Protein AF-A0A212KPJ5-F1 (afdb_monomer_lite)

Radius of gyration: 48.72 Å; chains: 1; bounding box: 136×56×129 Å

Foldseek 3Di:
DPPVLPDQLQVVLVCVVVVVDDPVRQLVVCLVDLDLDRPPSDLVSSVVSDDCPCLVVLLVVLVVLLCCLQPPQLVVLVCCLPVPQVVVCVDPPNVSNVVSVSSNVLSNLLSQLSVVSNVPVSSSSNSNSSSVVSCVSPVLPCPPPPPWPWDDDQNFIATPQQVPAFQLNLVVDDPVVNVVSCSVGVVVDLWADPDPPDIDGSVNLSVVADSVLRRLAGNVLRTHRVLAHLSVLRPDDPVRQQQDKPVNDPDDLSNLLSSLVVLVPPDPDDQDPDPDAQQQIGGSNRLSNDALVNCQVCVVNHDLQSLLNDDLRRQQPPFLLSHALSNNCSVCRNDDLVRVLVSCVPRYDLVSVLNNQLVVSCVPPLCCSVLVVRPLQVQQPRLLLSGALVVVCSVQPDPAGDPVLLVSLCSYDLVSVLNNQLSVSQAALRSLVSQDLVSLLVHQLLSHDLRRVCSNQVDPAGDPVLLVSLCSYDLVSVQVCQLVVVPQALRSLVSQDLVSLQVHQLLSHALSSLCSNQVDPAHDPVLLVSLCSYDLVSVQNNQLSVRQDALRSLVSQDLVSQLVHQLLRGALRSVCRNQVDPAGDPVLLVSNCSYQLVSVQNNLLNCRQVDLRSLVSDDLVSLQPDDCVSHDLVSVCSNQPDLDLVVVVVVVCVVVVAWDDDPNDIDGPDPDDDDDQDPVNSVVVSVVSVVVNVVSLVSHDPVVNVSVVVSPPPPPPPDD

Secondary structure (DSSP, 8-state):
--GGGTT-HHHHHHHHH-TT--HHHHHHHHHH---SS-TT--HHHHHHH---TTHHHHHHHHHHHHHIIIIIIHHHHHHHIIIIIHHHHTSS-THHHHHHHHHHHHHHHHHHHHHHHHH-HHHHHHHHHHHHHHHHHHTTSGGG-TTS-EEEETTEEEEHHHHH-BHHHHHTS-HHHHHHHHHHTT---SEEEEETTEEEEHHHHHHHS-HHHHHT-BGGGGTS-GGGSTHHHHSS-HHHHHH-BGGG----HHHHHHHHHHHHTS--------SS--SSS-BHHHHHH--HHHHHHHTTTS-HHHHTT--GGG-TT--GGGS-HHHHHHHHTT--HHHHHHHHHHH--HHHHHHHHHTTTTTTS-THHHHTTS-HHHHTT--GGGS-HHHHHHHT-SSS--HHHHHHHTTS-HHHHHHHHHTTSS-HHHHHHH--HHHHHH--GGGS-HHHHHHHS--SS--HHHHHHHTTS-HHHHHHHHHTTSS-SHHHHHH--HHHHHHS-GGG--HHHHHHHS--SS--HHHHHHHTTS-HHHHHHHHHTT-S-HHHHHHHS-HHHHHH--GGGS-HHHHHHHS--SS--HHHHHHHTTS-HHHHHHHHHTTTT-SHHHHTTS-HHHHHT--GGGS-HHHHHHHS----HHHHHHHHHS-GGGEEEETTEEEE-STT------HHHHHHHHHHHHHHHHHHHHHS-HHHHHHHHHHHS-------

Structure (mmCIF, N/CA/C/O backbone):
data_AF-A0A212KPJ5-F1
#
_entry.id   AF-A0A212KPJ5-F1
#
loop_
_atom_site.group_PDB
_atom_site.id
_atom_site.type_symbol
_atom_site.label_atom_id
_atom_site.label_alt_id
_atom_site.label_comp_id
_atom_site.label_asym_id
_atom_site.label_entity_id
_atom_site.label_seq_id
_atom_site.pdbx_PDB_ins_code
_atom_site.Cartn_x
_atom_site.Cartn_y
_atom_site.Cartn_z
_atom_site.occupancy
_atom_site.B_iso_or_equiv
_atom_site.auth_seq_id
_atom_site.auth_comp_id
_atom_site.auth_asym_id
_atom_site.auth_atom_id
_atom_site.pdbx_PDB_model_num
ATOM 1 N N . MET A 1 1 ? 50.328 -11.357 -23.606 1.00 51.16 1 MET A N 1
ATOM 2 C CA . MET A 1 1 ? 51.001 -11.991 -22.449 1.00 51.16 1 MET A CA 1
ATOM 3 C C . MET A 1 1 ? 51.723 -10.887 -21.710 1.00 51.16 1 MET A C 1
ATOM 5 O O . MET A 1 1 ? 52.423 -10.130 -22.369 1.00 51.16 1 MET A O 1
ATOM 9 N N . THR A 1 2 ? 51.536 -10.756 -20.398 1.00 44.66 2 THR A N 1
ATOM 10 C CA . THR A 1 2 ? 52.324 -9.807 -19.598 1.00 44.66 2 THR A CA 1
ATOM 11 C C . THR A 1 2 ? 53.816 -10.143 -19.720 1.00 44.66 2 THR A C 1
ATOM 13 O O . THR A 1 2 ? 54.171 -11.308 -19.919 1.00 44.66 2 THR A O 1
ATOM 16 N N . GLY A 1 3 ? 54.697 -9.143 -19.612 1.00 48.28 3 GLY A N 1
ATOM 17 C CA . GLY A 1 3 ? 56.151 -9.320 -19.771 1.00 48.28 3 GLY A CA 1
ATOM 18 C C . GLY A 1 3 ? 56.775 -10.383 -18.850 1.00 48.28 3 GLY A C 1
ATOM 19 O O . GLY A 1 3 ? 57.838 -10.902 -19.154 1.00 48.28 3 GLY A O 1
ATOM 20 N N . TYR A 1 4 ? 56.079 -10.784 -17.780 1.00 47.50 4 TYR A N 1
ATOM 21 C CA . TYR A 1 4 ? 56.542 -11.750 -16.778 1.00 47.50 4 TYR A CA 1
ATOM 22 C C . TYR A 1 4 ? 56.561 -13.228 -17.208 1.00 47.50 4 TYR A C 1
ATOM 24 O O . TYR A 1 4 ? 57.215 -14.020 -16.536 1.00 47.50 4 TYR A O 1
ATOM 32 N N . PHE A 1 5 ? 55.848 -13.631 -18.269 1.00 63.00 5 PHE A N 1
ATOM 33 C CA . PHE A 1 5 ? 55.872 -15.029 -18.754 1.00 63.00 5 PHE A CA 1
ATOM 34 C C . PHE A 1 5 ? 56.715 -15.217 -20.026 1.00 63.00 5 PHE A C 1
ATOM 36 O O . PHE A 1 5 ? 56.811 -16.320 -20.566 1.00 63.00 5 PHE A O 1
ATOM 43 N N . GLN A 1 6 ? 57.335 -14.144 -20.517 1.00 59.00 6 GLN A N 1
ATOM 44 C CA . GLN A 1 6 ? 58.352 -14.247 -21.556 1.00 59.00 6 GLN A CA 1
ATOM 45 C C . GLN A 1 6 ? 59.584 -14.920 -20.910 1.00 59.00 6 GLN A C 1
ATOM 47 O O . GLN A 1 6 ? 59.949 -14.565 -19.797 1.00 59.00 6 GLN A O 1
ATOM 52 N N . ASP A 1 7 ? 60.154 -15.946 -21.549 1.00 69.44 7 ASP A N 1
ATOM 53 C CA . ASP A 1 7 ? 61.339 -16.721 -21.104 1.00 69.44 7 ASP A CA 1
ATOM 54 C C . ASP A 1 7 ? 61.219 -17.863 -20.071 1.00 69.44 7 ASP A C 1
ATOM 56 O O . ASP A 1 7 ? 62.234 -18.414 -19.623 1.00 69.44 7 ASP A O 1
ATOM 60 N N . THR A 1 8 ? 60.023 -18.374 -19.774 1.00 84.81 8 THR A N 1
ATOM 61 C CA . THR A 1 8 ? 59.923 -19.599 -18.952 1.00 84.81 8 THR A CA 1
ATOM 62 C C . THR A 1 8 ? 60.390 -20.857 -19.703 1.00 84.81 8 THR A C 1
ATOM 64 O O . THR A 1 8 ? 60.229 -20.981 -20.921 1.00 84.81 8 THR A O 1
ATOM 67 N N . ALA A 1 9 ? 60.960 -21.828 -18.976 1.00 85.56 9 ALA A N 1
ATOM 68 C CA . ALA A 1 9 ? 61.380 -23.113 -19.548 1.00 85.56 9 ALA A CA 1
ATOM 69 C C . ALA A 1 9 ? 60.181 -23.885 -20.126 1.00 85.56 9 ALA A C 1
ATOM 71 O O . ALA A 1 9 ? 60.298 -24.531 -21.166 1.00 85.56 9 ALA A O 1
ATOM 72 N N . TYR A 1 10 ? 59.009 -23.744 -19.500 1.00 86.56 10 TYR A N 1
ATOM 73 C CA . TYR A 1 10 ? 57.758 -24.319 -19.989 1.00 86.56 10 TYR A CA 1
ATOM 74 C C . TYR A 1 10 ? 57.304 -23.705 -21.323 1.00 86.56 10 TYR A C 1
ATOM 76 O O . TYR A 1 10 ? 56.982 -24.439 -22.255 1.00 86.56 10 TYR A O 1
ATOM 84 N N . LEU A 1 11 ? 57.353 -22.373 -21.478 1.00 84.12 11 LEU A N 1
ATOM 85 C CA . LEU A 1 11 ? 57.016 -21.728 -22.754 1.00 84.12 11 LEU A CA 1
ATOM 86 C C . LEU A 1 11 ? 58.018 -22.080 -23.861 1.00 84.12 11 LEU A C 1
ATOM 88 O O . LEU A 1 11 ? 57.619 -22.281 -25.008 1.00 84.12 11 LEU A O 1
ATOM 92 N N . ARG A 1 12 ? 59.312 -22.181 -23.527 1.00 86.25 12 ARG A N 1
ATOM 93 C CA . ARG A 1 12 ? 60.349 -22.637 -24.466 1.00 86.25 12 ARG A CA 1
ATOM 94 C C . ARG A 1 12 ? 60.094 -24.071 -24.934 1.00 86.25 12 ARG A C 1
ATOM 96 O O . ARG A 1 12 ? 60.196 -24.333 -26.129 1.00 86.25 12 ARG A O 1
ATOM 103 N N . ALA A 1 13 ? 59.680 -24.962 -24.032 1.00 85.94 13 ALA A N 1
ATOM 104 C CA . ALA A 1 13 ? 59.299 -26.329 -24.382 1.00 85.94 13 ALA A CA 1
ATOM 105 C C . ALA A 1 13 ? 58.061 -26.377 -25.300 1.00 85.94 13 ALA A C 1
ATOM 107 O O . ALA A 1 13 ? 58.069 -27.117 -26.280 1.00 85.94 13 ALA A O 1
ATOM 108 N N . ILE A 1 14 ? 57.038 -25.544 -25.060 1.00 84.06 14 ILE A N 1
ATOM 109 C CA . ILE A 1 14 ? 55.880 -25.417 -25.969 1.00 84.06 14 ILE A CA 1
ATOM 110 C C . ILE A 1 14 ? 56.339 -24.989 -27.368 1.00 84.06 14 ILE A C 1
ATOM 112 O O . ILE A 1 14 ? 55.977 -25.619 -28.357 1.00 84.06 14 ILE A O 1
ATOM 116 N N . LYS A 1 15 ? 57.175 -23.949 -27.461 1.00 83.38 15 LYS A N 1
ATOM 117 C CA . LYS A 1 15 ? 57.662 -23.423 -28.746 1.00 83.38 15 LYS A CA 1
ATOM 118 C C . LYS A 1 15 ? 58.496 -24.422 -29.542 1.00 83.38 15 LYS A C 1
ATOM 120 O O . LYS A 1 15 ? 58.474 -24.369 -30.763 1.00 83.38 15 LYS A O 1
ATOM 125 N N . GLN A 1 16 ? 59.212 -25.329 -28.883 1.00 83.50 16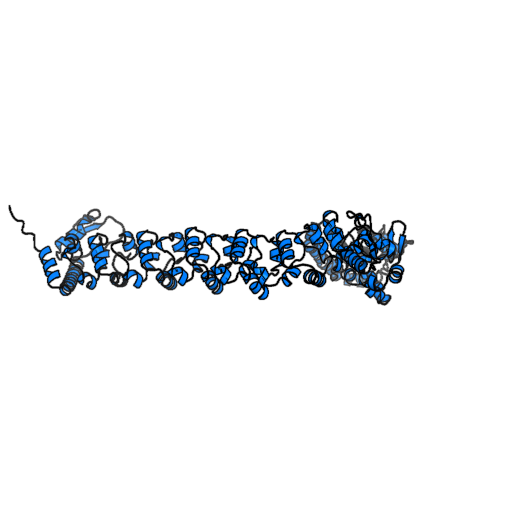 GLN A N 1
ATOM 126 C CA . GLN A 1 16 ? 59.932 -26.401 -29.577 1.00 83.50 16 GLN A CA 1
ATOM 127 C C . GLN A 1 16 ? 58.995 -27.443 -30.190 1.00 83.50 16 GLN A C 1
ATOM 129 O O . GLN A 1 16 ? 59.311 -28.001 -31.235 1.00 83.50 16 GLN A O 1
ATOM 134 N N . ILE A 1 17 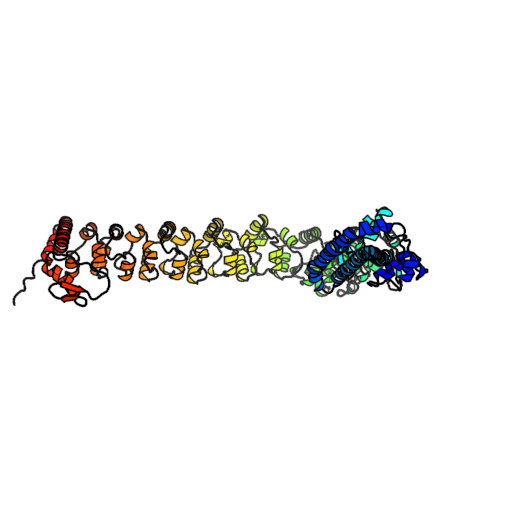? 57.847 -27.696 -29.558 1.00 80.19 17 ILE A N 1
ATOM 135 C CA . ILE A 1 17 ? 56.848 -28.661 -30.036 1.00 80.19 17 ILE A CA 1
ATOM 136 C C . ILE A 1 17 ? 55.938 -28.028 -31.102 1.00 80.19 17 ILE A C 1
ATOM 138 O O . ILE A 1 17 ? 55.487 -28.719 -32.013 1.00 80.19 17 ILE A O 1
ATOM 142 N N . THR A 1 18 ? 55.689 -26.718 -31.018 1.00 78.56 18 THR A N 1
ATOM 143 C CA . THR A 1 18 ? 54.861 -25.959 -31.972 1.00 78.56 18 THR A CA 1
ATOM 144 C C . THR A 1 18 ? 55.601 -24.725 -32.514 1.00 78.56 18 THR A C 1
ATOM 146 O O . THR A 1 18 ? 55.178 -23.595 -32.242 1.00 78.56 18 THR A O 1
ATOM 149 N N . PRO A 1 19 ? 56.710 -24.895 -33.258 1.00 75.62 19 PRO A N 1
ATOM 150 C CA . PRO A 1 19 ? 57.548 -23.783 -33.724 1.00 75.62 19 PRO A CA 1
ATOM 151 C C . PRO A 1 19 ? 56.827 -22.824 -34.680 1.00 75.62 19 PRO A C 1
ATOM 153 O O . PRO A 1 19 ? 57.196 -21.657 -34.777 1.00 75.62 19 PRO A O 1
ATOM 156 N N . GLN A 1 20 ? 55.781 -23.300 -35.353 1.00 74.88 20 GLN A N 1
ATOM 157 C CA . GLN A 1 20 ? 54.956 -22.534 -36.282 1.00 74.88 20 GLN A CA 1
ATOM 158 C C . GLN A 1 20 ? 53.950 -21.594 -35.602 1.00 74.88 20 GLN A C 1
ATOM 160 O O . GLN A 1 20 ? 53.369 -20.757 -36.283 1.00 74.88 20 GLN A O 1
ATOM 165 N N . PHE A 1 21 ? 53.710 -21.723 -34.291 1.00 74.69 21 PHE A N 1
ATOM 166 C CA . PHE A 1 21 ? 52.740 -20.880 -33.592 1.00 74.69 21 PHE A CA 1
ATOM 167 C C . PHE A 1 21 ? 53.408 -19.675 -32.931 1.00 74.69 21 PHE A C 1
ATOM 169 O O . PHE A 1 21 ? 54.304 -19.797 -32.092 1.00 74.69 21 PHE A O 1
ATOM 176 N N . SER A 1 22 ? 52.897 -18.488 -33.244 1.00 75.94 22 SER A N 1
ATOM 177 C CA . SER A 1 22 ? 53.189 -17.265 -32.505 1.00 75.94 22 SER A CA 1
ATOM 178 C C . SER A 1 22 ? 52.683 -17.355 -31.057 1.00 75.94 22 SER A C 1
ATOM 180 O O . SER A 1 22 ? 51.761 -18.107 -30.729 1.00 75.94 22 SER A O 1
ATOM 182 N N . ASN A 1 23 ? 53.216 -16.510 -30.163 1.00 68.81 23 ASN A N 1
ATOM 183 C CA . ASN A 1 23 ? 52.714 -16.403 -28.782 1.00 68.81 23 ASN A CA 1
ATOM 184 C C . ASN A 1 23 ? 51.194 -16.132 -28.733 1.00 68.81 23 ASN A C 1
ATOM 186 O O . ASN A 1 23 ? 50.516 -16.559 -27.798 1.00 68.81 23 ASN A O 1
ATOM 190 N N . ARG A 1 24 ? 50.661 -15.402 -29.725 1.00 66.69 24 ARG A N 1
ATOM 191 C CA . ARG A 1 24 ? 49.233 -15.072 -29.827 1.00 66.69 24 ARG A CA 1
ATOM 192 C C . ARG A 1 24 ? 48.406 -16.307 -30.183 1.00 66.69 24 ARG A C 1
ATOM 194 O O . ARG A 1 24 ? 47.364 -16.519 -29.568 1.00 66.69 24 ARG A O 1
ATOM 201 N N . GLU A 1 25 ? 48.881 -17.131 -31.110 1.00 71.38 25 GLU A N 1
ATOM 202 C CA . GLU A 1 25 ? 48.219 -18.379 -31.511 1.00 71.38 25 GLU A CA 1
ATOM 203 C C . GLU A 1 25 ? 48.253 -19.428 -30.399 1.00 71.38 25 GLU A C 1
ATOM 205 O O . GLU A 1 25 ? 47.232 -20.057 -30.137 1.00 71.38 25 GLU A O 1
ATOM 210 N N . ILE A 1 26 ? 49.366 -19.527 -29.662 1.00 72.12 26 ILE A N 1
ATOM 211 C CA . ILE A 1 26 ? 49.477 -20.382 -28.470 1.00 72.12 26 ILE A CA 1
ATOM 212 C C . ILE A 1 26 ? 48.431 -19.977 -27.414 1.00 72.12 26 ILE A C 1
ATOM 214 O O . ILE A 1 26 ? 47.682 -20.808 -26.903 1.00 72.12 26 ILE A O 1
ATOM 218 N N . CYS A 1 27 ? 48.306 -18.679 -27.122 1.00 67.94 27 CYS A N 1
ATOM 219 C CA . CYS A 1 27 ? 47.268 -18.183 -26.214 1.00 67.94 27 CYS A CA 1
ATOM 220 C C . CYS A 1 27 ? 45.849 -18.470 -26.723 1.00 67.94 27 CYS A C 1
ATOM 222 O O . CYS A 1 27 ? 44.978 -18.830 -25.932 1.00 67.94 27 CYS A O 1
ATOM 224 N N . LYS A 1 28 ? 45.591 -18.274 -28.023 1.00 65.12 28 LYS A N 1
ATOM 225 C CA . LYS A 1 28 ? 44.267 -18.483 -28.627 1.00 65.12 28 LYS A CA 1
ATOM 226 C C . LYS A 1 28 ? 43.858 -19.953 -28.549 1.00 65.12 28 LYS A C 1
ATOM 228 O O . LYS A 1 28 ? 42.747 -20.246 -28.114 1.00 65.12 28 LYS A O 1
ATOM 233 N N . PHE A 1 29 ? 44.773 -20.859 -28.886 1.00 68.00 29 PHE A N 1
ATOM 234 C CA . PHE A 1 29 ? 44.548 -22.296 -28.792 1.00 68.00 29 PHE A CA 1
ATOM 235 C C . PHE A 1 29 ? 44.302 -22.736 -27.342 1.00 68.00 29 PHE A C 1
ATOM 237 O O . PHE A 1 29 ? 43.387 -23.520 -27.104 1.00 68.00 29 PHE A O 1
ATOM 244 N N . ALA A 1 30 ? 45.032 -22.172 -26.366 1.00 67.25 30 ALA A N 1
ATOM 245 C CA . ALA A 1 30 ? 44.798 -22.427 -24.938 1.00 67.25 30 ALA A CA 1
ATOM 246 C C . ALA A 1 30 ? 43.398 -21.969 -24.515 1.00 67.25 30 ALA A C 1
ATOM 248 O O . ALA A 1 30 ? 42.626 -22.741 -23.963 1.00 67.25 30 ALA A O 1
ATOM 249 N N . LYS A 1 31 ? 43.020 -20.731 -24.854 1.00 65.12 31 LYS A N 1
ATOM 250 C CA . LYS A 1 31 ? 41.706 -20.158 -24.516 1.00 65.12 31 LYS A CA 1
ATOM 251 C C . LYS A 1 31 ? 40.527 -20.985 -25.035 1.00 65.12 31 LYS A C 1
ATOM 253 O O . LYS A 1 31 ? 39.500 -21.053 -24.367 1.00 65.12 31 LYS A O 1
ATOM 258 N N . GLN A 1 32 ? 40.666 -21.600 -26.208 1.00 60.06 32 GLN A N 1
ATOM 259 C CA . GLN A 1 32 ? 39.620 -22.419 -26.828 1.00 60.06 32 GLN A CA 1
ATOM 260 C C . GLN A 1 32 ? 39.509 -23.829 -26.222 1.00 60.06 32 GLN A C 1
ATOM 262 O O . GLN A 1 32 ? 38.512 -24.509 -26.444 1.00 60.06 32 GLN A O 1
ATOM 267 N N . ASN A 1 33 ? 40.498 -24.254 -25.433 1.00 60.44 33 ASN A N 1
ATOM 268 C CA . ASN A 1 33 ? 40.660 -25.622 -24.959 1.00 60.44 33 ASN A CA 1
ATOM 269 C C . ASN A 1 33 ? 41.047 -25.618 -23.470 1.00 60.44 33 ASN A C 1
ATOM 271 O O . ASN A 1 33 ? 42.226 -25.732 -23.137 1.00 60.44 33 ASN A O 1
ATOM 275 N N . LEU A 1 34 ? 40.058 -25.476 -22.572 1.00 57.66 34 LEU A N 1
ATOM 276 C CA . LEU A 1 34 ? 40.241 -25.509 -21.109 1.00 57.66 34 LEU A CA 1
ATOM 277 C C . LEU A 1 34 ? 40.736 -26.890 -20.638 1.00 57.66 34 LEU A C 1
ATOM 279 O O . LEU A 1 34 ? 39.977 -27.701 -20.109 1.00 57.66 34 LEU A O 1
ATOM 283 N N . PHE A 1 35 ? 42.025 -27.156 -20.818 1.00 63.16 35 PHE A N 1
ATOM 284 C CA . PHE A 1 35 ? 42.689 -28.378 -20.388 1.00 63.16 35 PHE A CA 1
ATOM 285 C C . PHE A 1 35 ? 43.818 -28.056 -19.411 1.00 63.16 35 PHE A C 1
ATOM 287 O O . PHE A 1 35 ? 44.508 -27.047 -19.541 1.00 63.16 35 PHE A O 1
ATOM 294 N N . PHE A 1 36 ? 44.035 -28.950 -18.443 1.00 54.62 36 PHE A N 1
ATOM 295 C CA . PHE A 1 36 ? 45.173 -28.891 -17.515 1.00 54.62 36 PHE A CA 1
ATOM 296 C C . PHE A 1 36 ? 46.502 -29.315 -18.154 1.00 54.62 36 PHE A C 1
ATOM 298 O O . PHE A 1 36 ? 47.521 -29.297 -17.476 1.00 54.62 36 PHE A O 1
ATOM 305 N N . LYS A 1 37 ? 46.489 -29.723 -19.428 1.00 59.97 37 LYS A N 1
ATOM 306 C CA . LYS A 1 37 ? 47.672 -30.095 -20.203 1.00 59.97 37 LYS A CA 1
ATOM 307 C C . LYS A 1 37 ? 47.631 -29.366 -21.532 1.00 59.97 37 LYS A C 1
ATOM 309 O O . LYS A 1 37 ? 46.704 -29.559 -22.318 1.00 59.97 37 LYS A O 1
ATOM 314 N N . TYR A 1 38 ? 48.636 -28.538 -21.776 1.00 55.94 38 TYR A N 1
ATOM 315 C CA . TYR A 1 38 ? 48.777 -27.828 -23.036 1.00 55.94 38 TYR A CA 1
ATOM 316 C C . TYR A 1 38 ? 49.745 -28.588 -23.942 1.00 55.94 38 TYR A C 1
ATOM 318 O O . TYR A 1 38 ? 50.945 -28.609 -23.674 1.00 55.94 38 TYR A O 1
ATOM 326 N N . THR A 1 39 ? 49.236 -29.199 -25.020 1.00 58.88 39 THR A N 1
ATOM 327 C CA . THR A 1 39 ? 50.001 -30.092 -25.923 1.00 58.88 39 THR A CA 1
ATOM 328 C C . THR A 1 39 ? 50.676 -31.269 -25.181 1.00 58.88 39 THR A C 1
ATOM 330 O O . THR A 1 39 ? 50.414 -31.507 -24.004 1.00 58.88 39 THR A O 1
ATOM 333 N N . ASN A 1 40 ? 51.541 -32.040 -25.850 1.00 64.69 40 ASN A N 1
ATOM 334 C CA . ASN A 1 40 ? 52.293 -33.152 -25.247 1.00 64.69 40 ASN A CA 1
ATOM 335 C C . ASN A 1 40 ? 53.579 -32.684 -24.526 1.00 64.69 40 ASN A C 1
ATOM 337 O O . ASN A 1 40 ? 54.591 -33.386 -24.570 1.00 64.69 40 ASN A O 1
ATOM 341 N N . VAL A 1 41 ? 53.581 -31.508 -23.879 1.00 76.19 41 VAL A N 1
ATOM 342 C CA . VAL A 1 41 ? 54.738 -31.062 -23.077 1.00 76.19 41 VAL A CA 1
ATOM 343 C C . VAL A 1 41 ? 54.844 -31.965 -21.853 1.00 76.19 41 VAL A C 1
ATOM 345 O O . VAL A 1 41 ? 54.165 -31.784 -20.845 1.00 76.19 41 VAL A O 1
ATOM 348 N N . ASN A 1 42 ? 55.693 -32.981 -21.952 1.00 82.31 42 ASN A N 1
ATOM 349 C CA . ASN A 1 42 ? 56.001 -33.861 -20.840 1.00 82.31 42 ASN A CA 1
ATOM 350 C C . ASN A 1 42 ? 57.173 -33.297 -20.014 1.00 82.31 42 ASN A C 1
ATOM 352 O O . ASN A 1 42 ? 57.894 -32.380 -20.419 1.00 82.31 42 ASN A O 1
ATOM 356 N N . HIS A 1 43 ? 57.397 -33.887 -18.841 1.00 82.75 43 HIS A N 1
ATOM 357 C CA . HIS A 1 43 ? 58.486 -33.498 -17.945 1.00 82.75 43 HIS A CA 1
ATOM 358 C C . HIS A 1 43 ? 59.878 -33.596 -18.607 1.00 82.75 43 HIS A C 1
ATOM 360 O O . HIS A 1 43 ? 60.785 -32.853 -18.239 1.00 82.75 43 HIS A O 1
ATOM 366 N N . GLN A 1 44 ? 60.067 -34.473 -19.603 1.00 85.81 44 GLN A N 1
ATOM 367 C CA . GLN A 1 44 ? 61.340 -34.604 -20.323 1.00 85.81 44 GLN A CA 1
ATOM 368 C C . GLN A 1 44 ? 61.620 -33.380 -21.206 1.00 85.81 44 GLN A C 1
ATOM 370 O O . GLN A 1 44 ? 62.709 -32.813 -21.119 1.00 85.81 44 GLN A O 1
ATOM 375 N N . ALA A 1 45 ? 60.630 -32.928 -21.982 1.00 85.81 45 ALA A N 1
ATOM 376 C CA . ALA A 1 45 ? 60.737 -31.735 -22.823 1.00 85.81 45 ALA A CA 1
ATOM 377 C C . ALA A 1 45 ? 60.990 -30.467 -21.988 1.00 85.81 45 ALA A C 1
ATOM 379 O O . ALA A 1 45 ? 61.834 -29.645 -22.338 1.00 85.81 45 ALA A O 1
ATOM 380 N N . PHE A 1 46 ? 60.323 -30.343 -20.836 1.00 89.62 46 PHE A N 1
ATOM 381 C CA . PHE A 1 46 ? 60.583 -29.260 -19.885 1.00 89.62 46 PHE A CA 1
ATOM 382 C C . PHE A 1 46 ? 62.010 -29.299 -19.323 1.00 89.62 46 PHE A C 1
ATOM 384 O O . PHE A 1 46 ? 62.700 -28.280 -19.309 1.00 89.62 46 PHE A O 1
ATOM 391 N N . ASN A 1 47 ? 62.476 -30.474 -18.885 1.00 88.38 47 ASN A N 1
ATOM 392 C CA . ASN A 1 47 ? 63.801 -30.625 -18.283 1.00 88.38 47 ASN A CA 1
ATOM 393 C C . ASN A 1 47 ? 64.940 -30.274 -19.238 1.00 88.38 47 ASN A C 1
ATOM 395 O O . ASN A 1 47 ? 65.963 -29.774 -18.777 1.00 88.38 47 ASN A O 1
ATOM 399 N N . ALA A 1 48 ? 64.762 -30.495 -20.543 1.00 88.31 48 ALA A N 1
ATOM 400 C CA . ALA A 1 48 ? 65.735 -30.092 -21.556 1.00 88.31 48 ALA A CA 1
ATOM 401 C C . ALA A 1 48 ? 65.931 -28.563 -21.621 1.00 88.31 48 ALA A C 1
ATOM 403 O O . ALA A 1 48 ? 66.984 -28.100 -22.045 1.00 88.31 48 ALA A O 1
ATOM 404 N N . GLN A 1 49 ? 64.936 -27.781 -21.185 1.00 89.00 49 GLN A N 1
ATOM 405 C CA . GLN A 1 49 ? 64.951 -26.313 -21.204 1.00 89.00 49 GLN A CA 1
ATOM 406 C C . GLN A 1 49 ? 65.229 -25.675 -19.834 1.00 89.00 49 GLN A C 1
ATOM 408 O O . GLN A 1 49 ? 65.364 -24.450 -19.729 1.00 89.00 49 GLN A O 1
ATOM 413 N N . TYR A 1 50 ? 65.296 -26.486 -18.778 1.00 90.12 50 TYR A N 1
ATOM 414 C CA . TYR A 1 50 ? 65.326 -26.035 -17.393 1.00 90.12 50 TYR A CA 1
ATOM 415 C C . TYR A 1 50 ? 66.754 -25.842 -16.851 1.00 90.12 50 TYR A C 1
ATOM 417 O O . TYR A 1 50 ? 67.576 -26.753 -16.936 1.00 90.12 50 TYR A O 1
ATOM 425 N N . SER A 1 51 ? 67.024 -24.696 -16.208 1.00 87.62 51 SER A N 1
ATOM 426 C CA . SER A 1 51 ? 68.276 -24.460 -15.465 1.00 87.62 51 SER A CA 1
ATOM 427 C C . SER A 1 51 ? 68.100 -24.736 -13.960 1.00 87.62 51 SER A C 1
ATOM 429 O O . SER A 1 51 ? 67.138 -24.242 -13.364 1.00 87.62 51 SER A O 1
ATOM 431 N N . PRO A 1 52 ? 69.025 -25.480 -13.314 1.00 84.44 52 PRO A N 1
ATOM 432 C CA . PRO A 1 52 ? 69.006 -25.714 -11.870 1.00 84.44 52 PRO A CA 1
ATOM 433 C C . PRO A 1 52 ? 69.430 -24.493 -11.038 1.00 84.44 52 PRO A C 1
ATOM 435 O O . PRO A 1 52 ? 69.278 -24.516 -9.815 1.00 84.44 52 PRO A O 1
ATOM 438 N N . ASP A 1 53 ? 69.936 -23.425 -11.652 1.00 89.88 53 ASP A N 1
ATOM 439 C CA . ASP A 1 53 ? 70.450 -22.262 -10.925 1.00 89.88 53 ASP A CA 1
ATOM 440 C C . ASP A 1 53 ? 69.376 -21.637 -10.030 1.00 89.88 53 ASP A C 1
ATOM 442 O O . ASP A 1 53 ? 68.215 -21.507 -10.422 1.00 89.88 53 ASP A O 1
ATOM 446 N N . GLY A 1 54 ? 69.738 -21.276 -8.796 1.00 84.31 54 GLY A N 1
ATOM 447 C CA . GLY A 1 54 ? 68.815 -20.667 -7.829 1.00 84.31 54 GLY A CA 1
ATOM 448 C C . GLY A 1 54 ? 67.833 -21.630 -7.142 1.00 84.31 54 GLY A C 1
ATOM 449 O O . GLY A 1 54 ? 66.892 -21.167 -6.492 1.00 84.31 54 GLY A O 1
ATOM 450 N N . TRP A 1 55 ? 68.030 -22.952 -7.239 1.00 86.94 55 TRP A N 1
ATOM 451 C CA . TRP A 1 55 ? 67.127 -23.951 -6.639 1.00 86.94 55 TRP A CA 1
ATOM 452 C C . TRP A 1 55 ? 66.950 -23.795 -5.124 1.00 86.94 55 TRP A C 1
ATOM 454 O O . TRP A 1 55 ? 65.837 -23.927 -4.617 1.00 86.94 55 TRP A O 1
ATOM 464 N N . MET A 1 56 ? 68.014 -23.440 -4.393 1.00 82.19 56 MET A N 1
ATOM 465 C CA . MET A 1 56 ? 67.934 -23.202 -2.946 1.00 82.19 56 MET A CA 1
ATOM 466 C C . MET A 1 56 ? 66.986 -22.047 -2.609 1.00 82.19 56 MET A C 1
ATOM 468 O O . MET A 1 56 ? 66.122 -22.195 -1.748 1.00 82.19 56 MET A O 1
ATOM 472 N N . GLY A 1 57 ? 67.067 -20.929 -3.340 1.00 83.81 57 GLY A N 1
ATOM 473 C CA . GLY A 1 57 ? 66.151 -19.797 -3.160 1.00 83.81 57 GLY A CA 1
ATOM 474 C C . GLY A 1 57 ? 64.692 -20.184 -3.420 1.00 83.81 57 GLY A C 1
ATOM 475 O O . GLY A 1 57 ? 63.795 -19.802 -2.668 1.00 83.81 57 GLY A O 1
ATOM 476 N N . ARG A 1 58 ? 64.447 -21.029 -4.430 1.00 87.19 58 ARG A N 1
ATOM 477 C CA . ARG A 1 58 ? 63.106 -21.557 -4.718 1.00 87.19 58 ARG A CA 1
ATOM 478 C C . ARG A 1 58 ? 62.568 -22.448 -3.600 1.00 87.19 58 ARG A C 1
ATOM 480 O O . ARG A 1 58 ? 61.380 -22.353 -3.301 1.00 87.19 58 ARG A O 1
ATOM 487 N N . LYS A 1 59 ? 63.414 -23.253 -2.945 1.00 85.38 59 LYS A N 1
ATOM 488 C CA . LYS A 1 59 ? 63.011 -24.071 -1.788 1.00 85.38 59 LYS A CA 1
ATOM 489 C C . LYS A 1 59 ? 62.622 -23.230 -0.573 1.00 85.38 59 LYS A C 1
ATOM 491 O O . LYS A 1 59 ? 61.628 -23.544 0.073 1.00 85.38 59 LYS A O 1
ATOM 496 N N . PHE A 1 60 ? 63.335 -22.137 -0.297 1.00 82.50 60 PHE A N 1
ATOM 497 C CA . PHE A 1 60 ? 62.962 -21.226 0.793 1.00 82.50 60 PHE A CA 1
ATOM 498 C C . PHE A 1 60 ? 61.601 -20.554 0.554 1.00 82.50 60 PHE A C 1
ATOM 500 O O . PHE A 1 60 ? 60.802 -20.418 1.478 1.00 82.50 60 PHE A O 1
ATOM 507 N N . ILE A 1 61 ? 61.298 -20.191 -0.695 1.00 85.12 61 ILE A N 1
ATOM 508 C CA . ILE A 1 61 ? 60.023 -19.557 -1.072 1.00 85.12 61 ILE A CA 1
ATOM 509 C C . ILE A 1 61 ? 58.884 -20.586 -1.190 1.00 85.12 61 ILE A C 1
ATOM 511 O O . ILE A 1 61 ? 57.708 -20.239 -1.064 1.00 85.12 61 ILE A O 1
ATOM 515 N N . ALA A 1 62 ? 59.205 -21.861 -1.416 1.00 83.31 62 ALA A N 1
ATOM 516 C CA . ALA A 1 62 ? 58.226 -22.914 -1.654 1.00 83.31 62 ALA A CA 1
ATOM 517 C C . ALA A 1 62 ? 57.252 -23.113 -0.486 1.00 83.31 62 ALA A C 1
ATOM 519 O O . ALA A 1 62 ? 56.059 -23.251 -0.740 1.00 83.31 62 ALA A O 1
ATOM 520 N N . ILE A 1 63 ? 57.704 -23.075 0.771 1.00 78.88 63 ILE A N 1
ATOM 521 C CA . ILE A 1 63 ? 56.835 -23.281 1.946 1.00 78.88 63 ILE A CA 1
ATOM 522 C C . ILE A 1 63 ? 55.742 -22.198 2.047 1.00 78.88 63 ILE A C 1
ATOM 524 O O . ILE A 1 63 ? 54.559 -22.555 1.988 1.00 78.88 63 ILE A O 1
ATOM 528 N N . PRO A 1 64 ? 56.066 -20.888 2.127 1.00 84.00 64 PRO A N 1
ATOM 529 C CA . PRO A 1 64 ? 55.032 -19.854 2.188 1.00 84.00 64 PRO A CA 1
ATOM 530 C C . PRO A 1 64 ? 54.170 -19.815 0.917 1.00 84.00 64 PRO A C 1
ATOM 532 O O . PRO A 1 64 ? 52.957 -19.624 1.001 1.00 84.00 64 PRO A O 1
ATOM 535 N N . ALA A 1 65 ? 54.750 -20.069 -0.262 1.00 82.62 65 ALA A N 1
ATOM 536 C CA . ALA A 1 65 ? 54.001 -20.097 -1.519 1.00 82.62 65 ALA A CA 1
ATOM 537 C C . ALA A 1 65 ? 53.039 -21.295 -1.634 1.00 82.62 65 ALA A C 1
ATOM 539 O O . ALA A 1 65 ? 51.979 -21.161 -2.255 1.00 82.62 65 ALA A O 1
ATOM 540 N N . THR A 1 66 ? 53.384 -22.439 -1.030 1.00 87.50 66 THR A N 1
ATOM 541 C CA . THR A 1 66 ? 52.516 -23.626 -0.932 1.00 87.50 66 THR A CA 1
ATOM 542 C C . THR A 1 66 ? 51.305 -23.316 -0.066 1.00 87.50 66 THR A C 1
ATOM 544 O O . THR A 1 66 ? 50.180 -23.543 -0.500 1.00 87.50 66 THR A O 1
ATOM 547 N N . LEU A 1 67 ? 51.515 -22.738 1.124 1.00 83.25 67 LEU A N 1
ATOM 548 C CA . LEU A 1 67 ? 50.423 -22.360 2.027 1.00 83.25 67 LEU A CA 1
ATOM 549 C C . LEU A 1 67 ? 49.509 -21.311 1.384 1.00 83.25 67 LEU A C 1
ATOM 551 O O . LEU A 1 67 ? 48.289 -21.455 1.401 1.00 83.25 67 LEU A O 1
ATOM 555 N N . PHE A 1 68 ? 50.084 -20.288 0.751 1.00 85.44 68 PHE A N 1
ATOM 556 C CA . PHE A 1 68 ? 49.296 -19.251 0.093 1.00 85.44 68 PHE A CA 1
ATOM 557 C C . PHE A 1 68 ? 48.481 -19.794 -1.089 1.00 85.44 68 PHE A C 1
ATOM 559 O O . PHE A 1 68 ? 47.287 -19.525 -1.197 1.00 85.44 68 PHE A O 1
ATOM 566 N N . SER A 1 69 ? 49.092 -20.584 -1.975 1.00 81.50 69 SER A N 1
ATOM 567 C CA . SER A 1 69 ? 48.377 -21.103 -3.149 1.00 81.50 69 SER A CA 1
ATOM 568 C C . SER A 1 69 ? 47.379 -22.197 -2.768 1.00 81.50 69 SER A C 1
ATOM 570 O O . SER A 1 69 ? 46.251 -22.166 -3.241 1.00 81.50 69 SER A O 1
ATOM 572 N N . GLY A 1 70 ? 47.755 -23.106 -1.864 1.00 81.38 70 GLY A N 1
ATOM 573 C CA . GLY A 1 70 ? 46.953 -24.271 -1.493 1.00 81.38 70 GLY A CA 1
ATOM 574 C C . GLY A 1 70 ? 45.844 -23.991 -0.482 1.00 81.38 70 GLY A C 1
ATOM 575 O O . GLY A 1 70 ? 44.767 -24.562 -0.615 1.00 81.38 70 GLY A O 1
ATOM 576 N N . LEU A 1 71 ? 46.074 -23.121 0.509 1.00 79.94 71 LEU A N 1
ATOM 577 C CA . LEU A 1 71 ? 45.059 -22.783 1.514 1.00 79.94 71 LEU A CA 1
ATOM 578 C C . LEU A 1 71 ? 44.325 -21.495 1.156 1.00 79.94 71 LEU A C 1
ATOM 580 O O . LEU A 1 71 ? 43.100 -21.489 1.131 1.00 79.94 71 LEU A O 1
ATOM 584 N N . VAL A 1 72 ? 45.038 -20.406 0.859 1.00 84.38 72 VAL A N 1
ATOM 585 C CA . VAL A 1 72 ? 44.394 -19.092 0.693 1.00 84.38 72 VAL A CA 1
ATOM 586 C C . VAL A 1 72 ? 43.665 -18.994 -0.648 1.00 84.38 72 VAL A C 1
ATOM 588 O O . VAL A 1 72 ? 42.455 -18.762 -0.663 1.00 84.38 72 VAL A O 1
ATOM 591 N N . LYS A 1 73 ? 44.360 -19.201 -1.777 1.00 83.69 73 LYS A N 1
ATOM 592 C CA . LYS A 1 73 ? 43.738 -19.055 -3.107 1.00 83.69 73 LYS A CA 1
ATOM 593 C C . LYS A 1 73 ? 42.673 -20.120 -3.365 1.00 83.69 73 LYS A C 1
ATOM 595 O O . LYS A 1 73 ? 41.558 -19.776 -3.755 1.00 83.69 73 LYS A O 1
ATOM 600 N N . THR A 1 74 ? 42.974 -21.384 -3.073 1.00 86.44 74 THR A N 1
ATOM 601 C CA . THR A 1 74 ? 42.017 -22.485 -3.229 1.00 86.44 74 THR A CA 1
ATOM 602 C C . THR A 1 74 ? 40.742 -22.251 -2.425 1.00 86.44 74 THR A C 1
ATOM 604 O O . THR A 1 74 ? 39.654 -22.354 -2.983 1.00 86.44 74 THR A O 1
ATOM 607 N N . THR A 1 75 ? 40.843 -21.885 -1.138 1.00 85.12 75 THR A N 1
ATOM 608 C CA . THR A 1 75 ? 39.655 -21.631 -0.300 1.00 85.12 75 THR A CA 1
ATOM 609 C C . THR A 1 75 ? 38.863 -20.433 -0.815 1.00 85.12 75 THR A C 1
ATOM 611 O O . THR A 1 75 ? 37.636 -20.477 -0.854 1.00 85.12 75 THR A O 1
ATOM 614 N N . TYR A 1 76 ? 39.544 -19.382 -1.276 1.00 84.75 76 TYR A N 1
ATOM 615 C CA . TYR A 1 76 ? 38.899 -18.224 -1.891 1.00 84.75 76 TYR A CA 1
ATOM 616 C C . TYR A 1 76 ? 38.119 -18.589 -3.164 1.00 84.75 76 TYR A C 1
ATOM 618 O O . TYR A 1 76 ? 36.954 -18.208 -3.308 1.00 84.75 76 TYR A O 1
ATOM 626 N N . HIS A 1 77 ? 38.719 -19.354 -4.077 1.00 81.44 77 HIS A N 1
ATOM 627 C CA . HIS A 1 77 ? 38.050 -19.784 -5.305 1.00 81.44 77 HIS A CA 1
ATOM 628 C C . HIS A 1 77 ? 36.953 -20.825 -5.046 1.00 81.44 77 HIS A C 1
ATOM 630 O O . HIS A 1 77 ? 35.905 -20.770 -5.690 1.00 81.44 77 HIS A O 1
ATOM 636 N N . LEU A 1 78 ? 37.121 -21.697 -4.047 1.00 84.38 78 LEU A N 1
ATOM 637 C CA . LEU A 1 78 ? 36.082 -22.614 -3.571 1.00 84.38 78 LEU A CA 1
ATOM 638 C C . LEU A 1 78 ? 34.882 -21.855 -2.994 1.00 84.38 78 LEU A C 1
ATOM 640 O O . LEU A 1 78 ? 33.743 -22.128 -3.371 1.00 84.38 78 LEU A O 1
ATOM 644 N N . ALA A 1 79 ? 35.125 -20.846 -2.155 1.00 82.62 79 ALA A N 1
ATOM 645 C CA . ALA A 1 79 ? 34.074 -19.979 -1.636 1.00 82.62 79 ALA A CA 1
ATOM 646 C C . ALA A 1 79 ? 33.337 -19.256 -2.778 1.00 82.62 79 ALA A C 1
ATOM 648 O O . ALA A 1 79 ? 32.108 -19.239 -2.808 1.00 82.62 79 ALA A O 1
ATOM 649 N N . LYS A 1 80 ? 34.055 -18.731 -3.780 1.00 77.56 80 LYS A N 1
ATOM 650 C CA . LYS A 1 80 ? 33.429 -18.141 -4.976 1.00 77.56 80 LYS A CA 1
ATOM 651 C C . LYS A 1 80 ? 32.610 -19.147 -5.781 1.00 77.56 80 LYS A C 1
ATOM 653 O O . LYS A 1 80 ? 31.533 -18.792 -6.261 1.00 77.56 80 LYS A O 1
ATOM 658 N N . ALA A 1 81 ? 33.093 -20.377 -5.942 1.00 77.94 81 ALA A N 1
ATOM 659 C CA . ALA A 1 81 ? 32.363 -21.429 -6.641 1.00 77.94 81 ALA A CA 1
ATOM 660 C C . ALA A 1 81 ? 31.039 -21.748 -5.930 1.00 77.94 81 ALA A C 1
ATOM 662 O O . ALA A 1 81 ? 30.002 -21.806 -6.587 1.00 77.94 81 ALA A O 1
ATOM 663 N N . ILE A 1 82 ? 31.057 -21.871 -4.599 1.00 77.81 82 ILE A N 1
ATOM 664 C CA . ILE A 1 82 ? 29.882 -22.216 -3.790 1.00 77.81 82 ILE A CA 1
ATOM 665 C C . ILE A 1 82 ? 28.900 -21.042 -3.698 1.00 77.81 82 ILE A C 1
ATOM 667 O O . ILE A 1 82 ? 27.739 -21.180 -4.072 1.00 77.81 82 ILE A O 1
ATOM 671 N N . PHE A 1 83 ? 29.351 -19.875 -3.234 1.00 77.00 83 PHE A N 1
ATOM 672 C CA . PHE A 1 83 ? 28.454 -18.763 -2.896 1.00 77.00 83 PHE A CA 1
ATOM 673 C C . PHE A 1 83 ? 28.012 -17.929 -4.102 1.00 77.00 83 PHE A C 1
ATOM 675 O O . PHE A 1 83 ? 26.977 -17.273 -4.042 1.00 77.00 83 PHE A O 1
ATOM 682 N N . ILE A 1 84 ? 28.778 -17.935 -5.197 1.00 73.19 84 ILE A N 1
ATOM 683 C CA . ILE A 1 84 ? 28.476 -17.140 -6.400 1.00 73.19 84 ILE A CA 1
ATOM 684 C C . ILE A 1 84 ? 28.232 -18.053 -7.601 1.00 73.19 84 ILE A C 1
ATOM 686 O O . ILE A 1 84 ? 27.332 -17.797 -8.400 1.00 73.19 84 ILE A O 1
ATOM 690 N N . GLY A 1 85 ? 29.019 -19.122 -7.737 1.00 67.12 85 GLY A N 1
ATOM 691 C CA . GLY A 1 85 ? 28.931 -20.036 -8.871 1.00 67.12 85 GLY A CA 1
ATOM 692 C C . GLY A 1 85 ? 27.670 -20.889 -8.882 1.00 67.12 85 GLY A C 1
ATOM 693 O O . GLY A 1 85 ? 26.992 -20.898 -9.904 1.00 67.12 85 GLY A O 1
ATOM 694 N N . ILE A 1 86 ? 27.320 -21.545 -7.772 1.00 72.00 86 ILE A N 1
ATOM 695 C CA . ILE A 1 86 ? 26.125 -22.406 -7.690 1.00 72.00 86 ILE A CA 1
ATOM 696 C C . ILE A 1 86 ? 24.831 -21.615 -7.958 1.00 72.00 86 ILE A C 1
ATOM 698 O O . ILE A 1 86 ? 24.074 -22.033 -8.834 1.00 72.00 86 ILE A O 1
ATOM 702 N N . PRO A 1 87 ? 24.583 -20.441 -7.336 1.00 67.00 87 PRO A N 1
ATOM 703 C CA . PRO A 1 87 ? 23.384 -19.653 -7.635 1.00 67.00 87 PRO A CA 1
ATOM 704 C C . PRO A 1 87 ? 23.292 -19.211 -9.102 1.00 67.00 87 PRO A C 1
ATOM 706 O O . PRO A 1 87 ? 22.202 -19.133 -9.662 1.00 67.00 87 PRO A O 1
ATOM 709 N N . LYS A 1 88 ? 24.435 -18.943 -9.749 1.00 55.62 88 LYS A N 1
ATOM 710 C CA . LYS A 1 88 ? 24.491 -18.553 -11.167 1.00 55.62 88 LYS A CA 1
ATOM 711 C C . LYS A 1 88 ? 24.412 -19.740 -12.135 1.00 55.62 88 LYS A C 1
ATOM 713 O O . LYS A 1 88 ? 24.056 -19.534 -13.292 1.00 55.62 88 LYS A O 1
ATOM 718 N N . ALA A 1 89 ? 24.725 -20.957 -11.689 1.00 55.94 89 ALA A N 1
ATOM 719 C CA . ALA A 1 89 ? 24.709 -22.171 -12.507 1.00 55.94 89 ALA A CA 1
ATOM 720 C C . ALA A 1 89 ? 23.298 -22.743 -12.745 1.00 55.94 89 ALA A C 1
ATOM 722 O O . ALA A 1 89 ? 23.124 -23.541 -13.659 1.00 55.94 89 ALA A O 1
ATOM 723 N N . ILE A 1 90 ? 22.301 -22.319 -11.958 1.00 52.78 90 ILE A N 1
ATOM 724 C CA . ILE A 1 90 ? 20.882 -22.693 -12.122 1.00 52.78 90 ILE A CA 1
ATOM 725 C C . ILE A 1 90 ? 20.260 -22.018 -13.368 1.00 52.78 90 ILE A C 1
ATOM 727 O O . ILE A 1 90 ? 19.247 -22.472 -13.891 1.00 52.78 90 ILE A O 1
ATOM 731 N N . PHE A 1 91 ? 20.901 -20.975 -13.904 1.00 46.47 91 PHE A N 1
ATOM 732 C CA . PHE A 1 91 ? 20.568 -20.379 -15.200 1.00 46.47 91 PHE A CA 1
ATOM 733 C C . PHE A 1 91 ? 21.422 -21.010 -16.321 1.00 46.47 91 PHE A C 1
ATOM 735 O O . PHE A 1 91 ? 22.503 -21.518 -16.025 1.00 46.47 91 PHE A O 1
ATOM 742 N N . PRO A 1 92 ? 21.040 -20.926 -17.615 1.00 42.91 92 PRO A N 1
ATOM 743 C CA . PRO A 1 92 ? 21.729 -21.586 -18.747 1.00 42.91 92 PRO A CA 1
ATOM 744 C C . PRO A 1 92 ? 23.186 -21.138 -19.029 1.00 42.91 92 PRO A C 1
ATOM 746 O O . PRO A 1 92 ? 23.712 -21.353 -20.117 1.00 42.91 92 PRO A O 1
ATOM 749 N N . ARG A 1 93 ? 23.861 -20.474 -18.083 1.00 50.78 93 ARG A N 1
ATOM 750 C CA . ARG A 1 93 ? 25.173 -19.824 -18.217 1.00 50.78 93 ARG A CA 1
ATOM 751 C C . ARG A 1 93 ? 26.210 -20.415 -17.247 1.00 50.78 93 ARG A C 1
ATOM 753 O O . ARG A 1 93 ? 26.864 -19.693 -16.495 1.00 50.78 93 ARG A O 1
ATOM 760 N N . SER A 1 94 ? 26.417 -21.732 -17.304 1.00 52.69 94 SER A N 1
ATOM 761 C CA . SER A 1 94 ? 27.288 -22.528 -16.407 1.00 52.69 94 SER A CA 1
ATOM 762 C C . SER A 1 94 ? 28.813 -22.298 -16.536 1.00 52.69 94 SER A C 1
ATOM 764 O O . SER A 1 94 ? 29.615 -22.996 -15.905 1.00 52.69 94 SER A O 1
ATOM 766 N N . ARG A 1 95 ? 29.264 -21.299 -17.308 1.00 61.44 95 ARG A N 1
ATOM 767 C CA . ARG A 1 95 ? 30.700 -21.039 -17.533 1.00 61.44 95 ARG A CA 1
ATOM 768 C C . ARG A 1 95 ? 31.422 -20.488 -16.298 1.00 61.44 95 ARG A C 1
ATOM 770 O O . ARG A 1 95 ? 32.598 -20.780 -16.116 1.00 61.44 95 ARG A O 1
ATOM 777 N N . TYR A 1 96 ? 30.733 -19.750 -15.419 1.00 69.38 96 TYR A N 1
ATOM 778 C CA . TYR A 1 96 ? 31.360 -19.171 -14.220 1.00 69.38 96 TYR A CA 1
ATOM 779 C C . TYR A 1 96 ? 31.743 -20.238 -13.188 1.00 69.38 96 TYR A C 1
ATOM 781 O O . TYR A 1 96 ? 32.851 -20.207 -12.660 1.00 69.38 96 TYR A O 1
ATOM 789 N N . PHE A 1 97 ? 30.855 -21.201 -12.923 1.00 72.88 97 PHE A N 1
ATOM 790 C CA . PHE A 1 97 ? 31.158 -22.316 -12.023 1.00 72.88 97 PHE A CA 1
ATOM 791 C C . PHE A 1 97 ? 32.331 -23.141 -12.563 1.00 72.88 97 PHE A C 1
ATOM 793 O O . PHE A 1 97 ? 33.312 -23.344 -11.854 1.00 72.88 97 PHE A O 1
ATOM 800 N N . THR A 1 98 ? 32.285 -23.498 -13.849 1.00 73.44 98 THR A N 1
ATOM 801 C CA . THR A 1 98 ? 33.364 -24.224 -14.539 1.00 73.44 98 THR A CA 1
ATOM 802 C C . THR A 1 98 ? 34.706 -23.484 -14.451 1.00 73.44 98 THR A C 1
ATOM 804 O O . THR A 1 98 ? 35.727 -24.098 -14.151 1.00 73.44 98 THR A O 1
ATOM 807 N N . ALA A 1 99 ? 34.710 -22.156 -14.616 1.00 74.19 99 ALA A N 1
ATOM 808 C CA . ALA A 1 99 ? 35.909 -21.333 -14.457 1.00 74.19 99 ALA A CA 1
ATOM 809 C C . ALA A 1 99 ? 36.447 -21.332 -13.014 1.00 74.19 99 ALA A C 1
ATOM 811 O O . ALA A 1 99 ? 37.655 -21.433 -12.815 1.00 74.19 99 ALA A O 1
ATOM 812 N N . GLN A 1 100 ? 35.582 -21.267 -11.992 1.00 81.19 100 GLN A N 1
ATOM 813 C CA . GLN A 1 100 ? 36.041 -21.355 -10.599 1.00 81.19 100 GLN A CA 1
ATOM 814 C C . GLN A 1 100 ? 36.599 -22.746 -10.266 1.00 81.19 100 GLN A C 1
ATOM 816 O O . GLN A 1 100 ? 37.639 -22.825 -9.619 1.00 81.19 100 GLN A O 1
ATOM 821 N N . ILE A 1 101 ? 35.988 -23.830 -10.759 1.00 81.44 101 ILE A N 1
ATOM 822 C CA . ILE A 1 101 ? 36.535 -25.193 -10.619 1.00 81.44 101 ILE A CA 1
ATOM 823 C C . ILE A 1 101 ? 37.904 -25.314 -11.306 1.00 81.44 101 ILE A C 1
ATOM 825 O O . ILE A 1 101 ? 38.828 -25.902 -10.744 1.00 81.44 101 ILE A O 1
ATOM 829 N N . PHE A 1 102 ? 38.070 -24.699 -12.478 1.00 83.19 102 PHE A N 1
ATOM 830 C CA . PHE A 1 102 ? 39.361 -24.633 -13.159 1.00 83.19 102 PHE A CA 1
ATOM 831 C C . PHE A 1 102 ? 40.417 -23.876 -12.334 1.00 83.19 102 PHE A C 1
ATOM 833 O O . PHE A 1 102 ? 41.529 -24.375 -12.165 1.00 83.19 102 PHE A O 1
ATOM 840 N N . HIS A 1 103 ? 40.074 -22.711 -11.767 1.00 83.31 103 HIS A N 1
ATOM 841 C CA . HIS A 1 103 ? 40.982 -21.961 -10.890 1.00 83.31 103 HIS A CA 1
ATOM 842 C C . HIS A 1 103 ? 41.387 -22.769 -9.653 1.00 83.31 103 HIS A C 1
ATOM 844 O O . HIS A 1 103 ? 42.566 -22.794 -9.319 1.00 83.31 103 HIS A O 1
ATOM 850 N N . ILE A 1 104 ? 40.446 -23.490 -9.034 1.00 85.81 104 ILE A N 1
ATOM 851 C CA . ILE A 1 104 ? 40.721 -24.396 -7.908 1.00 85.81 104 ILE A CA 1
ATOM 852 C C . ILE A 1 104 ? 41.734 -25.470 -8.319 1.00 85.81 104 ILE A C 1
ATOM 854 O O . ILE A 1 104 ? 42.751 -25.638 -7.651 1.00 85.81 104 ILE A O 1
ATOM 858 N N . GLY A 1 105 ? 41.498 -26.170 -9.435 1.00 86.56 105 GLY A N 1
ATOM 859 C CA . GLY A 1 105 ? 42.414 -27.207 -9.924 1.00 86.56 105 GLY A CA 1
ATOM 860 C C . GLY A 1 105 ? 43.810 -26.664 -10.248 1.00 86.56 105 GLY A C 1
ATOM 861 O O . GLY A 1 105 ? 44.815 -27.276 -9.889 1.00 86.56 105 GLY A O 1
ATOM 862 N N . ARG A 1 106 ? 43.882 -25.475 -10.854 1.00 88.44 106 ARG A N 1
ATOM 863 C CA . ARG A 1 106 ? 45.143 -24.786 -11.158 1.00 88.44 106 ARG A CA 1
ATOM 864 C C . ARG A 1 106 ? 45.891 -24.393 -9.883 1.00 88.44 106 ARG A C 1
ATOM 866 O O . ARG A 1 106 ? 47.103 -24.571 -9.814 1.00 88.44 106 ARG A O 1
ATOM 873 N N . ASP A 1 107 ? 45.197 -23.856 -8.885 1.00 88.75 107 ASP A N 1
ATOM 874 C CA . ASP A 1 107 ? 45.818 -23.416 -7.633 1.00 88.75 107 ASP A CA 1
ATOM 875 C C . ASP A 1 107 ? 46.306 -24.615 -6.801 1.00 88.75 107 ASP A C 1
ATOM 877 O O . ASP A 1 107 ? 47.382 -24.545 -6.202 1.00 88.75 107 ASP A O 1
ATOM 881 N N . PHE A 1 108 ? 45.599 -25.752 -6.856 1.00 89.00 108 PHE A N 1
ATOM 882 C CA . PHE A 1 108 ? 46.090 -27.029 -6.330 1.00 89.00 108 PHE A CA 1
ATOM 883 C C . PHE A 1 108 ? 47.340 -27.524 -7.063 1.00 89.00 108 PHE A C 1
ATOM 885 O O . PHE A 1 108 ? 48.280 -27.970 -6.410 1.00 89.00 108 PHE A O 1
ATOM 892 N N . GLN A 1 109 ? 47.385 -27.425 -8.394 1.00 90.00 109 GLN A N 1
ATOM 893 C CA . GLN A 1 109 ? 48.565 -27.777 -9.191 1.00 90.00 109 GLN A CA 1
ATOM 894 C C . GLN A 1 109 ? 49.764 -26.873 -8.862 1.00 90.00 109 GLN A C 1
ATOM 896 O O . GLN A 1 109 ? 50.880 -27.371 -8.714 1.00 90.00 109 GLN A O 1
ATOM 901 N N . GLU A 1 110 ? 49.544 -25.565 -8.674 1.00 89.81 110 GLU A N 1
ATOM 902 C CA . GLU A 1 110 ? 50.585 -24.634 -8.221 1.00 89.81 110 GLU A CA 1
ATOM 903 C C . GLU A 1 110 ? 51.071 -25.011 -6.814 1.00 89.81 110 GLU A C 1
ATOM 905 O O . GLU A 1 110 ? 52.276 -25.111 -6.587 1.00 89.81 110 GLU A O 1
ATOM 910 N N . ALA A 1 111 ? 50.156 -25.266 -5.874 1.00 91.19 111 ALA A N 1
ATOM 911 C CA . ALA A 1 111 ? 50.494 -25.663 -4.508 1.00 91.19 111 ALA A CA 1
ATOM 912 C C . ALA A 1 111 ? 51.263 -26.991 -4.464 1.00 91.19 111 ALA A C 1
ATOM 914 O O . ALA A 1 111 ? 52.280 -27.085 -3.777 1.00 91.19 111 ALA A O 1
ATOM 915 N N . PHE A 1 112 ? 50.827 -27.985 -5.241 1.00 91.94 112 PHE A N 1
ATOM 916 C CA . PHE A 1 112 ? 51.523 -29.256 -5.404 1.00 91.94 112 PHE A CA 1
ATOM 917 C C . PHE A 1 112 ? 52.926 -29.043 -5.966 1.00 91.94 112 PHE A C 1
ATOM 919 O O . PHE A 1 112 ? 53.889 -29.516 -5.376 1.00 91.94 112 PHE A O 1
ATOM 926 N N . GLY A 1 113 ? 53.069 -28.262 -7.040 1.00 90.62 113 GLY A N 1
ATOM 927 C CA . GLY A 1 113 ? 54.375 -27.950 -7.613 1.00 90.62 113 GLY A CA 1
ATOM 928 C C . GLY A 1 113 ? 55.307 -27.256 -6.614 1.00 90.62 113 GLY A C 1
ATOM 929 O O . GLY A 1 113 ? 56.468 -27.640 -6.481 1.00 90.62 113 GLY A O 1
ATOM 930 N N . ARG A 1 114 ? 54.796 -26.288 -5.838 1.00 90.69 114 ARG A N 1
ATOM 931 C CA . ARG A 1 114 ? 55.556 -25.619 -4.764 1.00 90.69 114 ARG A CA 1
ATOM 932 C C . ARG A 1 114 ? 55.991 -26.607 -3.685 1.00 90.69 114 ARG A C 1
ATOM 934 O O . ARG A 1 114 ? 57.164 -26.604 -3.325 1.00 90.69 114 ARG A O 1
ATOM 941 N N . PHE A 1 115 ? 55.106 -27.490 -3.232 1.00 91.19 115 PHE A N 1
ATOM 942 C CA . PHE A 1 115 ? 55.443 -28.519 -2.252 1.00 91.19 115 PHE A CA 1
ATOM 943 C C . PHE A 1 115 ? 56.479 -29.510 -2.797 1.00 91.19 115 PHE A C 1
ATOM 945 O O . PHE A 1 115 ? 57.504 -29.764 -2.166 1.00 91.19 115 PHE A O 1
ATOM 952 N N . SER A 1 116 ? 56.261 -30.023 -4.008 1.00 89.62 116 SER A N 1
ATOM 953 C CA . SER A 1 116 ? 57.174 -30.944 -4.678 1.00 89.62 116 SER A CA 1
ATOM 954 C C . SER A 1 116 ? 58.552 -30.334 -4.909 1.00 89.62 116 SER A C 1
ATOM 956 O O . SER A 1 116 ? 59.531 -31.067 -4.798 1.00 89.62 116 SER A O 1
ATOM 958 N N . SER A 1 117 ? 58.673 -29.017 -5.133 1.00 90.38 117 SER A N 1
ATOM 959 C CA . SER A 1 117 ? 59.974 -28.343 -5.260 1.00 90.38 117 SER A CA 1
ATOM 960 C C . SER A 1 117 ? 60.867 -28.493 -4.019 1.00 90.38 117 SER A C 1
ATOM 962 O O . SER A 1 117 ? 62.089 -28.406 -4.145 1.00 90.38 117 SER A O 1
ATOM 964 N N . LEU A 1 118 ? 60.307 -28.774 -2.833 1.00 87.81 118 LEU A N 1
ATOM 965 C CA . LEU A 1 118 ? 61.096 -29.056 -1.625 1.00 87.81 118 LEU A CA 1
ATOM 966 C C . LEU A 1 118 ? 61.902 -30.355 -1.753 1.00 87.81 118 LEU A C 1
ATOM 968 O O . LEU A 1 118 ? 63.044 -30.422 -1.290 1.00 87.81 118 LEU A O 1
ATOM 972 N N . PHE A 1 119 ? 61.342 -31.354 -2.435 1.00 90.19 119 PHE A N 1
ATOM 973 C CA . PHE A 1 119 ? 61.924 -32.689 -2.591 1.00 90.19 119 PHE A CA 1
ATOM 974 C C . PHE A 1 119 ? 62.600 -32.870 -3.955 1.00 90.19 119 PHE A C 1
ATOM 976 O O . PHE A 1 119 ? 63.691 -33.424 -4.040 1.00 90.19 119 PHE A O 1
ATOM 983 N N . ASN A 1 120 ? 61.987 -32.347 -5.016 1.00 92.12 120 ASN A N 1
ATOM 984 C CA . ASN A 1 120 ? 62.458 -32.413 -6.392 1.00 92.12 120 ASN A CA 1
ATOM 985 C C . ASN A 1 120 ? 62.152 -31.086 -7.107 1.00 92.12 120 ASN A C 1
ATOM 987 O O . ASN A 1 120 ? 61.038 -30.857 -7.581 1.00 92.12 120 ASN A O 1
ATOM 991 N N . ASP A 1 121 ? 63.156 -30.205 -7.178 1.00 89.06 121 ASP A N 1
ATOM 992 C CA . ASP A 1 121 ? 63.002 -28.843 -7.708 1.00 89.06 121 ASP A CA 1
ATOM 993 C C . ASP A 1 121 ? 62.501 -28.840 -9.158 1.00 89.06 121 ASP A C 1
ATOM 995 O O . ASP A 1 121 ? 61.539 -28.140 -9.460 1.00 89.06 121 ASP A O 1
ATOM 999 N N . ARG A 1 122 ? 63.068 -29.689 -10.026 1.00 91.81 122 ARG A N 1
ATOM 1000 C CA . ARG A 1 122 ? 62.683 -29.794 -11.446 1.00 91.81 122 ARG A CA 1
ATOM 1001 C C . ARG A 1 122 ? 61.220 -30.189 -11.618 1.00 91.81 122 ARG A C 1
ATOM 1003 O O . ARG A 1 122 ? 60.476 -29.522 -12.334 1.00 91.81 122 ARG A O 1
ATOM 1010 N N . PHE A 1 123 ? 60.806 -31.233 -10.907 1.00 89.81 123 PHE A N 1
ATOM 1011 C CA . PHE A 1 123 ? 59.437 -31.734 -10.962 1.00 89.81 123 PHE A CA 1
ATOM 1012 C C . PHE A 1 123 ? 58.433 -30.727 -10.391 1.00 89.81 123 PHE A C 1
ATOM 1014 O O . PHE A 1 123 ? 57.373 -30.499 -10.970 1.00 89.81 123 PHE A O 1
ATOM 1021 N N . GLY A 1 124 ? 58.787 -30.052 -9.296 1.00 89.69 124 GLY A N 1
ATOM 1022 C CA . GLY A 1 124 ? 57.954 -28.987 -8.747 1.00 89.69 124 GLY A CA 1
ATOM 1023 C C . GLY A 1 124 ? 57.836 -27.774 -9.676 1.00 89.69 124 GLY A C 1
ATOM 1024 O O . GLY A 1 124 ? 56.737 -27.263 -9.897 1.00 89.69 124 GLY A O 1
ATOM 1025 N N . GLN A 1 125 ? 58.944 -27.344 -10.290 1.00 91.69 125 GLN A N 1
ATOM 1026 C CA . GLN A 1 125 ? 58.962 -26.207 -11.216 1.00 91.69 125 GLN A CA 1
ATOM 1027 C C . GLN A 1 125 ? 58.199 -26.467 -12.512 1.00 91.69 125 GLN A C 1
ATOM 1029 O O . GLN A 1 125 ? 57.624 -25.523 -13.052 1.00 91.69 125 GLN A O 1
ATOM 1034 N N . PHE A 1 126 ? 58.135 -27.717 -12.972 1.00 91.19 126 PHE A N 1
ATOM 1035 C CA . PHE A 1 126 ? 57.277 -28.107 -14.088 1.00 91.19 126 PHE A CA 1
ATOM 1036 C C . PHE A 1 126 ? 55.814 -27.728 -13.815 1.00 91.19 126 PHE A C 1
ATOM 1038 O O . PHE A 1 126 ? 55.234 -26.934 -14.553 1.00 91.19 126 PHE A O 1
ATOM 1045 N N . HIS A 1 127 ? 55.250 -28.190 -12.695 1.00 89.88 127 HIS A N 1
ATOM 1046 C CA . HIS A 1 127 ? 53.859 -27.902 -12.333 1.00 89.88 127 HIS A CA 1
ATOM 1047 C C . HIS A 1 127 ? 53.610 -26.427 -11.996 1.00 89.88 127 HIS A C 1
ATOM 1049 O O . HIS A 1 127 ? 52.553 -25.886 -12.323 1.00 89.88 127 HIS A O 1
ATOM 1055 N N . ILE A 1 128 ? 54.588 -25.743 -11.390 1.00 90.25 128 ILE A N 1
ATOM 1056 C CA . ILE A 1 128 ? 54.490 -24.300 -11.132 1.00 90.25 128 ILE A CA 1
ATOM 1057 C C . ILE A 1 128 ? 54.401 -23.531 -12.451 1.00 90.25 128 ILE A C 1
ATOM 1059 O O . ILE A 1 128 ? 53.482 -22.731 -12.616 1.00 90.25 128 ILE A O 1
ATOM 1063 N N . GLN A 1 129 ? 55.311 -23.764 -13.398 1.00 90.56 129 GLN A N 1
ATOM 1064 C CA . GLN A 1 129 ? 55.331 -23.015 -14.658 1.00 90.56 129 GLN A CA 1
ATOM 1065 C C . GLN A 1 129 ? 54.153 -23.376 -15.570 1.00 90.56 129 GLN A C 1
ATOM 1067 O O . GLN A 1 129 ? 53.623 -22.493 -16.240 1.00 90.56 129 GLN A O 1
ATOM 1072 N N . GLU A 1 130 ? 53.683 -24.624 -15.540 1.00 87.31 130 GLU A N 1
ATOM 1073 C CA . GLU A 1 130 ? 52.449 -25.055 -16.205 1.00 87.31 130 GLU A CA 1
ATOM 1074 C C . GLU A 1 130 ? 51.218 -24.323 -15.638 1.00 87.31 130 GLU A C 1
ATOM 1076 O O . GLU A 1 130 ? 50.431 -23.736 -16.382 1.00 87.31 130 GLU A O 1
ATOM 1081 N N . SER A 1 131 ? 51.088 -24.249 -14.308 1.00 87.31 131 SER A N 1
ATOM 1082 C CA . SER A 1 131 ? 49.998 -23.500 -13.665 1.00 87.31 131 SER A CA 1
ATOM 1083 C C . SER A 1 131 ? 50.055 -21.997 -13.977 1.00 87.31 131 SER A C 1
ATOM 1085 O O . SER A 1 131 ? 49.021 -21.364 -14.202 1.00 87.31 131 SER A O 1
ATOM 1087 N N . GLN A 1 132 ? 51.260 -21.419 -14.049 1.00 85.31 132 GLN A N 1
ATOM 1088 C CA . GLN A 1 132 ? 51.478 -20.014 -14.395 1.00 85.31 132 GLN A CA 1
ATOM 1089 C C . GLN A 1 132 ? 51.179 -19.736 -15.867 1.00 85.31 132 GLN A C 1
ATOM 1091 O O . GLN A 1 132 ? 50.602 -18.696 -16.172 1.00 85.31 132 GLN A O 1
ATOM 1096 N N . PHE A 1 133 ? 51.490 -20.671 -16.764 1.00 83.94 133 PHE A N 1
ATOM 1097 C CA . PHE A 1 133 ? 51.097 -20.587 -18.166 1.00 83.94 133 PHE A CA 1
ATOM 1098 C C . PHE A 1 133 ? 49.573 -20.527 -18.302 1.00 83.94 133 PHE A C 1
ATOM 1100 O O . PHE A 1 133 ? 49.045 -19.625 -18.956 1.00 83.94 133 PHE A O 1
ATOM 1107 N N . HIS A 1 134 ? 48.855 -21.421 -17.612 1.00 79.94 134 HIS A N 1
ATOM 1108 C CA . HIS A 1 134 ? 47.395 -21.374 -17.544 1.00 79.94 134 HIS A CA 1
ATOM 1109 C C . HIS A 1 134 ? 46.917 -20.041 -16.967 1.00 79.94 134 HIS A C 1
ATOM 1111 O O . HIS A 1 134 ? 46.050 -19.389 -17.541 1.00 79.94 134 HIS A O 1
ATOM 1117 N N . LYS A 1 135 ? 47.522 -19.572 -15.874 1.00 79.50 135 LYS A N 1
ATOM 1118 C CA . LYS A 1 135 ? 47.206 -18.268 -15.289 1.00 79.50 135 LYS A CA 1
ATOM 1119 C C . LYS A 1 135 ? 47.348 -17.134 -16.310 1.00 79.50 135 LYS A C 1
ATOM 1121 O O . LYS A 1 135 ? 46.427 -16.348 -16.469 1.00 79.50 135 LYS A O 1
ATOM 1126 N N . SER A 1 136 ? 48.443 -17.077 -17.059 1.00 74.88 136 SER A N 1
ATOM 1127 C CA . SER A 1 136 ? 48.666 -16.046 -18.077 1.00 74.88 136 SER A CA 1
ATOM 1128 C C . SER A 1 136 ? 47.719 -16.147 -19.277 1.00 74.88 136 SER A C 1
ATOM 1130 O O . SER A 1 136 ? 47.402 -15.121 -19.877 1.00 74.88 136 SER A O 1
ATOM 1132 N N . CYS A 1 137 ? 47.258 -17.349 -19.628 1.00 69.50 137 CYS A N 1
ATOM 1133 C CA . CYS A 1 137 ? 46.314 -17.550 -20.728 1.00 69.50 137 CYS A CA 1
ATOM 1134 C C . CYS A 1 137 ? 44.859 -17.254 -20.322 1.00 69.50 137 CYS A C 1
ATOM 1136 O O . CYS A 1 137 ? 44.116 -16.676 -21.118 1.00 69.50 137 CYS A O 1
ATOM 1138 N N . TYR A 1 138 ? 44.472 -17.610 -19.090 1.00 66.25 138 TYR A N 1
ATOM 1139 C CA . TYR A 1 138 ? 43.082 -17.612 -18.614 1.00 66.25 138 TYR A CA 1
ATOM 1140 C C . TYR A 1 138 ? 42.747 -16.517 -17.578 1.00 66.25 138 TYR A C 1
ATOM 1142 O O . TYR A 1 138 ? 41.574 -16.217 -17.380 1.00 66.25 138 TYR A O 1
ATOM 1150 N N . ASP A 1 139 ? 43.710 -15.841 -16.944 1.00 58.66 139 ASP A N 1
ATOM 1151 C CA . ASP A 1 139 ? 43.405 -14.632 -16.147 1.00 58.66 139 ASP A CA 1
ATOM 1152 C C . ASP A 1 139 ? 43.184 -13.397 -17.051 1.00 58.66 139 ASP A C 1
ATOM 1154 O O . ASP A 1 139 ? 42.696 -12.374 -16.585 1.00 58.66 139 ASP A O 1
ATOM 1158 N N . LEU A 1 140 ? 43.471 -13.513 -18.359 1.00 51.22 140 LEU A N 1
ATOM 1159 C CA . LEU A 1 140 ? 43.038 -12.578 -19.411 1.00 51.22 140 LEU A CA 1
ATOM 1160 C C . LEU A 1 140 ? 41.610 -12.866 -19.920 1.00 51.22 140 LEU A C 1
ATOM 1162 O O . LEU A 1 140 ? 41.160 -12.228 -20.870 1.00 51.22 140 LEU A O 1
ATOM 1166 N N . THR A 1 141 ? 40.911 -13.852 -19.351 1.00 48.12 141 THR A N 1
ATOM 1167 C CA . THR A 1 141 ? 39.463 -14.023 -19.549 1.00 48.12 141 THR A CA 1
ATOM 1168 C C . THR A 1 141 ? 38.720 -13.165 -18.510 1.00 48.12 141 THR A C 1
ATOM 1170 O O . THR A 1 141 ? 39.220 -12.972 -17.400 1.00 48.12 141 THR A O 1
ATOM 1173 N N . PRO A 1 142 ? 37.528 -12.630 -18.829 1.00 44.00 142 PRO A N 1
ATOM 1174 C CA . PRO A 1 142 ? 36.933 -11.446 -18.194 1.00 44.00 142 PRO A CA 1
ATOM 1175 C C . PRO A 1 142 ? 36.381 -11.668 -16.771 1.00 44.00 142 PRO A C 1
ATOM 1177 O O . PRO A 1 142 ? 35.568 -10.891 -16.284 1.00 44.00 142 PRO A O 1
ATOM 1180 N N . THR A 1 143 ? 36.836 -12.690 -16.042 1.00 42.78 143 THR A N 1
ATOM 1181 C CA . THR A 1 143 ? 36.556 -12.857 -14.605 1.00 42.78 143 THR A CA 1
ATOM 1182 C C . THR A 1 143 ? 37.280 -11.831 -13.720 1.00 42.78 143 THR A C 1
ATOM 1184 O O . THR A 1 143 ? 36.996 -11.756 -12.522 1.00 42.78 143 THR A O 1
ATOM 1187 N N . GLN A 1 144 ? 38.197 -11.031 -14.282 1.00 40.56 144 GLN A N 1
ATOM 1188 C CA . GLN A 1 144 ? 38.865 -9.919 -13.590 1.00 40.56 144 GLN A CA 1
ATOM 1189 C C . GLN A 1 144 ? 38.287 -8.524 -13.878 1.00 40.56 144 GLN A C 1
ATOM 1191 O O . GLN A 1 144 ? 38.725 -7.570 -13.240 1.00 40.56 144 GLN A O 1
ATOM 1196 N N . HIS A 1 145 ? 37.243 -8.373 -14.699 1.00 46.34 145 HIS A N 1
ATOM 1197 C CA . HIS A 1 145 ? 36.505 -7.104 -14.778 1.00 46.34 145 HIS A CA 1
ATOM 1198 C C . HIS A 1 145 ? 35.519 -6.950 -13.602 1.00 46.34 145 HIS A C 1
ATOM 1200 O O . HIS A 1 145 ? 34.341 -6.667 -13.790 1.00 46.34 145 HIS A O 1
ATOM 1206 N N . ASN A 1 146 ? 35.998 -7.108 -12.360 1.00 41.94 146 ASN A N 1
ATOM 1207 C CA . ASN A 1 146 ? 35.230 -6.906 -11.116 1.00 41.94 146 ASN A CA 1
ATOM 1208 C C . ASN A 1 146 ? 34.907 -5.420 -10.827 1.00 41.94 146 ASN A C 1
ATOM 1210 O O . ASN A 1 146 ? 34.789 -5.022 -9.673 1.00 41.94 146 ASN A O 1
ATOM 1214 N N . GLY A 1 147 ? 34.770 -4.599 -11.864 1.00 46.44 147 GLY A N 1
ATOM 1215 C CA . GLY A 1 147 ? 34.405 -3.186 -11.758 1.00 46.44 147 GLY A CA 1
ATOM 1216 C C . GLY A 1 147 ? 33.769 -2.608 -13.021 1.00 46.44 147 GLY A C 1
ATOM 1217 O O . GLY A 1 147 ? 33.471 -1.419 -13.049 1.00 46.44 147 GLY A O 1
ATOM 1218 N N . LEU A 1 148 ? 33.556 -3.420 -14.062 1.00 50.22 148 LEU A N 1
ATOM 1219 C CA . LEU A 1 148 ? 32.818 -2.997 -15.246 1.00 50.22 148 LEU A CA 1
ATOM 1220 C C . LEU A 1 148 ? 31.486 -3.717 -15.231 1.00 50.22 148 LEU A C 1
ATOM 1222 O O . LEU A 1 148 ? 31.437 -4.927 -15.444 1.00 50.22 148 LEU A O 1
ATOM 1226 N N . ASP A 1 149 ? 30.425 -2.965 -14.951 1.00 58.06 149 ASP A N 1
ATOM 1227 C CA . ASP A 1 149 ? 29.044 -3.401 -15.127 1.00 58.06 149 ASP A CA 1
ATOM 1228 C C . ASP A 1 149 ? 28.842 -3.790 -16.599 1.00 58.06 149 ASP A C 1
ATOM 1230 O O . ASP A 1 149 ? 28.506 -2.967 -17.447 1.00 58.06 149 ASP A O 1
ATOM 1234 N N . ALA A 1 150 ? 29.146 -5.037 -16.934 1.00 63.12 150 ALA A N 1
ATOM 1235 C CA . ALA A 1 150 ? 28.934 -5.601 -18.251 1.00 63.12 150 ALA A CA 1
ATOM 1236 C C . ALA A 1 150 ? 27.729 -6.536 -18.190 1.00 63.12 150 ALA A C 1
ATOM 1238 O O . ALA A 1 150 ? 27.558 -7.305 -17.239 1.00 63.12 150 ALA A O 1
ATOM 1239 N N . HIS A 1 151 ? 26.896 -6.482 -19.218 1.00 72.75 151 HIS A N 1
ATOM 1240 C CA . HIS A 1 151 ? 25.757 -7.371 -19.374 1.00 72.75 151 HIS A CA 1
ATOM 1241 C C . HIS A 1 151 ? 25.799 -8.000 -20.765 1.00 72.75 151 HIS A C 1
ATOM 1243 O O . HIS A 1 151 ? 26.604 -7.633 -21.614 1.00 72.75 151 HIS A O 1
ATOM 1249 N N . THR A 1 152 ? 24.971 -9.011 -20.988 1.00 71.19 152 THR A N 1
ATOM 1250 C CA . THR A 1 152 ? 24.882 -9.675 -22.292 1.00 71.19 152 THR A CA 1
ATOM 1251 C C . THR A 1 152 ? 23.625 -9.216 -23.022 1.00 71.19 152 THR A C 1
ATOM 1253 O O . THR A 1 152 ? 22.539 -9.377 -22.459 1.00 71.19 152 THR A O 1
ATOM 1256 N N . GLU A 1 153 ? 23.749 -8.770 -24.266 1.00 72.25 153 GLU A N 1
ATOM 1257 C CA . GLU A 1 153 ? 22.632 -8.477 -25.177 1.00 72.25 153 GLU A CA 1
ATOM 1258 C C . GLU A 1 153 ? 22.839 -9.316 -26.449 1.00 72.25 153 GLU A C 1
ATOM 1260 O O . GLU A 1 153 ? 23.961 -9.424 -26.938 1.00 72.25 153 GLU A O 1
ATOM 1265 N N . TYR A 1 154 ? 21.792 -9.987 -26.942 1.00 77.38 154 TYR A N 1
ATOM 1266 C CA . TYR A 1 154 ? 21.839 -10.823 -28.161 1.00 77.38 154 TYR A CA 1
ATOM 1267 C C . TYR A 1 154 ? 22.990 -11.851 -28.220 1.00 77.38 154 TYR A C 1
ATOM 1269 O O . TYR A 1 154 ? 23.511 -12.168 -29.282 1.00 77.38 154 TYR A O 1
ATOM 1277 N N . GLY A 1 155 ? 23.410 -12.380 -27.066 1.00 66.25 155 GLY A N 1
ATOM 1278 C CA . GLY A 1 155 ? 24.500 -13.362 -26.982 1.00 66.25 155 GLY A CA 1
ATOM 1279 C C . GLY A 1 155 ? 25.913 -12.768 -26.970 1.00 66.25 155 GLY A C 1
ATOM 1280 O O . GLY A 1 155 ? 26.865 -13.523 -26.775 1.00 66.25 155 GLY A O 1
ATOM 1281 N N . VAL A 1 156 ? 26.053 -11.443 -27.078 1.00 70.12 156 VAL A N 1
ATOM 1282 C CA . VAL A 1 156 ? 27.335 -10.729 -27.019 1.00 70.12 156 VAL A CA 1
ATOM 1283 C C . VAL A 1 156 ? 27.479 -9.994 -25.685 1.00 70.12 156 VAL A C 1
ATOM 1285 O O . VAL A 1 156 ? 26.492 -9.601 -25.062 1.00 70.12 156 VAL A O 1
ATOM 1288 N N . TRP A 1 157 ? 28.712 -9.856 -25.200 1.00 70.00 157 TRP A N 1
ATOM 1289 C CA . TRP A 1 157 ? 29.021 -9.100 -23.986 1.00 70.00 157 TRP A CA 1
ATOM 1290 C C . TRP A 1 157 ? 29.159 -7.612 -24.302 1.00 70.00 157 TRP A C 1
ATOM 1292 O O . TRP A 1 157 ? 29.979 -7.232 -25.127 1.00 70.00 157 TRP A O 1
ATOM 1302 N N . ILE A 1 158 ? 28.389 -6.780 -23.603 1.00 75.75 158 ILE A N 1
ATOM 1303 C CA . ILE A 1 158 ? 28.418 -5.324 -23.724 1.00 75.75 158 ILE A CA 1
ATOM 1304 C C . ILE A 1 158 ? 28.886 -4.727 -22.403 1.00 75.75 158 ILE A C 1
ATOM 1306 O O . ILE A 1 158 ? 28.303 -4.977 -21.344 1.00 75.75 158 ILE A O 1
ATOM 1310 N N . THR A 1 159 ? 29.941 -3.922 -22.463 1.00 80.56 159 THR A N 1
ATOM 1311 C CA . THR A 1 159 ? 30.457 -3.193 -21.302 1.00 80.56 159 THR A CA 1
ATOM 1312 C C . THR A 1 159 ? 29.714 -1.870 -21.106 1.00 80.56 159 THR A C 1
ATOM 1314 O O . THR A 1 159 ? 29.225 -1.271 -22.062 1.00 80.56 159 THR A O 1
ATOM 1317 N N . ASN A 1 160 ? 29.660 -1.366 -19.867 1.00 81.69 160 ASN A N 1
ATOM 1318 C CA . ASN A 1 160 ? 29.075 -0.050 -19.559 1.00 81.69 160 ASN A CA 1
ATOM 1319 C C . ASN A 1 160 ? 29.689 1.084 -20.405 1.00 81.69 160 ASN A C 1
ATOM 1321 O O . ASN A 1 160 ? 29.005 2.038 -20.765 1.00 81.69 160 ASN A O 1
ATOM 1325 N N . PHE A 1 161 ? 30.983 0.975 -20.734 1.00 81.19 161 PHE A N 1
ATOM 1326 C CA . PHE A 1 161 ? 31.657 1.912 -21.634 1.00 81.19 161 PHE A CA 1
ATOM 1327 C C . PHE A 1 161 ? 31.100 1.824 -23.053 1.00 81.19 161 PHE A C 1
ATOM 1329 O O . PHE A 1 161 ? 30.688 2.845 -23.597 1.00 81.19 161 PHE A O 1
ATOM 1336 N N . ALA A 1 162 ? 30.983 0.614 -23.610 1.00 84.00 162 ALA A N 1
ATOM 1337 C CA . ALA A 1 162 ? 30.418 0.424 -24.940 1.00 84.00 162 ALA A CA 1
ATOM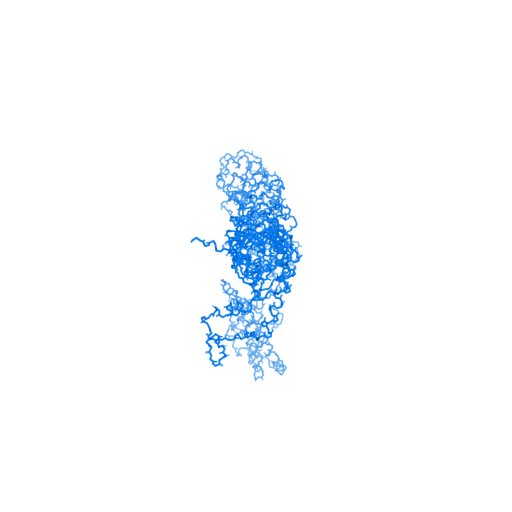 1338 C C . ALA A 1 162 ? 28.981 0.972 -25.052 1.00 84.00 162 ALA A C 1
ATOM 1340 O O . ALA A 1 162 ? 28.574 1.466 -26.101 1.00 84.00 162 ALA A O 1
ATOM 1341 N N . GLU A 1 163 ? 28.206 0.932 -23.964 1.00 85.00 163 GLU A N 1
ATOM 1342 C CA . GLU A 1 163 ? 26.850 1.483 -23.942 1.00 85.00 163 GLU A CA 1
ATOM 1343 C C . GLU A 1 163 ? 26.765 3.007 -23.925 1.00 85.00 163 GLU A C 1
ATOM 1345 O O . GLU A 1 163 ? 25.750 3.537 -24.385 1.00 85.00 163 GLU A O 1
ATOM 1350 N N . LYS A 1 164 ? 27.767 3.678 -23.348 1.00 87.62 164 LYS A N 1
ATOM 1351 C CA . LYS A 1 164 ? 27.740 5.111 -23.018 1.00 87.62 164 LYS A CA 1
ATOM 1352 C C . LYS A 1 164 ? 28.614 5.967 -23.923 1.00 87.62 164 LYS A C 1
ATOM 1354 O O . LYS A 1 164 ? 28.373 7.166 -24.009 1.00 87.62 164 LYS A O 1
ATOM 1359 N N . THR A 1 165 ? 29.611 5.379 -24.571 1.00 89.50 165 THR A N 1
ATOM 1360 C CA . THR A 1 165 ? 30.507 6.091 -25.481 1.00 89.50 165 THR A CA 1
ATOM 1361 C C . THR A 1 165 ? 29.891 6.141 -26.873 1.00 89.50 165 THR A C 1
ATOM 1363 O O . THR A 1 165 ? 29.721 5.096 -27.508 1.00 89.50 165 THR A O 1
ATOM 1366 N N . SER A 1 166 ? 29.542 7.346 -27.334 1.00 92.19 166 SER A N 1
ATOM 1367 C CA . SER A 1 166 ? 29.063 7.547 -28.703 1.00 92.19 166 SER A CA 1
ATOM 1368 C C . SER A 1 166 ? 30.197 7.349 -29.717 1.00 92.19 166 SER A C 1
ATOM 1370 O O . SER A 1 166 ? 31.376 7.505 -29.382 1.00 92.19 166 SER A O 1
ATOM 1372 N N . LEU A 1 167 ? 29.867 7.026 -30.969 1.00 91.31 167 LEU A N 1
ATOM 1373 C CA . LEU A 1 167 ? 30.863 6.936 -32.041 1.00 91.31 167 LEU A CA 1
ATOM 1374 C C . LEU A 1 167 ? 31.454 8.307 -32.382 1.00 91.31 167 LEU A C 1
ATOM 1376 O O . LEU A 1 167 ? 32.604 8.392 -32.806 1.00 91.31 167 LEU A O 1
ATOM 1380 N N . PHE A 1 168 ? 30.702 9.382 -32.140 1.00 92.62 168 PHE A N 1
ATOM 1381 C CA . PHE A 1 168 ? 31.207 10.748 -32.242 1.00 92.62 168 PHE A CA 1
ATOM 1382 C C . PHE A 1 168 ? 32.298 11.021 -31.198 1.00 92.62 168 PHE A C 1
ATOM 1384 O O . PHE A 1 168 ? 33.392 11.463 -31.549 1.00 92.62 168 PHE A O 1
ATOM 1391 N N . ASP A 1 169 ? 32.041 10.686 -29.928 1.00 91.44 169 ASP A N 1
ATOM 1392 C CA . ASP A 1 169 ? 33.037 10.838 -28.862 1.00 91.44 169 ASP A CA 1
ATOM 1393 C C . ASP A 1 169 ? 34.263 9.977 -29.144 1.00 91.44 169 ASP A C 1
ATOM 1395 O O . ASP A 1 169 ? 35.386 10.438 -28.971 1.00 91.44 169 ASP A O 1
ATOM 1399 N N . TYR A 1 170 ? 34.052 8.748 -29.623 1.00 89.69 170 TYR A N 1
ATOM 1400 C CA . TYR A 1 170 ? 35.118 7.842 -30.038 1.00 89.69 170 TYR A CA 1
ATOM 1401 C C . TYR A 1 170 ? 35.986 8.439 -31.159 1.00 89.69 170 TYR A C 1
ATOM 1403 O O . TYR A 1 170 ? 37.212 8.458 -31.049 1.00 89.69 170 TYR A O 1
ATOM 1411 N N . LYS A 1 171 ? 35.368 9.012 -32.200 1.00 90.81 171 LYS A N 1
ATOM 1412 C CA . LYS A 1 171 ? 36.063 9.713 -33.293 1.00 90.81 171 LYS A CA 1
ATOM 1413 C C . LYS A 1 171 ? 36.859 10.924 -32.793 1.00 90.81 171 LYS A C 1
ATOM 1415 O O . LYS A 1 171 ? 37.903 11.240 -33.350 1.00 90.81 171 LYS A O 1
ATOM 1420 N N . ALA A 1 172 ? 36.439 11.581 -31.718 1.00 89.19 172 ALA A N 1
ATOM 1421 C CA . ALA A 1 172 ? 37.193 12.692 -31.137 1.00 89.19 172 ALA A CA 1
ATOM 1422 C C . ALA A 1 172 ? 38.415 12.255 -30.295 1.00 89.19 172 ALA A C 1
ATOM 1424 O O . ALA A 1 172 ? 39.233 13.101 -29.930 1.00 89.19 172 ALA A O 1
ATOM 1425 N N . LYS A 1 173 ? 38.558 10.961 -29.972 1.00 89.12 173 LYS A N 1
ATOM 1426 C CA . LYS A 1 173 ? 39.667 10.431 -29.159 1.00 89.12 173 LYS A CA 1
ATOM 1427 C C . LYS A 1 173 ? 40.969 10.271 -29.934 1.00 89.12 173 LYS A C 1
ATOM 1429 O O . LYS A 1 173 ? 40.962 10.040 -31.145 1.00 89.12 173 LYS A O 1
ATOM 1434 N N . THR A 1 174 ? 42.082 10.343 -29.204 1.00 87.12 174 THR A N 1
ATOM 1435 C CA . THR A 1 174 ? 43.416 10.002 -29.718 1.00 87.12 174 THR A CA 1
ATOM 1436 C C . THR A 1 174 ? 43.513 8.512 -30.054 1.00 87.12 174 THR A C 1
ATOM 1438 O O . THR A 1 174 ? 42.741 7.701 -29.545 1.00 87.12 174 THR A O 1
ATOM 1441 N N . LEU A 1 175 ? 44.480 8.128 -30.893 1.00 76.50 175 LEU A N 1
ATOM 1442 C CA . LEU A 1 175 ? 44.678 6.727 -31.288 1.00 76.50 175 LEU A CA 1
ATOM 1443 C C . LEU A 1 175 ? 44.919 5.800 -30.082 1.00 76.50 175 LEU A C 1
ATOM 1445 O O . LEU A 1 175 ? 44.414 4.684 -30.056 1.00 76.50 175 LEU A O 1
ATOM 1449 N N . GLU A 1 176 ? 45.659 6.268 -29.075 1.00 72.75 176 GLU A N 1
ATOM 1450 C CA . GLU A 1 176 ? 45.935 5.511 -27.848 1.00 72.75 176 GLU A CA 1
ATOM 1451 C C . GLU A 1 176 ? 44.656 5.285 -27.027 1.00 72.75 176 GLU A C 1
ATOM 1453 O O . GLU A 1 176 ? 44.323 4.147 -26.700 1.00 72.75 176 GLU A O 1
ATOM 1458 N N . GLU A 1 177 ? 43.866 6.339 -26.801 1.00 78.75 177 GLU A N 1
ATOM 1459 C CA . GLU A 1 177 ? 42.572 6.233 -26.115 1.00 78.75 177 GLU A CA 1
ATOM 1460 C C . GLU A 1 177 ? 41.577 5.338 -26.872 1.00 78.75 177 GLU A C 1
ATOM 1462 O O . GLU A 1 177 ? 40.783 4.628 -26.253 1.00 78.75 177 GLU A O 1
ATOM 1467 N N . ARG A 1 178 ? 41.601 5.361 -28.210 1.00 79.94 178 ARG A N 1
ATOM 1468 C CA . ARG A 1 178 ? 40.773 4.486 -29.050 1.00 79.94 178 ARG A CA 1
ATOM 1469 C C . ARG A 1 178 ? 41.164 3.018 -28.889 1.00 79.94 178 ARG A C 1
ATOM 1471 O O . ARG A 1 178 ? 40.289 2.205 -28.606 1.00 79.94 178 ARG A O 1
ATOM 1478 N N . CYS A 1 179 ? 42.457 2.696 -28.961 1.00 74.38 179 CYS A N 1
ATOM 1479 C CA . CYS A 1 179 ? 42.970 1.342 -28.722 1.00 74.38 179 CYS A CA 1
ATOM 1480 C C . CYS A 1 179 ? 42.574 0.806 -27.334 1.00 74.38 179 CYS A C 1
ATOM 1482 O O . CYS A 1 179 ? 42.199 -0.364 -27.189 1.00 74.38 179 CYS A O 1
ATOM 1484 N N . ASP A 1 180 ? 42.618 1.663 -26.312 1.00 73.00 180 ASP A N 1
ATOM 1485 C CA . ASP A 1 180 ? 42.179 1.314 -24.961 1.00 73.00 180 ASP A CA 1
ATOM 1486 C C . ASP A 1 180 ? 40.669 1.044 -24.906 1.00 73.00 180 ASP A C 1
ATOM 1488 O O . ASP A 1 180 ? 40.234 0.044 -24.328 1.00 73.00 180 ASP A O 1
ATOM 1492 N N . LEU A 1 181 ? 39.852 1.890 -25.543 1.00 75.50 181 LEU A N 1
ATOM 1493 C CA . LEU A 1 181 ? 38.397 1.718 -25.612 1.00 75.50 181 LEU A CA 1
ATOM 1494 C C . LEU A 1 181 ? 37.981 0.473 -26.400 1.00 75.50 181 LEU A C 1
ATOM 1496 O O . LEU A 1 181 ? 37.050 -0.219 -25.979 1.00 75.50 181 LEU A O 1
ATOM 1500 N N . GLU A 1 182 ? 38.663 0.157 -27.499 1.00 77.50 182 GLU A N 1
ATOM 1501 C CA . GLU A 1 182 ? 38.451 -1.068 -28.279 1.00 77.50 182 GLU A CA 1
ATOM 1502 C C . GLU A 1 182 ? 38.760 -2.312 -27.440 1.00 77.50 182 GLU A C 1
ATOM 1504 O O . GLU A 1 182 ? 37.945 -3.238 -27.356 1.00 77.50 182 GLU A O 1
ATOM 1509 N N . THR A 1 183 ? 39.889 -2.286 -26.725 1.00 70.00 183 THR A N 1
ATOM 1510 C CA . THR A 1 183 ? 40.303 -3.356 -25.809 1.00 70.00 183 THR A CA 1
ATOM 1511 C C . THR A 1 183 ? 39.293 -3.539 -24.672 1.00 70.00 183 THR A C 1
ATOM 1513 O O . THR A 1 183 ? 38.902 -4.665 -24.357 1.00 70.00 183 THR A O 1
ATOM 1516 N N . LEU A 1 184 ? 38.819 -2.440 -24.075 1.00 67.50 184 LEU A N 1
ATOM 1517 C CA . LEU A 1 184 ? 37.827 -2.452 -22.995 1.00 67.50 184 LEU A CA 1
ATOM 1518 C C . LEU A 1 184 ? 36.424 -2.852 -23.466 1.00 67.50 184 LEU A C 1
ATOM 1520 O O . LEU A 1 184 ? 35.641 -3.375 -22.673 1.00 67.50 184 LEU A O 1
ATOM 1524 N N . SER A 1 185 ? 36.091 -2.621 -24.735 1.00 65.19 185 SER A N 1
ATOM 1525 C CA . SER A 1 185 ? 34.782 -2.944 -25.318 1.00 65.19 185 SER A CA 1
ATOM 1526 C C . SER A 1 185 ? 34.742 -4.322 -25.976 1.00 65.19 185 SER A C 1
ATOM 1528 O O . SER A 1 185 ? 33.700 -4.709 -26.494 1.00 65.19 185 SER A O 1
ATOM 1530 N N . SER A 1 186 ? 35.843 -5.084 -25.917 1.00 65.31 186 SER A N 1
ATOM 1531 C CA . SER A 1 186 ? 35.975 -6.391 -26.580 1.00 65.31 186 SER A CA 1
ATOM 1532 C C . SER A 1 186 ? 35.700 -6.330 -28.088 1.00 65.31 186 SER A C 1
ATOM 1534 O O . SER A 1 186 ? 35.186 -7.288 -28.665 1.00 65.31 186 SER A O 1
ATOM 1536 N N . LEU A 1 187 ? 36.054 -5.213 -28.732 1.00 66.06 187 LEU A N 1
ATOM 1537 C CA . LEU A 1 187 ? 36.049 -5.082 -30.187 1.00 66.06 187 LEU A CA 1
ATOM 1538 C C . LEU A 1 187 ? 37.218 -5.919 -30.735 1.00 66.06 187 LEU A C 1
ATOM 1540 O O . LEU A 1 187 ? 38.319 -5.425 -30.941 1.00 66.06 187 LEU A O 1
ATOM 1544 N N . GLU A 1 188 ? 37.014 -7.235 -30.880 1.00 55.00 188 GLU A N 1
ATOM 1545 C CA . GLU A 1 188 ? 38.061 -8.163 -31.346 1.00 55.00 188 GLU A CA 1
ATOM 1546 C C . GLU A 1 188 ? 38.401 -7.981 -32.837 1.00 55.00 188 GLU A C 1
ATOM 1548 O O . GLU A 1 188 ? 39.445 -8.461 -33.291 1.00 55.00 188 GLU A O 1
ATOM 1553 N N . THR A 1 189 ? 37.557 -7.273 -33.593 1.00 52.44 189 THR A N 1
ATOM 1554 C CA . THR A 1 189 ? 37.742 -7.002 -35.018 1.00 52.44 189 THR A CA 1
ATOM 1555 C C . THR A 1 189 ? 37.408 -5.549 -35.340 1.00 52.44 189 THR A C 1
ATOM 1557 O O . THR A 1 189 ? 36.275 -5.112 -35.171 1.00 52.44 189 THR A O 1
ATOM 1560 N N . THR A 1 190 ? 38.367 -4.826 -35.921 1.00 56.56 190 THR A N 1
ATOM 1561 C CA . THR A 1 190 ? 38.200 -3.509 -36.572 1.00 56.56 190 THR A CA 1
ATOM 1562 C C . THR A 1 190 ? 37.284 -3.559 -37.804 1.00 56.56 190 THR A C 1
ATOM 1564 O O . THR A 1 190 ? 37.177 -2.589 -38.548 1.00 56.56 190 THR A O 1
ATOM 1567 N N . THR A 1 191 ? 36.650 -4.707 -38.041 1.00 59.50 191 THR A N 1
ATOM 1568 C CA . THR A 1 191 ? 35.919 -5.080 -39.242 1.00 59.50 191 THR A CA 1
ATOM 1569 C C . THR A 1 191 ? 34.549 -5.609 -38.827 1.00 59.50 191 THR A C 1
ATOM 1571 O O . THR A 1 191 ? 34.461 -6.581 -38.074 1.00 59.50 191 THR A O 1
ATOM 1574 N N . ILE A 1 192 ? 33.490 -4.965 -39.311 1.00 66.56 192 ILE A N 1
ATOM 1575 C CA . ILE A 1 192 ? 32.094 -5.306 -39.030 1.00 66.56 192 ILE A CA 1
ATOM 1576 C C . ILE A 1 192 ? 31.543 -6.049 -40.237 1.00 66.56 192 ILE A C 1
ATOM 1578 O O . ILE A 1 192 ? 31.546 -5.514 -41.346 1.00 66.56 192 ILE A O 1
ATOM 1582 N N . GLN A 1 193 ? 31.084 -7.283 -40.032 1.00 66.19 193 GLN A N 1
ATOM 1583 C CA . GLN A 1 193 ? 30.399 -8.042 -41.076 1.00 66.19 193 GLN A CA 1
ATOM 1584 C C . GLN A 1 193 ? 28.963 -7.536 -41.228 1.00 66.19 193 GLN A C 1
ATOM 1586 O O . GLN A 1 193 ? 28.187 -7.549 -40.275 1.00 66.19 193 GLN A O 1
ATOM 1591 N N . ILE A 1 194 ? 28.633 -7.078 -42.434 1.00 63.88 194 ILE A N 1
ATOM 1592 C CA . ILE A 1 194 ? 27.313 -6.548 -42.814 1.00 63.88 194 ILE A CA 1
ATOM 1593 C C . ILE A 1 194 ? 26.491 -7.634 -43.508 1.00 63.88 194 ILE A C 1
ATOM 1595 O O . ILE A 1 194 ? 25.272 -7.689 -43.366 1.00 63.88 194 ILE A O 1
ATOM 1599 N N . SER A 1 195 ? 27.169 -8.512 -44.247 1.00 61.50 195 SER A N 1
ATOM 1600 C CA . SER A 1 195 ? 26.608 -9.677 -44.928 1.00 61.50 195 SER A CA 1
ATOM 1601 C C . SER A 1 195 ? 27.692 -10.741 -45.125 1.00 61.50 195 SER A C 1
ATOM 1603 O O . SER A 1 195 ? 28.867 -10.494 -44.841 1.00 61.50 195 SER A O 1
ATOM 1605 N N . ASP A 1 196 ? 27.320 -11.899 -45.679 1.00 55.72 196 ASP A N 1
ATOM 1606 C CA . ASP A 1 196 ? 28.257 -12.979 -46.026 1.00 55.72 196 ASP A CA 1
ATOM 1607 C C . ASP A 1 196 ? 29.370 -12.535 -47.000 1.00 55.72 196 ASP A C 1
ATOM 1609 O O . ASP A 1 196 ? 30.398 -13.201 -47.119 1.00 55.72 196 ASP A O 1
ATOM 1613 N N . THR A 1 197 ? 29.187 -11.403 -47.693 1.00 46.78 197 THR A N 1
ATOM 1614 C CA . THR A 1 197 ? 30.095 -10.900 -48.735 1.00 46.78 197 THR A CA 1
ATOM 1615 C C . THR A 1 197 ? 30.648 -9.498 -48.477 1.00 46.78 197 THR A C 1
ATOM 1617 O O . THR A 1 197 ? 31.501 -9.051 -49.240 1.00 46.78 197 THR A O 1
ATOM 1620 N N . GLN A 1 198 ? 30.182 -8.781 -47.447 1.00 67.94 198 GLN A N 1
ATOM 1621 C CA . GLN A 1 198 ? 30.567 -7.388 -47.203 1.00 67.94 198 GLN A CA 1
ATOM 1622 C C . GLN A 1 198 ? 30.997 -7.158 -45.756 1.00 67.94 198 GLN A C 1
ATOM 1624 O O . GLN A 1 198 ? 30.285 -7.487 -44.804 1.00 67.94 198 GLN A O 1
ATOM 1629 N N . SER A 1 199 ? 32.155 -6.518 -45.605 1.00 71.31 199 SER A N 1
ATOM 1630 C CA . SER A 1 199 ? 32.679 -6.082 -44.319 1.00 71.31 199 SER A CA 1
ATOM 1631 C C . SER A 1 199 ? 33.197 -4.650 -44.397 1.00 71.31 199 SER A C 1
ATOM 1633 O O . SER A 1 199 ? 33.955 -4.344 -45.316 1.00 71.31 199 SER A O 1
ATOM 1635 N N . LEU A 1 200 ? 32.822 -3.797 -43.443 1.00 75.25 200 LEU A N 1
ATOM 1636 C CA . LEU A 1 200 ? 33.334 -2.425 -43.340 1.00 75.25 200 LEU A CA 1
ATOM 1637 C C . LEU A 1 200 ? 34.362 -2.309 -42.220 1.00 75.25 200 LEU A C 1
ATOM 1639 O O . LEU A 1 200 ? 34.223 -2.956 -41.179 1.00 75.25 200 LEU A O 1
ATOM 1643 N N . ILE A 1 201 ? 35.378 -1.473 -42.431 1.00 80.75 201 ILE A N 1
ATOM 1644 C CA . ILE A 1 201 ? 36.339 -1.110 -41.390 1.00 80.75 201 ILE A CA 1
ATOM 1645 C C . ILE A 1 201 ? 35.743 0.030 -40.557 1.00 80.75 201 ILE A C 1
ATOM 1647 O O . ILE A 1 201 ? 35.001 0.866 -41.071 1.00 80.75 201 ILE A O 1
ATOM 1651 N N . LEU A 1 202 ? 36.034 0.057 -39.256 1.00 80.44 202 LEU A N 1
ATOM 1652 C CA . LEU A 1 202 ? 35.508 1.072 -38.339 1.00 80.44 202 LEU A CA 1
ATOM 1653 C C . LEU A 1 202 ? 35.798 2.505 -38.810 1.00 80.44 202 LEU A C 1
ATOM 1655 O O . LEU A 1 202 ? 34.906 3.347 -38.763 1.00 80.44 202 LEU A O 1
ATOM 1659 N N . ASP A 1 203 ? 37.005 2.774 -39.306 1.00 79.56 203 ASP A N 1
ATOM 1660 C CA . ASP A 1 203 ? 37.366 4.103 -39.808 1.00 79.56 203 ASP A CA 1
ATOM 1661 C C . ASP A 1 203 ? 36.508 4.517 -41.017 1.00 79.56 203 ASP A C 1
ATOM 1663 O O . ASP A 1 203 ? 36.009 5.641 -41.041 1.00 79.56 203 ASP A O 1
ATOM 1667 N N . ASP A 1 204 ? 36.203 3.591 -41.936 1.00 81.50 204 ASP A N 1
ATOM 1668 C CA . ASP A 1 204 ? 35.314 3.860 -43.076 1.00 81.50 204 ASP A CA 1
ATOM 1669 C C . ASP A 1 204 ? 33.911 4.274 -42.604 1.00 81.50 204 ASP A C 1
ATOM 1671 O O . ASP A 1 204 ? 33.295 5.179 -43.163 1.00 81.50 204 ASP A O 1
ATOM 1675 N N . ILE A 1 205 ? 33.404 3.649 -41.537 1.00 83.81 205 ILE A N 1
ATOM 1676 C CA . ILE A 1 205 ? 32.099 3.984 -40.944 1.00 83.81 205 ILE A CA 1
ATOM 1677 C C . ILE A 1 205 ? 32.128 5.387 -40.327 1.00 83.81 205 ILE A C 1
ATOM 1679 O O . ILE A 1 205 ? 31.175 6.154 -40.476 1.00 83.81 205 ILE A O 1
ATOM 1683 N N . LEU A 1 206 ? 33.214 5.739 -39.633 1.00 85.94 206 LEU A N 1
ATOM 1684 C CA . LEU A 1 206 ? 33.376 7.054 -39.005 1.00 85.94 206 LEU A CA 1
ATOM 1685 C C . LEU A 1 206 ? 33.540 8.186 -40.030 1.00 85.94 206 LEU A C 1
ATOM 1687 O O . LEU A 1 206 ? 33.233 9.341 -39.713 1.00 85.94 206 LEU A O 1
ATOM 1691 N N . GLU A 1 207 ? 34.040 7.874 -41.226 1.00 85.38 207 GLU A N 1
ATOM 1692 C CA . GLU A 1 207 ? 34.185 8.817 -42.337 1.00 85.38 207 GLU A CA 1
ATOM 1693 C C . GLU A 1 207 ? 32.910 8.945 -43.178 1.00 85.38 207 GLU A C 1
ATOM 1695 O O . GLU A 1 207 ? 32.562 10.054 -43.585 1.00 85.38 207 GLU A O 1
ATOM 1700 N N . GLN A 1 208 ? 32.185 7.845 -43.405 1.00 84.81 208 GLN A N 1
ATOM 1701 C CA . GLN A 1 208 ? 30.950 7.838 -44.199 1.00 84.81 208 GLN A CA 1
ATOM 1702 C C . GLN A 1 208 ? 29.761 8.476 -43.473 1.00 84.81 208 GLN A C 1
ATOM 1704 O O . GLN A 1 208 ? 28.879 9.049 -44.116 1.00 84.81 208 GLN A O 1
ATOM 1709 N N . LEU A 1 209 ? 29.707 8.379 -42.143 1.00 86.50 209 LEU A N 1
ATOM 1710 C CA . LEU A 1 209 ? 28.589 8.894 -41.356 1.00 86.50 209 LEU A CA 1
ATOM 1711 C C . LEU A 1 209 ? 28.838 10.332 -40.886 1.00 86.50 209 LEU A C 1
ATOM 1713 O O . LEU A 1 209 ? 29.879 10.658 -40.315 1.00 86.50 209 LEU A O 1
ATOM 1717 N N . GLY A 1 210 ? 27.834 11.192 -41.067 1.00 85.75 210 GLY A N 1
ATOM 1718 C CA . GLY A 1 210 ? 27.859 12.559 -40.546 1.00 85.75 210 GLY A CA 1
ATOM 1719 C C . GLY A 1 210 ? 27.840 12.608 -39.015 1.00 85.75 210 GLY A C 1
ATOM 1720 O O . GLY A 1 210 ? 27.279 11.727 -38.356 1.00 85.75 210 GLY A O 1
ATOM 1721 N N . ASP A 1 211 ? 28.398 13.678 -38.446 1.00 87.38 211 ASP A N 1
ATOM 1722 C CA . ASP A 1 211 ? 28.582 13.842 -36.997 1.00 87.38 211 ASP A CA 1
ATOM 1723 C C . ASP A 1 211 ? 27.283 13.686 -36.190 1.00 87.38 211 ASP A C 1
ATOM 1725 O O . ASP A 1 211 ? 27.293 13.101 -35.108 1.00 87.38 211 ASP A O 1
ATOM 1729 N N . ASP A 1 212 ? 26.148 14.149 -36.716 1.00 84.38 212 ASP A N 1
ATOM 1730 C CA . ASP A 1 212 ? 24.851 14.011 -36.041 1.00 84.38 212 ASP A CA 1
ATOM 1731 C C . ASP A 1 212 ? 24.361 12.558 -35.988 1.00 84.38 212 ASP A C 1
ATOM 1733 O O . ASP A 1 212 ? 23.753 12.143 -35.003 1.00 84.38 212 ASP A O 1
ATOM 1737 N N . THR A 1 213 ? 24.696 11.742 -36.991 1.00 85.81 213 THR A N 1
ATOM 1738 C CA . THR A 1 213 ? 24.419 10.298 -36.956 1.00 85.81 213 THR A CA 1
ATOM 1739 C C . THR A 1 213 ? 25.334 9.605 -35.947 1.00 85.81 213 THR A C 1
ATOM 1741 O O . THR A 1 213 ? 24.881 8.766 -35.168 1.00 85.81 213 THR A O 1
ATOM 1744 N N . LEU A 1 214 ? 26.612 9.995 -35.905 1.00 89.06 214 LEU A N 1
ATOM 1745 C CA . LEU A 1 214 ? 27.607 9.423 -34.995 1.00 89.06 214 LEU A CA 1
ATOM 1746 C C . LEU A 1 214 ? 27.317 9.706 -33.513 1.00 89.06 214 LEU A C 1
ATOM 1748 O O . LEU A 1 214 ? 27.661 8.882 -32.667 1.00 89.06 214 LEU A O 1
ATOM 1752 N N . LYS A 1 215 ? 26.670 10.831 -33.181 1.00 89.75 215 LYS A N 1
ATOM 1753 C CA . LYS A 1 215 ? 26.240 11.140 -31.800 1.00 89.75 215 LYS A CA 1
ATOM 1754 C C . LYS A 1 215 ? 25.188 10.161 -31.276 1.00 89.75 215 LYS A C 1
ATOM 1756 O O . LYS A 1 215 ? 25.105 9.947 -30.069 1.00 89.75 215 LYS A O 1
ATOM 1761 N N . ASN A 1 216 ? 24.412 9.566 -32.179 1.00 86.31 216 ASN A N 1
ATOM 1762 C CA . ASN A 1 216 ? 23.302 8.671 -31.857 1.00 86.31 216 ASN A CA 1
ATOM 1763 C C . ASN A 1 216 ? 23.652 7.183 -31.995 1.00 86.31 216 ASN A C 1
ATOM 1765 O O . ASN A 1 216 ? 22.825 6.323 -31.689 1.00 86.31 216 ASN A O 1
ATOM 1769 N N . LEU A 1 217 ? 24.878 6.877 -32.422 1.00 90.19 217 LEU A N 1
ATOM 1770 C CA . LEU A 1 217 ? 25.445 5.535 -32.425 1.00 90.19 217 LEU A CA 1
ATOM 1771 C C . LEU A 1 217 ? 26.433 5.395 -31.275 1.00 90.19 217 LEU A C 1
ATOM 1773 O O . LEU A 1 217 ? 27.161 6.332 -30.956 1.00 90.19 217 LEU A O 1
ATOM 1777 N N . TYR A 1 218 ? 26.494 4.213 -30.677 1.00 91.25 218 TYR A N 1
ATOM 1778 C CA . TYR A 1 218 ? 27.391 3.910 -29.569 1.00 91.25 218 TYR A CA 1
ATOM 1779 C C . TYR A 1 218 ? 28.343 2.777 -29.936 1.00 91.25 218 TYR A C 1
ATOM 1781 O O . TYR A 1 218 ? 28.062 1.980 -30.826 1.00 91.25 218 TYR A O 1
ATOM 1789 N N . LEU A 1 219 ? 29.452 2.646 -29.208 1.00 88.44 219 LEU A N 1
ATOM 1790 C CA . LEU A 1 219 ? 30.403 1.547 -29.422 1.00 88.44 219 LEU A CA 1
ATOM 1791 C C . LEU A 1 219 ? 29.734 0.162 -29.356 1.00 88.44 219 LEU A C 1
ATOM 1793 O O . LEU A 1 219 ? 30.120 -0.742 -30.092 1.00 88.44 219 LEU A O 1
ATOM 1797 N N . LYS A 1 220 ? 28.683 -0.010 -28.543 1.00 88.19 220 LYS A N 1
ATOM 1798 C CA . LYS A 1 220 ? 27.890 -1.250 -28.509 1.00 88.19 220 LYS A CA 1
ATOM 1799 C C . LYS A 1 220 ? 27.257 -1.611 -29.858 1.00 88.19 220 LYS A C 1
ATOM 1801 O O . LYS A 1 220 ? 27.095 -2.796 -30.126 1.00 88.19 220 LYS A O 1
ATOM 1806 N N . ASP A 1 221 ? 26.906 -0.628 -30.692 1.00 88.44 221 ASP A N 1
ATOM 1807 C CA . ASP A 1 221 ? 26.271 -0.844 -31.998 1.00 88.44 221 ASP A CA 1
ATOM 1808 C C . ASP A 1 221 ? 27.254 -1.486 -32.996 1.00 88.44 221 ASP A C 1
ATOM 1810 O O . ASP A 1 221 ? 26.829 -2.035 -34.009 1.00 88.44 221 ASP A O 1
ATOM 1814 N N . LEU A 1 222 ? 28.555 -1.479 -32.690 1.00 86.50 222 LEU A N 1
ATOM 1815 C CA . LEU A 1 222 ? 29.593 -2.178 -33.452 1.00 86.50 222 LEU A CA 1
ATOM 1816 C C . LEU A 1 222 ? 29.808 -3.628 -32.983 1.00 86.50 222 LEU A C 1
ATOM 1818 O O . LEU A 1 222 ? 30.440 -4.416 -33.680 1.00 86.50 222 LEU A O 1
ATOM 1822 N N . VAL A 1 223 ? 29.335 -3.961 -31.778 1.00 80.56 223 VAL A N 1
ATOM 1823 C CA . VAL A 1 223 ? 29.622 -5.229 -31.086 1.00 80.56 223 VAL A CA 1
ATOM 1824 C C . VAL A 1 223 ? 28.438 -6.194 -31.161 1.00 80.56 223 VAL A C 1
ATOM 1826 O O . VAL A 1 223 ? 28.628 -7.406 -31.251 1.00 80.56 223 VAL A O 1
ATOM 1829 N N . ILE A 1 224 ? 27.208 -5.680 -31.106 1.00 82.06 224 ILE A N 1
ATOM 1830 C CA . ILE A 1 224 ? 26.005 -6.511 -31.239 1.00 82.06 224 ILE A CA 1
ATOM 1831 C C . ILE A 1 224 ? 25.802 -6.980 -32.686 1.00 82.06 224 ILE A C 1
ATOM 1833 O O . ILE A 1 224 ? 26.275 -6.312 -33.607 1.00 82.06 224 ILE A O 1
ATOM 1837 N N . PRO A 1 225 ? 25.078 -8.097 -32.913 1.00 83.94 225 PRO A N 1
ATOM 1838 C CA . PRO A 1 225 ? 24.799 -8.567 -34.265 1.00 83.94 225 PRO A CA 1
ATOM 1839 C C . PRO A 1 225 ? 24.131 -7.477 -35.104 1.00 83.94 225 PRO A C 1
ATOM 1841 O O . PRO A 1 225 ? 23.264 -6.742 -34.614 1.00 83.94 225 PRO A O 1
ATOM 1844 N N . PHE A 1 226 ? 24.546 -7.376 -36.366 1.00 84.06 226 PHE A N 1
ATOM 1845 C CA . PHE A 1 226 ? 24.183 -6.272 -37.246 1.00 84.06 226 PHE A CA 1
ATOM 1846 C C . PHE A 1 226 ? 22.662 -6.117 -37.399 1.00 84.06 226 PHE A C 1
ATOM 1848 O O . PHE A 1 226 ? 22.169 -4.989 -37.379 1.00 84.06 226 PHE A O 1
ATOM 1855 N N . GLU A 1 227 ? 21.887 -7.212 -37.431 1.00 82.75 227 GLU A N 1
ATOM 1856 C CA . GLU A 1 227 ? 20.420 -7.144 -37.517 1.00 82.75 227 GLU A CA 1
ATOM 1857 C C . GLU A 1 227 ? 19.743 -6.401 -36.345 1.00 82.75 227 GLU A C 1
ATOM 1859 O O . GLU A 1 227 ? 18.653 -5.839 -36.510 1.00 82.75 227 GLU A O 1
ATOM 1864 N N . TYR A 1 228 ? 20.392 -6.359 -35.177 1.00 84.44 228 TYR A N 1
ATOM 1865 C CA . TYR A 1 228 ? 19.905 -5.705 -33.957 1.00 84.44 228 TYR A CA 1
ATOM 1866 C C . TYR A 1 228 ? 20.572 -4.351 -33.694 1.00 84.44 228 TYR A C 1
ATOM 1868 O O . TYR A 1 228 ? 20.160 -3.629 -32.778 1.00 84.44 228 TYR A O 1
ATOM 1876 N N . SER A 1 229 ? 21.579 -4.002 -34.498 1.00 87.12 229 SER A N 1
ATOM 1877 C CA . SER A 1 229 ? 22.319 -2.751 -34.406 1.00 87.12 229 SER A CA 1
ATOM 1878 C C . SER A 1 229 ? 21.567 -1.588 -35.046 1.00 87.12 229 SER A C 1
ATOM 1880 O O . SER A 1 229 ? 20.880 -1.740 -36.060 1.00 87.12 229 SER A O 1
ATOM 1882 N N . SER A 1 230 ? 21.717 -0.395 -34.468 1.00 90.25 230 SER A N 1
ATOM 1883 C CA . SER A 1 230 ? 21.258 0.848 -35.102 1.00 90.25 230 SER A CA 1
ATOM 1884 C C . SER A 1 230 ? 22.105 1.187 -36.338 1.00 90.25 230 SER A C 1
ATOM 1886 O O . SER A 1 230 ? 21.620 1.850 -37.253 1.00 90.25 230 SER A O 1
ATOM 1888 N N . LEU A 1 231 ? 23.335 0.655 -36.410 1.00 89.06 231 LEU A N 1
ATOM 1889 C CA . LEU A 1 231 ? 24.257 0.816 -37.535 1.00 89.06 231 LEU A CA 1
ATOM 1890 C C . LEU A 1 231 ? 23.654 0.323 -38.858 1.00 89.06 231 LEU A C 1
ATOM 1892 O O . LEU A 1 231 ? 23.857 0.966 -39.885 1.00 89.06 231 LEU A O 1
ATOM 1896 N N . LYS A 1 232 ? 22.845 -0.749 -38.824 1.00 89.50 232 LYS A N 1
ATOM 1897 C CA . LYS A 1 232 ? 22.102 -1.261 -39.990 1.00 89.50 232 LYS A CA 1
ATOM 1898 C C . LYS A 1 232 ? 21.349 -0.162 -40.717 1.00 89.50 232 LYS A C 1
ATOM 1900 O O . LYS A 1 232 ? 21.391 -0.077 -41.937 1.00 89.50 232 LYS A O 1
ATOM 1905 N N . TYR A 1 233 ? 20.677 0.684 -39.949 1.00 90.50 233 TYR A N 1
ATOM 1906 C CA . TYR A 1 233 ? 19.887 1.775 -40.489 1.00 90.50 233 TYR A CA 1
ATOM 1907 C C . TYR A 1 233 ? 20.695 3.048 -40.664 1.00 90.50 233 TYR A C 1
ATOM 1909 O O . TYR A 1 233 ? 20.192 3.950 -41.309 1.00 90.50 233 TYR A O 1
ATOM 1917 N N . ALA A 1 234 ? 21.895 3.167 -40.098 1.00 89.44 234 ALA A N 1
ATOM 1918 C CA . ALA A 1 234 ? 22.761 4.326 -40.293 1.00 89.44 234 ALA A CA 1
ATOM 1919 C C . ALA A 1 234 ? 23.467 4.290 -41.654 1.00 89.44 234 ALA A C 1
ATOM 1921 O O . ALA A 1 234 ? 23.600 5.327 -42.292 1.00 89.44 234 ALA A O 1
ATOM 1922 N N . LEU A 1 235 ? 23.872 3.097 -42.099 1.00 89.00 235 LEU A N 1
ATOM 1923 C CA . LEU A 1 235 ? 24.647 2.895 -43.329 1.00 89.00 235 LEU A CA 1
ATOM 1924 C C . LEU A 1 235 ? 23.824 3.001 -44.621 1.00 89.00 235 LEU A C 1
ATOM 1926 O O . LEU A 1 235 ? 24.401 3.072 -45.700 1.00 89.00 235 LEU A O 1
ATOM 1930 N N . LEU A 1 236 ? 22.494 3.016 -44.529 1.00 89.31 236 LEU A N 1
ATOM 1931 C CA . LEU A 1 236 ? 21.630 3.221 -45.692 1.00 89.31 236 LEU A CA 1
ATOM 1932 C C . LEU A 1 236 ? 21.744 4.661 -46.196 1.00 89.31 236 LEU A C 1
ATOM 1934 O O . LEU A 1 236 ? 21.734 5.594 -45.387 1.00 89.31 236 LEU A O 1
ATOM 1938 N N . SER A 1 237 ? 21.757 4.863 -47.511 1.00 87.31 237 SER A N 1
ATOM 1939 C CA . SER A 1 237 ? 21.560 6.186 -48.120 1.00 87.31 237 SER A CA 1
ATOM 1940 C C . SER A 1 237 ? 20.186 6.774 -47.754 1.00 87.31 237 SER A C 1
ATOM 1942 O O . SER A 1 237 ? 19.309 6.075 -47.242 1.00 87.31 237 SER A O 1
ATOM 1944 N N . GLU A 1 238 ? 19.966 8.078 -47.966 1.00 85.31 238 GLU A N 1
ATOM 1945 C CA . GLU A 1 238 ? 18.640 8.680 -47.728 1.00 85.31 238 GLU A CA 1
ATOM 1946 C C . GLU A 1 238 ? 17.549 8.044 -48.604 1.00 85.31 238 GLU A C 1
ATOM 1948 O O . GLU A 1 238 ? 16.428 7.837 -48.136 1.00 85.31 238 GLU A O 1
ATOM 1953 N N . GLU A 1 239 ? 17.885 7.688 -49.845 1.00 86.38 239 GLU A N 1
ATOM 1954 C CA . GLU A 1 239 ? 16.979 7.023 -50.787 1.00 86.38 239 GLU A CA 1
ATOM 1955 C C . GLU A 1 239 ? 16.611 5.619 -50.294 1.00 86.38 239 GLU A C 1
ATOM 1957 O O . GLU A 1 239 ? 15.432 5.305 -50.157 1.00 86.38 239 GLU A O 1
ATOM 1962 N N . GLU A 1 240 ? 17.599 4.806 -49.912 1.00 90.06 240 GLU A N 1
ATOM 1963 C CA . GLU A 1 240 ? 17.357 3.461 -49.373 1.00 90.06 240 GLU A CA 1
ATOM 1964 C C . GLU A 1 240 ? 16.594 3.500 -48.047 1.00 90.06 240 GLU A C 1
ATOM 1966 O O . GLU A 1 240 ? 15.670 2.717 -47.839 1.00 90.06 240 GLU A O 1
ATOM 1971 N N . PHE A 1 241 ? 16.947 4.427 -47.150 1.00 90.44 241 PHE A N 1
ATOM 1972 C CA . PHE A 1 241 ? 16.281 4.570 -45.858 1.00 90.44 241 PHE A CA 1
ATOM 1973 C C . PHE A 1 241 ? 14.820 5.001 -46.016 1.00 90.44 241 PHE A C 1
ATOM 1975 O O . PHE A 1 241 ? 13.940 4.449 -45.360 1.00 90.44 241 PHE A O 1
ATOM 1982 N N . SER A 1 242 ? 14.543 5.976 -46.883 1.00 88.00 242 SER A N 1
ATOM 1983 C CA . SER A 1 242 ? 13.180 6.465 -47.120 1.00 88.00 242 SER A CA 1
ATOM 1984 C C . SER A 1 242 ? 12.299 5.435 -47.845 1.00 88.00 242 SER A C 1
ATOM 1986 O O . SER A 1 242 ? 11.095 5.370 -47.582 1.00 88.00 242 SER A O 1
ATOM 1988 N N . ALA A 1 243 ? 12.896 4.568 -48.668 1.00 89.31 243 ALA A N 1
ATOM 1989 C CA . ALA A 1 243 ? 12.210 3.474 -49.351 1.00 89.31 243 ALA A CA 1
ATOM 1990 C C . ALA A 1 243 ? 11.867 2.269 -48.450 1.00 89.31 243 ALA A C 1
ATOM 1992 O O . ALA A 1 243 ? 11.036 1.451 -48.850 1.00 89.31 243 ALA A O 1
ATOM 1993 N N . LEU A 1 244 ? 12.455 2.154 -47.247 1.00 91.25 244 LEU A N 1
ATOM 1994 C CA . LEU A 1 244 ? 12.167 1.056 -46.312 1.00 91.25 244 LEU A CA 1
ATOM 1995 C C . LEU A 1 244 ? 10.673 0.963 -46.004 1.00 91.25 244 LEU A C 1
ATOM 1997 O O . LEU A 1 244 ? 10.063 1.954 -45.589 1.00 91.25 244 LEU A O 1
ATOM 2001 N N . LYS A 1 245 ? 10.100 -0.238 -46.134 1.00 90.88 245 LYS A N 1
ATOM 2002 C CA . LYS A 1 245 ? 8.734 -0.520 -45.690 1.00 90.88 245 LYS A CA 1
ATOM 2003 C C . LYS A 1 245 ? 8.716 -0.890 -44.215 1.00 90.88 245 LYS A C 1
ATOM 2005 O O . LYS A 1 245 ? 9.703 -1.379 -43.667 1.00 90.88 245 LYS A O 1
ATOM 2010 N N . LEU A 1 246 ? 7.574 -0.698 -43.557 1.00 88.69 246 LEU A N 1
ATOM 2011 C CA . LEU A 1 246 ? 7.426 -1.053 -42.143 1.00 88.69 246 LEU A CA 1
ATOM 2012 C C . LEU A 1 246 ? 7.740 -2.527 -41.848 1.00 88.69 246 LEU A C 1
ATOM 2014 O O . LEU A 1 246 ? 8.322 -2.816 -40.805 1.00 88.69 246 LEU A O 1
ATOM 2018 N N . ALA A 1 247 ? 7.395 -3.442 -42.755 1.00 86.81 247 ALA A N 1
ATOM 2019 C CA . ALA A 1 247 ? 7.687 -4.869 -42.623 1.00 86.81 247 ALA A CA 1
ATOM 2020 C C . ALA A 1 247 ? 9.193 -5.193 -42.639 1.00 86.81 247 ALA A C 1
ATOM 2022 O O . ALA A 1 247 ? 9.597 -6.217 -42.090 1.00 86.81 247 ALA A O 1
ATOM 2023 N N . ASP A 1 248 ? 10.026 -4.315 -43.209 1.00 85.56 248 ASP A N 1
ATOM 2024 C CA . ASP A 1 248 ? 11.483 -4.493 -43.285 1.00 85.56 248 ASP A CA 1
ATOM 2025 C C . ASP A 1 248 ? 12.188 -4.095 -41.973 1.00 85.56 248 ASP A C 1
ATOM 2027 O O . ASP A 1 248 ? 13.386 -4.346 -41.774 1.00 85.56 248 ASP A O 1
ATOM 2031 N N . LEU A 1 249 ? 11.448 -3.466 -41.053 1.00 85.38 249 LEU A N 1
ATOM 2032 C CA . LEU A 1 249 ? 11.967 -2.966 -39.790 1.00 85.38 249 LEU A CA 1
ATOM 2033 C C . LEU A 1 249 ? 11.940 -4.065 -38.719 1.00 85.38 249 LEU A C 1
ATOM 2035 O O . LEU A 1 249 ? 10.936 -4.317 -38.053 1.00 85.38 249 LEU A O 1
ATOM 2039 N N . THR A 1 250 ? 13.096 -4.679 -38.478 1.00 73.12 250 THR A N 1
ATOM 2040 C CA . THR A 1 250 ? 13.351 -5.470 -37.268 1.00 73.12 250 THR A CA 1
ATOM 2041 C C . THR A 1 250 ? 13.687 -4.518 -36.128 1.00 73.12 250 THR A C 1
ATOM 2043 O O . THR A 1 250 ? 14.701 -3.821 -36.201 1.00 73.12 250 THR A O 1
ATOM 2046 N N . LEU A 1 251 ? 12.826 -4.436 -35.107 1.00 68.88 251 LEU A N 1
ATOM 2047 C CA . LEU A 1 251 ? 12.900 -3.356 -34.121 1.00 68.88 251 LEU A CA 1
ATOM 2048 C C . LEU A 1 251 ? 12.981 -3.837 -32.680 1.00 68.88 251 LEU A C 1
ATOM 2050 O O . LEU A 1 251 ? 12.041 -4.403 -32.124 1.00 68.88 251 LEU A O 1
ATOM 2054 N N . ASN A 1 252 ? 14.083 -3.466 -32.037 1.00 77.31 252 ASN A N 1
ATOM 2055 C CA . ASN A 1 252 ? 14.125 -3.249 -30.598 1.00 77.31 252 ASN A CA 1
ATOM 2056 C C . ASN A 1 252 ? 13.887 -1.755 -30.264 1.00 77.31 252 ASN A C 1
ATOM 2058 O O . ASN A 1 252 ? 13.844 -0.880 -31.137 1.00 77.31 252 ASN A O 1
ATOM 2062 N N . ARG A 1 253 ? 13.736 -1.435 -28.970 1.00 71.88 253 ARG A N 1
ATOM 2063 C CA . ARG A 1 253 ? 13.477 -0.060 -28.498 1.00 71.88 253 ARG A CA 1
ATOM 2064 C C . ARG A 1 253 ? 14.576 0.936 -28.904 1.00 71.88 253 ARG A C 1
ATOM 2066 O O . ARG A 1 253 ? 14.259 2.092 -29.174 1.00 71.88 253 ARG A O 1
ATOM 2073 N N . LYS A 1 254 ? 15.844 0.504 -28.938 1.00 75.44 254 LYS A N 1
ATOM 2074 C CA . LYS A 1 254 ? 17.001 1.352 -29.281 1.00 75.44 254 LYS A CA 1
ATOM 2075 C C . LYS A 1 254 ? 16.985 1.696 -30.780 1.00 75.44 254 LYS A C 1
ATOM 2077 O O . LYS A 1 254 ? 16.983 2.876 -31.119 1.00 75.44 254 LYS A O 1
ATOM 2082 N N . GLN A 1 255 ? 16.815 0.696 -31.649 1.00 85.38 255 GLN A N 1
ATOM 2083 C CA . GLN A 1 255 ? 16.662 0.887 -33.099 1.00 85.38 255 GLN A CA 1
ATOM 2084 C C . GLN A 1 255 ? 15.461 1.781 -33.436 1.00 85.38 255 GLN A C 1
ATOM 2086 O O . GLN A 1 255 ? 15.570 2.669 -34.275 1.00 85.38 255 GLN A O 1
ATOM 2091 N N . THR A 1 256 ? 14.335 1.611 -32.731 1.00 84.06 256 THR A N 1
ATOM 2092 C CA . THR A 1 256 ? 13.136 2.449 -32.929 1.00 84.06 256 THR A CA 1
ATOM 2093 C C . THR A 1 256 ? 13.428 3.929 -32.662 1.00 84.06 256 THR A C 1
ATOM 2095 O O . THR A 1 256 ? 12.995 4.789 -33.426 1.00 84.06 256 THR A O 1
ATOM 2098 N N . SER A 1 257 ? 14.175 4.235 -31.594 1.00 83.25 257 SER A N 1
ATOM 2099 C CA . SER A 1 257 ? 14.568 5.611 -31.265 1.00 83.25 257 SER A CA 1
ATOM 2100 C C . SER A 1 257 ? 15.456 6.215 -32.353 1.00 83.25 257 SER A C 1
ATOM 2102 O O . SER A 1 257 ? 15.186 7.327 -32.798 1.00 83.25 257 SER A O 1
ATOM 2104 N N . PHE A 1 258 ? 16.471 5.471 -32.805 1.00 87.94 258 PHE A N 1
ATOM 2105 C CA . PHE A 1 258 ? 17.399 5.917 -33.846 1.00 87.94 258 PHE A CA 1
ATOM 2106 C C . PHE A 1 258 ? 16.688 6.164 -35.185 1.00 87.94 258 PHE A C 1
ATOM 2108 O O . PHE A 1 258 ? 16.813 7.237 -35.772 1.00 87.94 258 PHE A O 1
ATOM 2115 N N . ILE A 1 259 ? 15.875 5.204 -35.643 1.00 88.81 259 ILE A N 1
ATOM 2116 C CA . ILE A 1 259 ? 15.107 5.336 -36.890 1.00 88.81 259 ILE A CA 1
ATOM 2117 C C . ILE A 1 259 ? 14.160 6.526 -36.807 1.00 88.81 259 ILE A C 1
ATOM 2119 O O . ILE A 1 259 ? 14.064 7.276 -37.771 1.00 88.81 259 ILE A O 1
ATOM 2123 N N . ARG A 1 260 ? 13.481 6.743 -35.672 1.00 85.88 260 ARG A N 1
ATOM 2124 C CA . ARG A 1 260 ? 12.594 7.902 -35.503 1.00 85.88 260 ARG A CA 1
ATOM 2125 C C . ARG A 1 260 ? 13.352 9.221 -35.629 1.00 85.88 260 ARG A C 1
ATOM 2127 O O . ARG A 1 260 ? 12.845 10.151 -36.251 1.00 85.88 260 ARG A O 1
ATOM 2134 N N . GLU A 1 261 ? 14.524 9.326 -35.017 1.00 84.81 261 GLU A N 1
ATOM 2135 C CA . GLU A 1 261 ? 15.330 10.541 -35.105 1.00 84.81 261 GLU A CA 1
ATOM 2136 C C . GLU A 1 261 ? 15.752 10.810 -36.550 1.00 84.81 261 GLU A C 1
ATOM 2138 O O . GLU A 1 261 ? 15.491 11.896 -37.069 1.00 84.81 261 GLU A O 1
ATOM 2143 N N . ARG A 1 262 ? 16.262 9.790 -37.249 1.00 86.38 262 ARG A N 1
ATOM 2144 C CA . ARG A 1 262 ? 16.597 9.894 -38.674 1.00 86.38 262 ARG A CA 1
ATOM 2145 C C . ARG A 1 262 ? 15.372 10.224 -39.536 1.00 86.38 262 ARG A C 1
ATOM 2147 O O . ARG A 1 262 ? 15.443 11.082 -40.408 1.00 86.38 262 ARG A O 1
ATOM 2154 N N . PHE A 1 263 ? 14.229 9.604 -39.255 1.00 87.38 263 PHE A N 1
ATOM 2155 C CA . PHE A 1 263 ? 12.952 9.878 -39.915 1.00 87.38 263 PHE A CA 1
ATOM 2156 C C . PHE A 1 263 ? 12.512 11.336 -39.743 1.00 87.38 263 PHE A C 1
ATOM 2158 O O . PHE A 1 263 ? 12.010 11.943 -40.683 1.00 87.38 263 PHE A O 1
ATOM 2165 N N . SER A 1 264 ? 12.737 11.932 -38.568 1.00 82.25 264 SER A N 1
ATOM 2166 C CA . SER A 1 264 ? 12.387 13.335 -38.310 1.00 82.25 264 SER A CA 1
ATOM 2167 C C . SER A 1 264 ? 13.185 14.338 -39.153 1.00 82.25 264 SER A C 1
ATOM 2169 O O . SER A 1 264 ? 12.726 15.465 -39.338 1.00 82.25 264 SER A O 1
ATOM 2171 N N . LEU A 1 265 ? 14.337 13.918 -39.689 1.00 80.94 265 LEU A N 1
ATOM 2172 C CA . LEU A 1 265 ? 15.196 14.711 -40.572 1.00 80.94 265 LEU A CA 1
ATOM 2173 C C . LEU A 1 265 ? 14.833 14.571 -42.056 1.00 80.94 265 LEU A C 1
ATOM 2175 O O . LEU A 1 265 ? 15.313 15.367 -42.866 1.00 80.94 265 LEU A O 1
ATOM 2179 N N . LEU A 1 266 ? 13.987 13.601 -42.430 1.00 78.50 266 LEU A N 1
ATOM 2180 C CA . LEU A 1 266 ? 13.527 13.466 -43.810 1.00 78.50 266 LEU A CA 1
ATOM 2181 C C . LEU A 1 266 ? 12.778 14.740 -44.210 1.00 78.50 266 LEU A C 1
ATOM 2183 O O . LEU A 1 266 ? 11.726 15.077 -43.657 1.00 78.50 266 LEU A O 1
ATOM 2187 N N . LYS A 1 267 ? 13.340 15.468 -45.181 1.00 65.62 267 LYS A N 1
ATOM 2188 C CA . LYS A 1 267 ? 12.709 16.664 -45.737 1.00 65.62 267 LYS A CA 1
ATOM 2189 C C . LYS A 1 267 ? 11.385 16.254 -46.365 1.00 65.62 267 LYS A C 1
ATOM 2191 O O . LYS A 1 267 ? 11.365 15.500 -47.334 1.00 65.62 267 LYS A O 1
ATOM 2196 N N . THR A 1 268 ? 10.286 16.800 -45.858 1.00 60.91 268 THR A N 1
ATOM 2197 C CA . THR A 1 268 ? 8.992 16.731 -46.536 1.00 60.91 268 THR A CA 1
ATOM 2198 C C . THR A 1 268 ? 9.122 17.432 -47.885 1.00 60.91 268 THR A C 1
ATOM 2200 O O . THR A 1 268 ? 9.094 18.660 -47.961 1.00 60.91 268 THR A O 1
ATOM 2203 N N . LYS A 1 269 ? 9.308 16.658 -48.959 1.00 57.44 269 LYS A N 1
ATOM 2204 C CA . LYS A 1 269 ? 9.010 17.130 -50.315 1.00 57.44 269 LYS A CA 1
ATOM 2205 C C . LYS A 1 269 ? 7.508 17.437 -50.365 1.00 57.44 269 LYS A C 1
ATOM 2207 O O . LYS A 1 269 ? 6.743 16.797 -49.643 1.00 57.44 269 LYS A O 1
ATOM 2212 N N . ASN A 1 270 ? 7.120 18.459 -51.134 1.00 53.81 270 ASN A N 1
ATOM 2213 C CA . ASN A 1 270 ? 5.745 18.971 -51.176 1.00 53.81 270 ASN A CA 1
ATOM 2214 C C . ASN A 1 270 ? 4.715 17.826 -51.214 1.00 53.81 270 ASN A C 1
ATOM 2216 O O . ASN A 1 270 ? 4.930 16.864 -51.955 1.00 53.81 270 ASN A O 1
ATOM 2220 N N . PRO A 1 271 ? 3.616 17.923 -50.443 1.00 54.66 271 PRO A N 1
ATOM 2221 C CA . PRO A 1 271 ? 2.562 16.920 -50.429 1.00 54.66 271 PRO A CA 1
ATOM 2222 C C . PRO A 1 271 ? 1.788 16.986 -51.750 1.00 54.66 271 PRO A C 1
ATOM 2224 O O . PRO A 1 271 ? 0.725 17.594 -51.846 1.00 54.66 271 PRO A O 1
ATOM 2227 N N . GLU A 1 272 ? 2.337 16.398 -52.806 1.00 55.97 272 GLU A N 1
ATOM 2228 C CA . GLU A 1 272 ? 1.509 15.948 -53.917 1.00 55.97 272 GLU A CA 1
ATOM 2229 C C . GLU A 1 272 ? 0.643 14.798 -53.399 1.00 55.97 272 GLU A C 1
ATOM 2231 O O . GLU A 1 272 ? 1.120 13.952 -52.637 1.00 55.97 272 GLU A O 1
ATOM 2236 N N . LYS A 1 273 ? -0.648 14.807 -53.758 1.00 56.91 273 LYS A N 1
ATOM 2237 C CA . LYS A 1 273 ? -1.584 13.730 -53.417 1.00 56.91 273 LYS A CA 1
ATOM 2238 C C . LYS A 1 273 ? -0.953 12.398 -53.805 1.00 56.91 273 LYS A C 1
ATOM 2240 O O . LYS A 1 273 ? -0.724 12.151 -54.986 1.00 56.91 273 LYS A O 1
ATOM 2245 N N . VAL A 1 274 ? -0.689 11.554 -52.817 1.00 57.81 274 VAL A N 1
ATOM 2246 C CA . VAL A 1 274 ? -0.256 10.185 -53.072 1.00 57.81 274 VAL A CA 1
ATOM 2247 C C . VAL A 1 274 ? -1.528 9.374 -53.305 1.00 57.81 274 VAL A C 1
ATOM 2249 O O . VAL A 1 274 ? -2.199 8.970 -52.357 1.00 57.81 274 VAL A O 1
ATOM 2252 N N . GLU A 1 275 ? -1.928 9.240 -54.567 1.00 57.19 275 GLU A N 1
ATOM 2253 C CA . GLU A 1 275 ? -2.948 8.265 -54.965 1.00 57.19 275 GLU A CA 1
ATOM 2254 C C . GLU A 1 275 ? -2.339 6.852 -54.816 1.00 57.19 275 GLU A C 1
ATOM 2256 O O . GLU A 1 275 ? -1.170 6.652 -55.141 1.00 57.19 275 GLU A O 1
ATOM 2261 N N . ASP A 1 276 ? -3.104 5.907 -54.254 1.00 64.25 276 ASP A N 1
ATOM 2262 C CA . ASP A 1 276 ? -2.725 4.504 -53.976 1.00 64.25 276 ASP A CA 1
ATOM 2263 C C . ASP A 1 276 ? -1.628 4.259 -52.909 1.00 64.25 276 ASP A C 1
ATOM 2265 O O . ASP A 1 276 ? -0.598 3.631 -53.154 1.00 64.25 276 ASP A O 1
ATOM 2269 N N . LEU A 1 277 ? -1.875 4.701 -51.668 1.00 75.50 277 LEU A N 1
ATOM 2270 C CA . LEU A 1 277 ? -1.055 4.346 -50.498 1.00 75.50 277 LEU A CA 1
ATOM 2271 C C . LEU A 1 277 ? -1.387 2.946 -49.950 1.00 75.50 277 LEU A C 1
ATOM 2273 O O . LEU A 1 277 ? -2.518 2.677 -49.551 1.00 75.50 277 LEU A O 1
ATOM 2277 N N . ASP A 1 278 ? -0.370 2.091 -49.836 1.00 84.31 278 ASP A N 1
ATOM 2278 C CA . ASP A 1 278 ? -0.418 0.856 -49.042 1.00 84.31 278 ASP A CA 1
ATOM 2279 C C . ASP A 1 278 ? -0.342 1.213 -47.546 1.00 84.31 278 ASP A C 1
ATOM 2281 O O . ASP A 1 278 ? 0.740 1.447 -47.004 1.00 84.31 278 ASP A O 1
ATOM 2285 N N . TYR A 1 279 ? -1.498 1.317 -46.882 1.00 85.31 279 TYR A N 1
ATOM 2286 C CA . TYR A 1 279 ? -1.575 1.647 -45.453 1.00 85.31 279 TYR A CA 1
ATOM 2287 C C . TYR A 1 279 ? -1.188 0.481 -44.535 1.00 85.31 279 TYR A C 1
ATOM 2289 O O . TYR A 1 279 ? -0.819 0.731 -43.385 1.00 85.31 279 TYR A O 1
ATOM 2297 N N . GLU A 1 280 ? -1.216 -0.762 -45.023 1.00 87.44 280 GLU A N 1
ATOM 2298 C CA . GLU A 1 280 ? -0.827 -1.940 -44.241 1.00 87.44 280 GLU A CA 1
ATOM 2299 C C . GLU A 1 280 ? 0.697 -2.047 -44.122 1.00 87.44 280 GLU A C 1
ATOM 2301 O O . GLU A 1 280 ? 1.216 -2.458 -43.080 1.00 87.44 280 GLU A O 1
ATOM 2306 N N . ASN A 1 281 ? 1.426 -1.632 -45.162 1.00 88.69 281 ASN A N 1
ATOM 2307 C CA . ASN A 1 281 ? 2.884 -1.666 -45.185 1.00 88.69 281 ASN A CA 1
ATOM 2308 C C . ASN A 1 281 ? 3.528 -0.448 -45.889 1.00 88.69 281 ASN A C 1
ATOM 2310 O O . ASN A 1 281 ? 4.281 -0.609 -46.859 1.00 88.69 281 ASN A O 1
ATOM 2314 N N . PRO A 1 282 ? 3.284 0.782 -45.396 1.00 88.94 282 PRO A N 1
ATOM 2315 C CA . PRO A 1 282 ? 3.791 1.992 -46.028 1.00 88.94 282 PRO A CA 1
ATOM 2316 C C . PRO A 1 282 ? 5.316 2.089 -45.922 1.00 88.94 282 PRO A C 1
ATOM 2318 O O . PRO A 1 282 ? 5.924 1.622 -44.952 1.00 88.94 282 PRO A O 1
ATOM 2321 N N . SER A 1 283 ? 5.939 2.754 -46.899 1.00 90.00 283 SER A N 1
ATOM 2322 C CA . SER A 1 283 ? 7.338 3.167 -46.769 1.00 90.00 283 SER A CA 1
ATOM 2323 C C . SER A 1 283 ? 7.493 4.312 -45.764 1.00 90.00 283 SER A C 1
ATOM 2325 O O . SER A 1 283 ? 6.539 5.047 -45.481 1.00 90.00 283 SER A O 1
ATOM 2327 N N . LEU A 1 284 ? 8.705 4.507 -45.238 1.00 88.75 284 LEU A N 1
ATOM 2328 C CA . LEU A 1 284 ? 9.012 5.664 -44.394 1.00 88.75 284 LEU A CA 1
ATOM 2329 C C . LEU A 1 284 ? 8.766 6.985 -45.143 1.00 88.75 284 LEU A C 1
ATOM 2331 O O . LEU A 1 284 ? 8.203 7.925 -44.583 1.00 88.75 284 LEU A O 1
ATOM 2335 N N . GLU A 1 285 ? 9.092 7.055 -46.432 1.00 88.00 285 GLU A N 1
ATOM 2336 C CA . GLU A 1 285 ? 8.768 8.225 -47.246 1.00 88.00 285 GLU A CA 1
ATOM 2337 C C . GLU A 1 285 ? 7.259 8.498 -47.271 1.00 88.00 285 GLU A C 1
ATOM 2339 O O . GLU A 1 285 ? 6.834 9.625 -47.007 1.00 88.00 285 GLU A O 1
ATOM 2344 N N . CYS A 1 286 ? 6.446 7.467 -47.517 1.00 86.56 286 CYS A N 1
ATOM 2345 C CA . CYS A 1 286 ? 4.989 7.577 -47.531 1.00 86.56 286 CYS A CA 1
ATOM 2346 C C . CYS A 1 286 ? 4.452 8.072 -46.183 1.00 86.56 286 CYS A C 1
ATOM 2348 O O . CYS A 1 286 ? 3.695 9.041 -46.138 1.00 86.56 286 CYS A O 1
ATOM 2350 N N . LEU A 1 287 ? 4.907 7.476 -45.075 1.00 88.69 287 LEU A N 1
ATOM 2351 C CA . LEU A 1 287 ? 4.519 7.887 -43.722 1.00 88.69 287 LEU A CA 1
ATOM 2352 C C . LEU A 1 287 ? 4.865 9.348 -43.427 1.00 88.69 287 LEU A C 1
ATOM 2354 O O . LEU A 1 287 ? 4.098 10.028 -42.749 1.00 88.69 287 LEU A O 1
ATOM 2358 N N . SER A 1 288 ? 5.998 9.845 -43.930 1.00 87.25 288 SER A N 1
ATOM 2359 C CA . SER A 1 288 ? 6.448 11.225 -43.697 1.00 87.25 288 SER A CA 1
ATOM 2360 C C . SER A 1 288 ? 5.563 12.279 -44.374 1.00 87.25 288 SER A C 1
ATOM 2362 O O . SER A 1 288 ? 5.554 13.439 -43.955 1.00 87.25 288 SER A O 1
ATOM 2364 N N . ARG A 1 289 ? 4.812 11.871 -45.407 1.00 86.44 289 ARG A N 1
ATOM 2365 C CA . ARG A 1 289 ? 3.926 12.735 -46.199 1.00 86.44 289 ARG A CA 1
ATOM 2366 C C . ARG A 1 289 ? 2.484 12.749 -45.696 1.00 86.44 289 ARG A C 1
ATOM 2368 O O . ARG A 1 289 ? 1.750 13.663 -46.059 1.00 86.44 289 ARG A O 1
ATOM 2375 N N . LEU A 1 290 ? 2.084 11.776 -44.873 1.00 87.06 290 LEU A N 1
ATOM 2376 C CA . LEU A 1 290 ? 0.709 11.685 -44.383 1.00 87.06 290 LEU A CA 1
ATOM 2377 C C . LEU A 1 290 ? 0.332 12.905 -43.537 1.00 87.06 290 LEU A C 1
ATOM 2379 O O . LEU A 1 290 ? 1.059 13.317 -42.632 1.00 87.06 290 LEU A O 1
ATOM 2383 N N . THR A 1 291 ? -0.848 13.449 -43.789 1.00 87.19 291 THR A N 1
ATOM 2384 C CA . THR A 1 291 ? -1.458 14.485 -42.954 1.00 87.19 291 THR A CA 1
ATOM 2385 C C . THR A 1 291 ? -2.190 13.869 -41.758 1.00 87.19 291 THR A C 1
ATOM 2387 O O . THR A 1 291 ? -2.587 12.702 -41.783 1.00 87.19 291 THR A O 1
ATOM 2390 N N . GLY A 1 292 ? -2.433 14.664 -40.707 1.00 86.38 292 GLY A N 1
ATOM 2391 C CA . GLY A 1 292 ? -3.218 14.212 -39.549 1.00 86.38 292 GLY A CA 1
ATOM 2392 C C . GLY A 1 292 ? -4.620 13.714 -39.926 1.00 86.38 292 GLY A C 1
ATOM 2393 O O . GLY A 1 292 ? -5.084 12.712 -39.384 1.00 86.38 292 GLY A O 1
ATOM 2394 N N . SER A 1 293 ? -5.254 14.339 -40.924 1.00 87.12 293 SER A N 1
ATOM 2395 C CA . SER A 1 293 ? -6.560 13.925 -41.455 1.00 87.12 293 SER A CA 1
ATOM 2396 C C . SER A 1 293 ? -6.512 12.551 -42.137 1.00 87.12 293 SER A C 1
ATOM 2398 O O . SER A 1 293 ? -7.370 11.704 -41.884 1.00 87.12 293 SER A O 1
ATOM 2400 N N . GLU A 1 294 ? -5.484 12.281 -42.948 1.00 89.06 294 GLU A N 1
ATOM 2401 C CA . GLU A 1 294 ? -5.305 10.980 -43.611 1.00 89.06 294 GLU A CA 1
ATOM 2402 C C . GLU A 1 294 ? -4.990 9.869 -42.614 1.00 89.06 294 GLU A C 1
ATOM 2404 O O . GLU A 1 294 ? -5.550 8.777 -42.719 1.00 89.06 294 GLU A O 1
ATOM 2409 N N . ILE A 1 295 ? -4.146 10.153 -41.618 1.00 90.88 295 ILE A N 1
ATOM 2410 C CA . ILE A 1 295 ? -3.877 9.204 -40.534 1.00 90.88 295 ILE A CA 1
ATOM 2411 C C . ILE A 1 295 ? -5.171 8.918 -39.788 1.00 90.88 295 ILE A C 1
ATOM 2413 O O . ILE A 1 295 ? -5.507 7.759 -39.578 1.00 90.88 295 ILE A O 1
ATOM 2417 N N . ASN A 1 296 ? -5.939 9.947 -39.427 1.00 89.25 296 ASN A N 1
ATOM 2418 C CA . ASN A 1 296 ? -7.185 9.750 -38.702 1.00 89.25 296 ASN A CA 1
ATOM 2419 C C . ASN A 1 296 ? -8.200 8.930 -39.517 1.00 89.25 296 ASN A C 1
ATOM 2421 O O . ASN A 1 296 ? -8.845 8.042 -38.961 1.00 89.25 296 ASN A O 1
ATOM 2425 N N . LYS A 1 297 ? -8.312 9.172 -40.830 1.00 90.19 297 LYS A N 1
ATOM 2426 C CA . LYS A 1 297 ? -9.205 8.427 -41.730 1.00 90.19 297 LYS A CA 1
ATOM 2427 C C . LYS A 1 297 ? -8.816 6.949 -41.852 1.00 90.19 297 LYS A C 1
ATOM 2429 O O . LYS A 1 297 ? -9.697 6.098 -41.789 1.00 90.19 297 LYS A O 1
ATOM 2434 N N . ASN A 1 298 ? -7.521 6.650 -41.978 1.00 91.06 298 ASN A N 1
ATOM 2435 C CA . ASN A 1 298 ? -7.022 5.302 -42.287 1.00 91.06 298 ASN A CA 1
ATOM 2436 C C . ASN A 1 298 ? -6.374 4.589 -41.081 1.00 91.06 298 ASN A C 1
ATOM 2438 O O . ASN A 1 298 ? -5.786 3.519 -41.219 1.00 91.06 298 ASN A O 1
ATOM 2442 N N . ARG A 1 299 ? -6.498 5.140 -39.864 1.00 91.19 299 ARG A N 1
ATOM 2443 C CA . ARG A 1 299 ? -5.851 4.626 -38.639 1.00 91.19 299 ARG A CA 1
ATOM 2444 C C . ARG A 1 299 ? -6.121 3.156 -38.339 1.00 91.19 299 ARG A C 1
ATOM 2446 O O . ARG A 1 299 ? -5.334 2.538 -37.628 1.00 91.19 299 ARG A O 1
ATOM 2453 N N . ASN A 1 300 ? -7.242 2.609 -38.809 1.00 90.56 300 ASN A N 1
ATOM 2454 C CA . ASN A 1 300 ? -7.613 1.212 -38.584 1.00 90.56 300 ASN A CA 1
ATOM 2455 C C . ASN A 1 300 ? -6.781 0.251 -39.440 1.00 90.56 300 ASN A C 1
ATOM 2457 O O . ASN A 1 300 ? -6.416 -0.807 -38.937 1.00 90.56 300 ASN A O 1
ATOM 2461 N N . GLU A 1 301 ? -6.438 0.659 -40.662 1.00 91.00 301 GLU A N 1
ATOM 2462 C CA . GLU A 1 301 ? -5.643 -0.106 -41.633 1.00 91.00 301 GLU A CA 1
ATOM 2463 C C . GLU A 1 301 ? -4.140 -0.008 -41.335 1.00 91.00 301 GLU A C 1
ATOM 2465 O O . GLU A 1 301 ? -3.383 -0.935 -41.602 1.00 91.00 301 GLU A O 1
ATOM 2470 N N . MET A 1 302 ? -3.707 1.086 -40.698 1.00 92.69 302 MET A N 1
ATOM 2471 C CA . MET A 1 302 ? -2.305 1.280 -40.332 1.00 92.69 302 MET A CA 1
ATOM 2472 C C . MET A 1 302 ? -1.857 0.323 -39.214 1.00 92.69 302 MET A C 1
ATOM 2474 O O . MET A 1 302 ? -2.506 0.258 -38.158 1.00 92.69 302 MET A O 1
ATOM 2478 N N . PRO A 1 303 ? -0.706 -0.363 -39.359 1.00 92.44 303 PRO A N 1
ATOM 2479 C CA . PRO A 1 303 ? -0.176 -1.218 -38.307 1.00 92.44 303 PRO A CA 1
ATOM 2480 C C . PRO A 1 303 ? 0.288 -0.376 -37.106 1.00 92.44 303 PRO A C 1
ATOM 2482 O O . PRO A 1 303 ? 0.741 0.760 -37.285 1.00 92.44 303 PRO A O 1
ATOM 2485 N N . PRO A 1 304 ? 0.275 -0.922 -35.873 1.00 92.00 304 PRO A N 1
ATOM 2486 C CA . PRO A 1 304 ? 0.746 -0.210 -34.684 1.00 92.00 304 PRO A CA 1
ATOM 2487 C C . PRO A 1 304 ? 2.132 0.400 -34.860 1.00 92.00 304 PRO A C 1
ATOM 2489 O O . PRO A 1 304 ? 2.374 1.525 -34.439 1.00 92.00 304 PRO A O 1
ATOM 2492 N N . LEU A 1 305 ? 3.032 -0.301 -35.552 1.00 90.25 305 LEU A N 1
ATOM 2493 C CA . LEU A 1 305 ? 4.389 0.173 -35.759 1.00 90.25 305 LEU A CA 1
ATOM 2494 C C . LEU A 1 305 ? 4.459 1.530 -36.485 1.00 90.25 305 LEU A C 1
ATOM 2496 O O . LEU A 1 305 ? 5.308 2.348 -36.133 1.00 90.25 305 LEU A O 1
ATOM 2500 N N . ALA A 1 306 ? 3.534 1.819 -37.405 1.00 91.81 306 ALA A N 1
ATOM 2501 C CA . ALA A 1 306 ? 3.467 3.101 -38.110 1.00 91.81 306 ALA A CA 1
ATOM 2502 C C . ALA A 1 306 ? 3.382 4.290 -37.137 1.00 91.81 306 ALA A C 1
ATOM 2504 O O . ALA A 1 306 ? 4.050 5.310 -37.313 1.00 91.81 306 ALA A O 1
ATOM 2505 N N . PHE A 1 307 ? 2.631 4.122 -36.044 1.00 92.88 307 PHE A N 1
ATOM 2506 C CA . PHE A 1 307 ? 2.442 5.138 -35.009 1.00 92.88 307 PHE A CA 1
ATOM 2507 C C . PHE A 1 307 ? 3.727 5.445 -34.232 1.00 92.88 307 PHE A C 1
ATOM 2509 O O . PHE A 1 307 ? 3.857 6.523 -33.651 1.00 92.88 307 PHE A O 1
ATOM 2516 N N . SER A 1 308 ? 4.722 4.552 -34.273 1.00 90.12 308 SER A N 1
ATOM 2517 C CA . SER A 1 308 ? 6.045 4.844 -33.720 1.00 90.12 308 SER A CA 1
ATOM 2518 C C . SER A 1 308 ? 6.773 5.919 -34.521 1.00 90.12 308 SER A C 1
ATOM 2520 O O . SER A 1 308 ? 7.606 6.611 -33.952 1.00 90.12 308 SER A O 1
ATOM 2522 N N . PHE A 1 309 ? 6.466 6.135 -35.795 1.00 89.94 309 PHE A N 1
ATOM 2523 C CA . PHE A 1 309 ? 7.221 7.082 -36.621 1.00 89.94 309 PHE A CA 1
ATOM 2524 C C . PHE A 1 309 ? 6.499 8.407 -36.855 1.00 89.94 309 PHE A C 1
ATOM 2526 O O . PHE A 1 309 ? 7.129 9.358 -37.300 1.00 89.94 309 PHE A O 1
ATOM 2533 N N . LEU A 1 310 ? 5.228 8.522 -36.460 1.00 90.00 310 LEU A N 1
ATOM 2534 C CA . LEU A 1 310 ? 4.469 9.761 -36.618 1.00 90.00 310 LEU A CA 1
ATOM 2535 C C . LEU A 1 310 ? 5.152 10.946 -35.925 1.00 90.00 310 LEU A C 1
ATOM 2537 O O . LEU A 1 310 ? 5.495 10.911 -34.729 1.00 90.00 310 LEU A O 1
ATOM 2541 N N . ARG A 1 311 ? 5.330 12.017 -36.698 1.00 87.75 311 ARG A N 1
ATOM 2542 C CA . ARG A 1 311 ? 5.817 13.302 -36.211 1.00 87.75 311 ARG A CA 1
ATOM 2543 C C . ARG A 1 311 ? 4.715 14.025 -35.456 1.00 87.75 311 ARG A C 1
ATOM 2545 O O . ARG A 1 311 ? 3.532 13.755 -35.606 1.00 87.75 311 ARG A O 1
ATOM 2552 N N . ASN A 1 312 ? 5.126 14.974 -34.632 1.00 87.31 312 ASN A N 1
ATOM 2553 C CA . ASN A 1 312 ? 4.221 15.724 -33.775 1.00 87.31 312 ASN A CA 1
ATOM 2554 C C . ASN A 1 312 ? 3.170 16.536 -34.564 1.00 87.31 312 ASN A C 1
ATOM 2556 O O . ASN A 1 312 ? 2.011 16.555 -34.175 1.00 87.31 312 ASN A O 1
ATOM 2560 N N . ASP A 1 313 ? 3.546 17.139 -35.693 1.00 85.38 313 ASP A N 1
ATOM 2561 C CA . ASP A 1 313 ? 2.650 17.864 -36.612 1.00 85.38 313 ASP A CA 1
ATOM 2562 C C . ASP A 1 313 ? 1.591 16.971 -37.283 1.00 85.38 313 ASP A C 1
ATOM 2564 O O . ASP A 1 313 ? 0.566 17.464 -37.747 1.00 85.38 313 ASP A O 1
ATOM 2568 N N . GLN A 1 314 ? 1.808 15.656 -37.303 1.00 89.31 314 GLN A N 1
ATOM 2569 C CA . GLN A 1 314 ? 0.876 14.679 -37.864 1.00 89.31 314 GLN A CA 1
ATOM 2570 C C . GLN A 1 314 ? -0.166 14.193 -36.838 1.00 89.31 314 GLN A C 1
ATOM 2572 O O . GLN A 1 314 ? -1.058 13.425 -37.189 1.00 89.31 314 GLN A O 1
ATOM 2577 N N . LEU A 1 315 ? -0.073 14.621 -35.571 1.00 90.44 315 LEU A N 1
ATOM 2578 C CA . LEU A 1 315 ? -0.944 14.155 -34.481 1.00 90.44 315 LEU A CA 1
ATOM 2579 C C . LEU A 1 315 ? -2.138 15.078 -34.196 1.00 90.44 315 LEU A C 1
ATOM 2581 O O . LEU A 1 315 ? -2.965 14.734 -33.359 1.00 90.44 315 LEU A O 1
ATOM 2585 N N . THR A 1 316 ? -2.242 16.228 -34.866 1.00 82.81 316 THR A N 1
ATOM 2586 C CA . THR A 1 316 ? -3.122 17.356 -34.490 1.00 82.81 316 THR A CA 1
ATOM 2587 C C . THR A 1 316 ? -4.627 17.038 -34.453 1.00 82.81 316 THR A C 1
ATOM 2589 O O . THR A 1 316 ? -5.370 17.771 -33.811 1.00 82.81 316 THR A O 1
ATOM 2592 N N . ASP A 1 317 ? -5.062 15.926 -35.057 1.00 83.69 317 ASP A N 1
ATOM 2593 C CA . ASP A 1 317 ? -6.463 15.467 -35.093 1.00 83.69 317 ASP A CA 1
ATOM 2594 C C . ASP A 1 317 ? -6.659 14.042 -34.540 1.00 83.69 317 ASP A C 1
ATOM 2596 O O . ASP A 1 317 ? -7.738 13.454 -34.663 1.00 83.69 317 ASP A O 1
ATOM 2600 N N . ILE A 1 318 ? -5.614 13.453 -33.951 1.00 89.56 318 ILE A N 1
ATOM 2601 C CA . ILE A 1 318 ? -5.647 12.079 -33.449 1.00 89.56 318 ILE A CA 1
ATOM 2602 C C . ILE A 1 318 ? -6.075 12.081 -31.985 1.00 89.56 318 ILE A C 1
ATOM 2604 O O . ILE A 1 318 ? -5.438 12.696 -31.134 1.00 89.56 318 ILE A O 1
ATOM 2608 N N . LYS A 1 319 ? -7.119 11.311 -31.680 1.00 91.00 319 LYS A N 1
ATOM 2609 C CA . LYS A 1 319 ? -7.541 11.022 -30.309 1.00 91.00 319 LYS A CA 1
ATOM 2610 C C . LYS A 1 319 ? -6.984 9.682 -29.861 1.00 91.00 319 LYS A C 1
ATOM 2612 O O . LYS A 1 319 ? -7.155 8.675 -30.540 1.00 91.00 319 LYS A O 1
ATOM 2617 N N . LEU A 1 320 ? -6.361 9.651 -28.693 1.00 90.56 320 LEU A N 1
ATOM 2618 C CA . LEU A 1 320 ? -5.853 8.438 -28.062 1.00 90.56 320 LEU A CA 1
ATOM 2619 C C . LEU A 1 320 ? -6.979 7.452 -27.754 1.00 90.56 320 LEU A C 1
ATOM 2621 O O . LEU A 1 320 ? -6.774 6.248 -27.866 1.00 90.56 320 LEU A O 1
ATOM 2625 N N . SER A 1 321 ? -8.169 7.937 -27.385 1.00 88.06 321 SER A N 1
ATOM 2626 C CA . SER A 1 321 ? -9.317 7.056 -27.133 1.00 88.06 321 SER A CA 1
ATOM 2627 C C . SER A 1 321 ? -9.897 6.417 -28.402 1.00 88.06 321 SER A C 1
ATOM 2629 O O . SER A 1 321 ? -10.616 5.427 -28.292 1.00 88.06 321 SER A O 1
ATOM 2631 N N . ASP A 1 322 ? -9.540 6.923 -29.588 1.00 90.38 322 ASP A N 1
ATOM 2632 C CA . ASP A 1 322 ? -9.943 6.368 -30.886 1.00 90.38 322 ASP A CA 1
ATOM 2633 C C . ASP A 1 322 ? -8.942 5.328 -31.434 1.00 90.38 322 ASP A C 1
ATOM 2635 O O . ASP A 1 322 ? -9.158 4.776 -32.520 1.00 90.38 322 ASP A O 1
ATOM 2639 N N . LEU A 1 323 ? -7.839 5.085 -30.717 1.00 91.81 323 LEU A N 1
ATOM 2640 C CA . LEU A 1 323 ? -6.796 4.120 -31.064 1.00 91.81 323 LEU A CA 1
ATOM 2641 C C . LEU A 1 323 ? -6.889 2.877 -30.181 1.00 91.81 323 LEU A C 1
ATOM 2643 O O . LEU A 1 323 ? -7.262 2.959 -29.020 1.00 91.81 323 LEU A O 1
ATOM 2647 N N . ASP A 1 324 ? -6.474 1.723 -30.696 1.00 91.38 324 ASP A N 1
ATOM 2648 C CA . ASP A 1 324 ? -6.284 0.533 -29.865 1.00 91.38 324 ASP A CA 1
ATOM 2649 C C . ASP A 1 324 ? -5.021 0.630 -28.977 1.00 91.38 324 ASP A C 1
ATOM 2651 O O . ASP A 1 324 ? -4.166 1.513 -29.129 1.00 91.38 324 ASP A O 1
ATOM 2655 N N . ALA A 1 325 ? -4.896 -0.299 -28.020 1.00 89.19 325 ALA A N 1
ATOM 2656 C CA . ALA A 1 325 ? -3.776 -0.313 -27.078 1.00 89.19 325 ALA A CA 1
ATOM 2657 C C . ALA A 1 325 ? -2.395 -0.413 -27.766 1.00 89.19 325 ALA A C 1
ATOM 2659 O O . ALA A 1 325 ? -1.519 0.380 -27.414 1.00 89.19 325 ALA A O 1
ATOM 2660 N N . PRO A 1 326 ? -2.164 -1.313 -28.748 1.00 91.56 326 PRO A N 1
ATOM 2661 C CA . PRO A 1 326 ? -0.895 -1.358 -29.476 1.00 91.56 326 PRO A CA 1
ATOM 2662 C C . PRO A 1 326 ? -0.517 -0.036 -30.162 1.00 91.56 326 PRO A C 1
ATOM 2664 O O . PRO A 1 326 ? 0.643 0.374 -30.090 1.00 91.56 326 PRO A O 1
ATOM 2667 N N . LYS A 1 327 ? -1.471 0.658 -30.795 1.00 92.69 327 LYS A N 1
ATOM 2668 C CA . LYS A 1 327 ? -1.230 1.948 -31.466 1.00 92.69 327 LYS A CA 1
ATOM 2669 C C . LYS A 1 327 ? -0.906 3.054 -30.467 1.00 92.69 327 LYS A C 1
ATOM 2671 O O . LYS A 1 327 ? 0.055 3.799 -30.667 1.00 92.69 327 LYS A O 1
ATOM 2676 N N . CYS A 1 328 ? -1.629 3.104 -29.346 1.00 90.56 328 CYS A N 1
ATOM 2677 C CA . CYS A 1 328 ? -1.292 3.992 -28.233 1.00 90.56 328 CYS A CA 1
ATOM 2678 C C . CYS A 1 328 ? 0.128 3.732 -27.716 1.00 90.56 328 CYS A C 1
ATOM 2680 O O . CYS A 1 328 ? 0.891 4.670 -27.519 1.00 90.56 328 CYS A O 1
ATOM 2682 N N . GLN A 1 329 ? 0.521 2.468 -27.544 1.00 88.69 329 GLN A N 1
ATOM 2683 C CA . GLN A 1 329 ? 1.874 2.109 -27.107 1.00 88.69 329 GLN A CA 1
ATOM 2684 C C . GLN A 1 329 ? 2.951 2.540 -28.093 1.00 88.69 329 GLN A C 1
ATOM 2686 O O . GLN A 1 329 ? 3.961 3.120 -27.687 1.00 88.69 329 GLN A O 1
ATOM 2691 N N . ALA A 1 330 ? 2.723 2.318 -29.382 1.00 89.81 330 ALA A N 1
ATOM 2692 C CA . ALA A 1 330 ? 3.653 2.702 -30.428 1.00 89.81 330 ALA A CA 1
ATOM 2693 C C . ALA A 1 330 ? 3.903 4.220 -30.481 1.00 89.81 330 ALA A C 1
ATOM 2695 O O . ALA A 1 330 ? 5.058 4.632 -30.592 1.00 89.81 330 ALA A O 1
ATOM 2696 N N . LEU A 1 331 ? 2.871 5.054 -30.282 1.00 90.81 331 LEU A N 1
ATOM 2697 C CA . LEU A 1 331 ? 3.012 6.520 -30.234 1.00 90.81 331 LEU A CA 1
ATOM 2698 C C . LEU A 1 331 ? 4.058 7.007 -29.221 1.00 90.81 331 LEU A C 1
ATOM 2700 O O . LEU A 1 331 ? 4.667 8.060 -29.426 1.00 90.81 331 LEU A O 1
ATOM 2704 N N . PHE A 1 332 ? 4.272 6.264 -28.133 1.00 88.25 332 PHE A N 1
ATOM 2705 C CA . PHE A 1 332 ? 5.221 6.629 -27.077 1.00 88.25 332 PHE A CA 1
ATOM 2706 C C . PHE A 1 332 ? 6.458 5.726 -27.032 1.00 88.25 332 PHE A C 1
ATOM 2708 O O . PHE A 1 332 ? 7.435 6.053 -26.352 1.00 88.25 332 PHE A O 1
ATOM 2715 N N . ASN A 1 333 ? 6.464 4.618 -27.777 1.00 85.50 333 ASN A N 1
ATOM 2716 C CA . ASN A 1 333 ? 7.598 3.705 -27.838 1.00 85.50 333 ASN A CA 1
ATOM 2717 C C . ASN A 1 333 ? 8.847 4.445 -28.328 1.00 85.50 333 ASN A C 1
ATOM 2719 O O . ASN A 1 333 ? 8.774 5.175 -29.305 1.00 85.50 333 ASN A O 1
ATOM 2723 N N . GLY A 1 334 ? 9.987 4.295 -27.655 1.00 78.00 334 GLY A N 1
ATOM 2724 C CA . GLY A 1 334 ? 11.233 4.979 -28.026 1.00 78.00 334 GLY A CA 1
ATOM 2725 C C . GLY A 1 334 ? 11.282 6.490 -27.741 1.00 78.00 334 GLY A C 1
ATOM 2726 O O . GLY A 1 334 ? 12.252 7.119 -28.138 1.00 78.00 334 GLY A O 1
ATOM 2727 N N . LEU A 1 335 ? 10.282 7.095 -27.080 1.00 84.06 335 LEU A N 1
ATOM 2728 C CA . LEU A 1 335 ? 10.388 8.482 -26.599 1.00 84.06 335 LEU A CA 1
ATOM 2729 C C . LEU A 1 335 ? 11.024 8.535 -25.202 1.00 84.06 335 LEU A C 1
ATOM 2731 O O . LEU A 1 335 ? 10.797 7.662 -24.357 1.00 84.06 335 LEU A O 1
ATOM 2735 N N . ASN A 1 336 ? 11.798 9.588 -24.938 1.00 83.75 336 ASN A N 1
ATOM 2736 C CA . ASN A 1 336 ? 12.269 9.917 -23.591 1.00 83.75 336 ASN A CA 1
ATOM 2737 C C . ASN A 1 336 ? 11.209 10.711 -22.790 1.00 83.75 336 ASN A C 1
ATOM 2739 O O . ASN A 1 336 ? 10.172 11.104 -23.329 1.00 83.75 336 ASN A O 1
ATOM 2743 N N . LYS A 1 337 ? 11.451 10.947 -21.489 1.00 82.81 337 LYS A N 1
ATOM 2744 C CA . LYS A 1 337 ? 10.491 11.632 -20.594 1.00 82.81 337 LYS A CA 1
ATOM 2745 C C . LYS A 1 337 ? 10.084 13.021 -21.106 1.00 82.81 337 LYS A C 1
ATOM 2747 O O . LYS A 1 337 ? 8.893 13.322 -21.130 1.00 82.81 337 LYS A O 1
ATOM 2752 N N . GLU A 1 338 ? 11.032 13.835 -21.561 1.00 85.19 338 GLU A N 1
ATOM 2753 C CA . GLU A 1 338 ? 10.752 15.194 -22.050 1.00 85.19 338 GLU A CA 1
ATOM 2754 C C . GLU A 1 338 ? 9.997 15.189 -23.385 1.00 85.19 338 GLU A C 1
ATOM 2756 O O . GLU A 1 338 ? 9.073 15.976 -23.587 1.00 85.19 338 GLU A O 1
ATOM 2761 N N . GLN A 1 339 ? 10.321 14.258 -24.284 1.00 86.12 339 GLN A N 1
ATOM 2762 C CA . GLN A 1 339 ? 9.609 14.098 -25.550 1.00 86.12 339 GLN A CA 1
ATOM 2763 C C . GLN A 1 339 ? 8.170 13.620 -25.338 1.00 86.12 339 GLN A C 1
ATOM 2765 O O . GLN A 1 339 ? 7.255 14.168 -25.952 1.00 86.12 339 GLN A O 1
ATOM 2770 N N . MET A 1 340 ? 7.954 12.639 -24.451 1.00 86.75 340 MET A N 1
ATOM 2771 C CA . MET A 1 340 ? 6.608 12.199 -24.066 1.00 86.75 340 MET A CA 1
ATOM 2772 C C . MET A 1 340 ? 5.814 13.367 -23.488 1.00 86.75 340 MET A C 1
ATOM 2774 O O . MET A 1 340 ? 4.688 13.610 -23.913 1.00 86.75 340 MET A O 1
ATOM 2778 N N . LYS A 1 341 ? 6.429 14.138 -22.584 1.00 85.38 341 LYS A N 1
ATOM 2779 C CA . LYS A 1 341 ? 5.809 15.315 -21.976 1.00 85.38 341 LYS A CA 1
ATOM 2780 C C . LYS A 1 341 ? 5.378 16.346 -23.015 1.00 85.38 341 LYS A C 1
ATOM 2782 O O . LYS A 1 341 ? 4.216 16.739 -23.020 1.00 85.38 341 LYS A O 1
ATOM 2787 N N . LYS A 1 342 ? 6.284 16.723 -23.923 1.00 86.81 342 LYS A N 1
ATOM 2788 C CA . LYS A 1 342 ? 6.001 17.661 -25.018 1.00 86.81 342 LYS A CA 1
ATOM 2789 C C . LYS A 1 342 ? 4.875 17.155 -25.923 1.00 86.81 342 LYS A C 1
ATOM 2791 O O . LYS A 1 342 ? 4.017 17.938 -26.320 1.00 86.81 342 LYS A O 1
ATOM 2796 N N . ARG A 1 343 ? 4.878 15.859 -26.252 1.00 88.19 343 ARG A N 1
ATOM 2797 C CA . ARG A 1 343 ? 3.861 15.238 -27.111 1.00 88.19 343 ARG A CA 1
ATOM 2798 C C . ARG A 1 343 ? 2.481 15.256 -26.449 1.00 88.19 343 ARG A C 1
ATOM 2800 O O . ARG A 1 343 ? 1.530 15.693 -27.085 1.00 88.19 343 ARG A O 1
ATOM 2807 N N . PHE A 1 344 ? 2.383 14.881 -25.173 1.00 85.44 344 PHE A N 1
ATOM 2808 C CA . PHE A 1 344 ? 1.129 14.979 -24.421 1.00 85.44 344 PHE A CA 1
ATOM 2809 C C . PHE A 1 344 ? 0.620 16.416 -24.323 1.00 85.44 344 PHE A C 1
ATOM 2811 O O . PHE A 1 344 ? -0.523 16.670 -24.675 1.00 85.44 344 PHE A O 1
ATOM 2818 N N . SER A 1 345 ? 1.465 17.359 -23.897 1.00 81.88 345 SER A N 1
ATOM 2819 C CA . SER A 1 345 ? 1.022 18.729 -23.613 1.00 81.88 345 SER A CA 1
ATOM 2820 C C . SER A 1 345 ? 0.551 19.509 -24.840 1.00 81.88 345 SER A C 1
ATOM 2822 O O . SER A 1 345 ? -0.204 20.461 -24.689 1.00 81.88 345 SER A O 1
ATOM 2824 N N . LEU A 1 346 ? 1.053 19.169 -26.030 1.00 83.19 346 LEU A N 1
ATOM 2825 C CA . LEU A 1 346 ? 0.791 19.936 -27.250 1.00 83.19 346 LEU A CA 1
ATOM 2826 C C . LEU A 1 346 ? -0.288 19.322 -28.144 1.00 83.19 346 LEU A C 1
ATOM 2828 O O . LEU A 1 346 ? -0.919 20.069 -28.884 1.00 83.19 346 LEU A O 1
ATOM 2832 N N . TYR A 1 347 ? -0.479 17.999 -28.108 1.00 85.94 347 TYR A N 1
ATOM 2833 C CA . TYR A 1 347 ? -1.281 17.305 -29.125 1.00 85.94 347 TYR A CA 1
ATOM 2834 C C . TYR A 1 347 ? -2.416 16.455 -28.568 1.00 85.94 347 TYR A C 1
ATOM 2836 O O . TYR A 1 347 ? -3.295 16.074 -29.332 1.00 85.94 347 TYR A O 1
ATOM 2844 N N . PHE A 1 348 ? -2.433 16.165 -27.265 1.00 86.88 348 PHE A N 1
ATOM 2845 C CA . PHE A 1 348 ? -3.474 15.329 -26.681 1.00 86.88 348 PHE A CA 1
ATOM 2846 C C . PHE A 1 348 ? -4.236 16.078 -25.599 1.00 86.88 348 PHE A C 1
ATOM 2848 O O . PHE A 1 348 ? -3.671 16.567 -24.621 1.00 86.88 348 PHE A O 1
ATOM 2855 N N . ASP A 1 349 ? -5.552 16.137 -25.774 1.00 86.19 349 ASP A N 1
ATOM 2856 C CA . ASP A 1 349 ? -6.445 16.667 -24.759 1.00 86.19 349 ASP A CA 1
ATOM 2857 C C . ASP A 1 349 ? -6.417 15.778 -23.503 1.00 86.19 349 ASP A C 1
ATOM 2859 O O . ASP A 1 349 ? -6.309 14.544 -23.560 1.00 86.19 349 ASP A O 1
ATOM 2863 N N . THR A 1 350 ? -6.508 16.406 -22.331 1.00 82.38 350 THR A N 1
ATOM 2864 C CA . THR A 1 350 ? -6.400 15.678 -21.065 1.00 82.38 350 THR A CA 1
ATOM 2865 C C . THR A 1 350 ? -7.580 14.725 -20.857 1.00 82.38 350 THR A C 1
ATOM 2867 O O . THR A 1 350 ? -7.377 13.610 -20.373 1.00 82.38 350 THR A O 1
ATOM 2870 N N . LYS A 1 351 ? -8.799 15.093 -21.283 1.00 83.75 351 LYS A N 1
ATOM 2871 C CA . LYS A 1 351 ? -9.987 14.231 -21.160 1.00 83.75 351 LYS A CA 1
ATOM 2872 C C . LYS A 1 351 ? -9.878 13.011 -22.072 1.00 83.75 351 LYS A C 1
ATOM 2874 O O . LYS A 1 351 ? -10.199 11.902 -21.644 1.00 83.75 351 LYS A O 1
ATOM 2879 N N . ASP A 1 352 ? -9.406 13.203 -23.301 1.00 86.56 352 ASP A N 1
ATOM 2880 C CA . ASP A 1 352 ? -9.121 12.107 -24.231 1.00 86.56 352 ASP A CA 1
ATOM 2881 C C . ASP A 1 352 ? -8.062 11.143 -23.668 1.00 86.56 352 ASP A C 1
ATOM 2883 O O . ASP A 1 352 ? -8.278 9.929 -23.613 1.00 86.56 352 ASP A O 1
ATOM 2887 N N . THR A 1 353 ? -6.970 11.682 -23.124 1.00 84.56 353 THR A N 1
ATOM 2888 C CA . THR A 1 353 ? -5.913 10.850 -22.538 1.00 84.56 353 THR A CA 1
ATOM 2889 C C . THR A 1 353 ? -6.402 10.066 -21.315 1.00 84.56 353 THR A C 1
ATOM 2891 O O . THR A 1 353 ? -6.116 8.875 -21.176 1.00 84.56 353 THR A O 1
ATOM 2894 N N . LEU A 1 354 ? -7.202 10.693 -20.446 1.00 81.00 354 LEU A N 1
ATOM 2895 C CA . LEU A 1 354 ? -7.844 10.018 -19.315 1.00 81.00 354 LEU A CA 1
ATOM 2896 C C . LEU A 1 354 ? -8.767 8.879 -19.773 1.00 81.00 354 LEU A C 1
ATOM 2898 O O . LEU A 1 354 ? -8.803 7.825 -19.133 1.00 81.00 354 LEU A O 1
ATOM 2902 N N . ASN A 1 355 ? -9.494 9.052 -20.879 1.00 84.31 355 ASN A N 1
ATOM 2903 C CA . ASN A 1 355 ? -10.328 7.993 -21.449 1.00 84.31 355 ASN A CA 1
ATOM 2904 C C . ASN A 1 355 ? -9.492 6.821 -21.975 1.00 84.31 355 ASN A C 1
ATOM 2906 O O . ASN A 1 355 ? -9.796 5.674 -21.649 1.00 84.31 355 ASN A O 1
ATOM 2910 N N . ALA A 1 356 ? -8.401 7.086 -22.692 1.00 85.31 356 ALA A N 1
ATOM 2911 C CA . ALA A 1 356 ? -7.491 6.040 -23.158 1.00 85.31 356 ALA A CA 1
ATOM 2912 C C . ALA A 1 356 ? -6.822 5.276 -21.992 1.00 85.31 356 ALA A C 1
ATOM 2914 O O . ALA A 1 356 ? -6.656 4.054 -22.044 1.00 85.31 356 ALA A O 1
ATOM 2915 N N . ILE A 1 357 ? -6.520 5.954 -20.879 1.00 80.94 357 ILE A N 1
ATOM 2916 C CA . ILE A 1 357 ? -6.052 5.303 -19.642 1.00 80.94 357 ILE A CA 1
ATOM 2917 C C . ILE A 1 357 ? -7.128 4.405 -19.035 1.00 80.94 357 ILE A C 1
ATOM 2919 O O . ILE A 1 357 ? -6.824 3.272 -18.660 1.00 80.94 357 ILE A O 1
ATOM 2923 N N . ARG A 1 358 ? -8.382 4.871 -18.968 1.00 77.56 358 ARG A N 1
ATOM 2924 C CA . ARG A 1 358 ? -9.520 4.063 -18.489 1.00 77.56 358 ARG A CA 1
ATOM 2925 C C . ARG A 1 358 ? -9.734 2.811 -19.340 1.00 77.56 358 ARG A C 1
ATOM 2927 O O . ARG A 1 358 ? -10.125 1.782 -18.803 1.00 77.56 358 ARG A O 1
ATOM 2934 N N . MET A 1 359 ? -9.463 2.890 -20.641 1.00 81.50 359 MET A N 1
ATOM 2935 C CA . MET A 1 359 ? -9.527 1.750 -21.560 1.00 81.50 359 MET A CA 1
ATOM 2936 C C . MET A 1 359 ? -8.315 0.805 -21.447 1.00 81.50 359 MET A C 1
ATOM 2938 O O . MET A 1 359 ? -8.293 -0.251 -22.074 1.00 81.50 359 MET A O 1
ATOM 2942 N N . GLY A 1 360 ? -7.312 1.145 -20.628 1.00 77.62 360 GLY A N 1
ATOM 2943 C CA . GLY A 1 360 ? -6.126 0.319 -20.398 1.00 77.62 360 GLY A CA 1
ATOM 2944 C C . GLY A 1 360 ? -5.088 0.384 -21.520 1.00 77.62 360 GLY A C 1
ATOM 2945 O O . GLY A 1 360 ? -4.177 -0.446 -21.555 1.00 77.62 360 GLY A O 1
ATOM 2946 N N . TYR A 1 361 ? -5.182 1.367 -22.420 1.00 86.00 361 TYR A N 1
ATOM 2947 C CA . TYR A 1 361 ? -4.334 1.454 -23.615 1.00 86.00 361 TYR A CA 1
ATOM 2948 C C . TYR A 1 361 ? -2.863 1.756 -23.308 1.00 86.00 361 TYR A C 1
ATOM 2950 O O . TYR A 1 361 ? -1.980 1.458 -24.107 1.00 86.00 361 TYR A O 1
ATOM 2958 N N . PHE A 1 362 ? -2.579 2.249 -22.103 1.00 77.75 362 PHE A N 1
ATOM 2959 C CA . PHE A 1 362 ? -1.235 2.594 -21.642 1.00 77.75 362 PHE A CA 1
ATOM 2960 C C . PHE A 1 362 ? -0.497 1.479 -20.884 1.00 77.75 362 PHE A C 1
ATOM 2962 O O . PHE A 1 362 ? 0.548 1.726 -20.281 1.00 77.75 362 PHE A O 1
ATOM 2969 N N . LYS A 1 363 ? -1.007 0.241 -20.879 1.00 74.69 363 LYS A N 1
ATOM 2970 C CA . LYS A 1 363 ? -0.339 -0.875 -20.191 1.00 74.69 363 LYS A CA 1
ATOM 2971 C C . LYS A 1 363 ? 1.105 -1.050 -20.701 1.00 74.69 363 LYS A C 1
ATOM 2973 O O . LYS A 1 363 ? 1.312 -1.264 -21.886 1.00 74.69 363 LYS A O 1
ATOM 2978 N N . GLY A 1 364 ? 2.097 -0.986 -19.807 1.00 70.25 364 GLY A N 1
ATOM 2979 C CA . GLY A 1 364 ? 3.522 -1.138 -20.153 1.00 70.25 364 GLY A CA 1
ATOM 2980 C C . GLY A 1 364 ? 4.234 0.150 -20.591 1.00 70.25 364 GLY A C 1
ATOM 2981 O O . GLY A 1 364 ? 5.441 0.125 -20.827 1.00 70.25 364 GLY A O 1
ATOM 2982 N N . ILE A 1 365 ? 3.524 1.279 -20.658 1.00 74.88 365 ILE A N 1
ATOM 2983 C CA . ILE A 1 365 ? 4.109 2.610 -20.859 1.00 74.88 365 ILE A CA 1
ATOM 2984 C C . ILE A 1 365 ? 4.343 3.227 -19.483 1.00 74.88 365 ILE A C 1
ATOM 2986 O O . ILE A 1 365 ? 3.480 3.135 -18.614 1.00 74.88 365 ILE A O 1
ATOM 2990 N N . ASN A 1 366 ? 5.485 3.889 -19.281 1.00 72.88 366 ASN A N 1
ATOM 2991 C CA . ASN A 1 366 ? 5.721 4.648 -18.055 1.00 72.88 366 ASN A CA 1
ATOM 2992 C C . ASN A 1 366 ? 4.821 5.895 -18.037 1.00 72.88 366 ASN A C 1
ATOM 2994 O O . ASN A 1 366 ? 5.199 6.973 -18.499 1.00 72.88 366 ASN A O 1
ATOM 2998 N N . VAL A 1 367 ? 3.617 5.723 -17.501 1.00 73.25 367 VAL A N 1
ATOM 2999 C CA . VAL A 1 367 ? 2.575 6.749 -17.432 1.00 73.25 367 VAL A CA 1
ATOM 3000 C C . VAL A 1 367 ? 2.823 7.795 -16.352 1.00 73.25 367 VAL A C 1
ATOM 3002 O O . VAL A 1 367 ? 2.113 8.796 -16.330 1.00 73.25 367 VAL A O 1
ATOM 3005 N N . SER A 1 368 ? 3.843 7.646 -15.497 1.00 73.56 368 SER A N 1
ATOM 3006 C CA . SER A 1 368 ? 4.157 8.654 -14.466 1.00 73.56 368 SER A CA 1
ATOM 3007 C C . SER A 1 368 ? 4.345 10.054 -15.066 1.00 73.56 368 SER A C 1
ATOM 3009 O O . SER A 1 368 ? 3.889 11.043 -14.499 1.00 73.56 368 SER A O 1
ATOM 3011 N N . VAL A 1 369 ? 4.922 10.135 -16.273 1.00 73.56 369 VAL A N 1
ATOM 3012 C CA . VAL A 1 369 ? 5.100 11.388 -17.022 1.00 73.56 369 VAL A CA 1
ATOM 3013 C C . VAL A 1 369 ? 3.766 12.030 -17.376 1.00 73.56 369 VAL A C 1
ATOM 3015 O O . VAL A 1 369 ? 3.651 13.248 -17.324 1.00 73.56 369 VAL A O 1
ATOM 3018 N N . PHE A 1 370 ? 2.765 11.223 -17.728 1.00 72.75 370 PHE A N 1
ATOM 3019 C CA . PHE A 1 370 ? 1.431 11.722 -18.027 1.00 72.75 370 PHE A CA 1
ATOM 3020 C C . PHE A 1 370 ? 0.773 12.282 -16.770 1.00 72.75 370 PHE A C 1
ATOM 3022 O O . PHE A 1 370 ? 0.218 13.376 -16.799 1.00 72.75 370 PHE A O 1
ATOM 3029 N N . PHE A 1 371 ? 0.889 11.572 -15.648 1.00 72.62 371 PHE A N 1
ATOM 3030 C CA . PHE A 1 371 ? 0.311 12.035 -14.395 1.00 72.62 371 PHE A CA 1
ATOM 3031 C C . PHE A 1 371 ? 0.914 13.355 -13.934 1.00 72.62 371 PHE A C 1
ATOM 3033 O O . PHE A 1 371 ? 0.177 14.160 -13.385 1.00 72.62 371 PHE A O 1
ATOM 3040 N N . ASP A 1 372 ? 2.186 13.648 -14.197 1.00 72.00 372 ASP A N 1
ATOM 3041 C CA . ASP A 1 372 ? 2.773 14.973 -13.927 1.00 72.00 372 ASP A CA 1
ATOM 3042 C C . ASP A 1 372 ? 2.086 16.123 -14.710 1.00 72.00 372 ASP A C 1
ATOM 3044 O O . ASP A 1 372 ? 2.268 17.287 -14.360 1.00 72.00 372 ASP A O 1
ATOM 3048 N N . LEU A 1 373 ? 1.306 15.819 -15.757 1.00 71.38 373 LEU A N 1
ATOM 3049 C CA . LEU A 1 373 ? 0.687 16.794 -16.669 1.00 71.38 373 LEU A CA 1
ATOM 3050 C C . LEU A 1 373 ? -0.823 16.940 -16.496 1.00 71.38 373 LEU A C 1
ATOM 3052 O O . LEU A 1 373 ? -1.393 17.892 -17.023 1.00 71.38 373 LEU A O 1
ATOM 3056 N N . ILE A 1 374 ? -1.475 16.025 -15.775 1.00 74.50 374 ILE A N 1
ATOM 3057 C CA . ILE A 1 374 ? -2.911 16.127 -15.504 1.00 74.50 374 ILE A CA 1
ATOM 3058 C C . ILE A 1 374 ? -3.137 17.247 -14.486 1.00 74.50 374 ILE A C 1
ATOM 3060 O O . ILE A 1 374 ? -2.609 17.145 -13.370 1.00 74.50 374 ILE A O 1
ATOM 3064 N N . PRO A 1 375 ? -3.951 18.269 -14.809 1.00 78.38 375 PRO A N 1
ATOM 3065 C CA . PRO A 1 375 ? -4.367 19.263 -13.834 1.00 78.38 375 PRO A CA 1
ATOM 3066 C C . PRO A 1 375 ? -5.089 18.597 -12.662 1.00 78.38 375 PRO A C 1
ATOM 3068 O O . PRO A 1 375 ? -5.936 17.722 -12.850 1.00 78.38 375 PRO A O 1
ATOM 3071 N N . ASP A 1 376 ? -4.790 19.048 -11.449 1.00 80.94 376 ASP A N 1
ATOM 3072 C CA . ASP A 1 376 ? -5.342 18.499 -10.205 1.00 80.94 376 ASP A CA 1
ATOM 3073 C C . ASP A 1 376 ? -6.886 18.469 -10.184 1.00 80.94 376 ASP A C 1
ATOM 3075 O O . ASP A 1 376 ? -7.496 17.570 -9.606 1.00 80.94 376 ASP A O 1
ATOM 3079 N N . GLU A 1 377 ? -7.533 19.406 -10.877 1.00 77.88 377 GLU A N 1
ATOM 3080 C CA . GLU A 1 377 ? -8.991 19.472 -11.034 1.00 77.88 377 GLU A CA 1
ATOM 3081 C C . GLU A 1 377 ? -9.574 18.237 -11.730 1.00 77.88 377 GLU A C 1
ATOM 3083 O O . GLU A 1 377 ? -10.633 17.758 -11.332 1.00 77.88 377 GLU A O 1
ATOM 3088 N N . GLN A 1 378 ? -8.864 17.676 -12.711 1.00 77.75 378 GLN A N 1
ATOM 3089 C CA . GLN A 1 378 ? -9.338 16.530 -13.491 1.00 77.75 378 GLN A CA 1
ATOM 3090 C C . GLN A 1 378 ? -9.073 15.183 -12.807 1.00 77.75 378 GLN A C 1
ATOM 3092 O O . GLN A 1 378 ? -9.678 14.173 -13.170 1.00 77.75 378 GLN A O 1
ATOM 3097 N N . LEU A 1 379 ? -8.204 15.148 -11.790 1.00 77.12 379 LEU A N 1
ATOM 3098 C CA . LEU A 1 379 ? -7.986 13.943 -10.987 1.00 77.12 379 LEU A CA 1
ATOM 3099 C C . LEU A 1 379 ? -9.222 13.569 -10.163 1.00 77.12 379 LEU A C 1
ATOM 3101 O O . LEU A 1 379 ? -9.449 12.385 -9.923 1.00 77.12 379 LEU A O 1
ATOM 3105 N N . LYS A 1 380 ? -10.038 14.552 -9.761 1.00 79.56 380 LYS A N 1
ATOM 3106 C CA . LYS A 1 380 ? -11.227 14.342 -8.916 1.00 79.56 380 LYS A CA 1
ATOM 3107 C C . LYS A 1 380 ? -12.231 13.370 -9.538 1.00 79.56 380 LYS A C 1
ATOM 3109 O O . LYS A 1 380 ? -12.822 12.561 -8.823 1.00 79.56 380 LYS A O 1
ATOM 3114 N N . ASP A 1 381 ? -12.353 13.417 -10.863 1.00 76.81 381 ASP A N 1
ATOM 3115 C CA . ASP A 1 381 ? -13.309 12.634 -11.651 1.00 76.81 381 ASP A CA 1
ATOM 3116 C C . ASP A 1 381 ? -12.697 11.356 -12.247 1.00 76.81 381 ASP A C 1
ATOM 3118 O O . ASP A 1 381 ? -13.323 10.660 -13.056 1.00 76.81 381 ASP A O 1
ATOM 3122 N N . LEU A 1 382 ? -11.453 11.024 -11.891 1.00 81.06 382 LEU A N 1
ATOM 3123 C CA . LEU A 1 382 ? -10.801 9.805 -12.348 1.00 81.06 382 LEU A CA 1
ATOM 3124 C C . LEU A 1 382 ? -11.311 8.604 -11.526 1.00 81.06 382 LEU A C 1
ATOM 3126 O O . LEU A 1 382 ? -11.060 8.548 -10.321 1.00 81.06 382 LEU A O 1
ATOM 3130 N N . PRO A 1 383 ? -11.996 7.618 -12.143 1.00 83.00 383 PRO A N 1
ATOM 3131 C CA . PRO A 1 383 ? -12.452 6.420 -11.455 1.00 83.00 383 PRO A CA 1
ATOM 3132 C C . PRO A 1 383 ? -11.263 5.502 -11.179 1.00 83.00 383 PRO A C 1
ATOM 3134 O O . PRO A 1 383 ? -10.975 4.581 -11.945 1.00 83.00 383 PRO A O 1
ATOM 3137 N N . ILE A 1 384 ? -10.546 5.766 -10.088 1.00 85.69 384 ILE A N 1
ATOM 3138 C CA . ILE A 1 384 ? -9.366 4.989 -9.690 1.00 85.69 384 ILE A CA 1
ATOM 3139 C C . ILE A 1 384 ? -9.680 3.503 -9.483 1.00 85.69 384 ILE A C 1
ATOM 3141 O O . ILE A 1 384 ? -8.798 2.666 -9.636 1.00 85.69 384 ILE A O 1
ATOM 3145 N N . SER A 1 385 ? -10.948 3.162 -9.233 1.00 84.12 385 SER A N 1
ATOM 3146 C CA . SER A 1 385 ? -11.442 1.784 -9.159 1.00 84.12 385 SER A CA 1
ATOM 3147 C C . SER A 1 385 ? -11.396 1.018 -10.488 1.00 84.12 385 SER A C 1
ATOM 3149 O O . SER A 1 385 ? -11.516 -0.204 -10.486 1.00 84.12 385 SER A O 1
ATOM 3151 N N . LYS A 1 386 ? -11.222 1.712 -11.620 1.00 80.94 386 LYS A N 1
ATOM 3152 C CA . LYS A 1 386 ? -11.103 1.126 -12.966 1.00 80.94 386 LYS A CA 1
ATOM 3153 C C . LYS A 1 386 ? -9.672 1.139 -13.501 1.00 80.94 386 LYS A C 1
ATOM 3155 O O . LYS A 1 386 ? -9.435 0.682 -14.616 1.00 80.94 386 LYS A O 1
ATOM 3160 N N . LEU A 1 387 ? -8.723 1.690 -12.746 1.00 78.25 387 LEU A N 1
ATOM 3161 C CA . LEU A 1 387 ? -7.324 1.716 -13.152 1.00 78.25 387 LEU A CA 1
ATOM 3162 C C . LEU A 1 387 ? -6.666 0.372 -12.849 1.00 78.25 387 LEU A C 1
ATOM 3164 O O . LEU A 1 387 ? -6.920 -0.250 -11.821 1.00 78.25 387 LEU A O 1
ATOM 3168 N N . SER A 1 388 ? -5.787 -0.074 -13.746 1.00 76.00 388 SER A N 1
ATOM 3169 C CA . SER A 1 388 ? -4.976 -1.261 -13.474 1.00 76.00 388 SER A CA 1
ATOM 3170 C C . SER A 1 388 ? -4.004 -1.010 -12.316 1.00 76.00 388 SER A C 1
ATOM 3172 O O . SER A 1 388 ? -3.512 0.106 -12.138 1.00 76.00 388 SER A O 1
ATOM 3174 N N . TYR A 1 389 ? -3.656 -2.070 -11.584 1.00 77.56 389 TYR A N 1
ATOM 3175 C CA . TYR A 1 389 ? -2.682 -2.009 -10.492 1.00 77.56 389 TYR A CA 1
ATOM 3176 C C . TYR A 1 389 ? -1.332 -1.406 -10.920 1.00 77.56 389 TYR A C 1
ATOM 3178 O O . TYR A 1 389 ? -0.759 -0.592 -10.202 1.00 77.56 389 TYR A O 1
ATOM 3186 N N . SER A 1 390 ? -0.846 -1.740 -12.124 1.00 76.44 390 SER A N 1
ATOM 3187 C CA . SER A 1 390 ? 0.395 -1.165 -12.662 1.00 76.44 390 SER A CA 1
ATOM 3188 C C . SER A 1 390 ? 0.294 0.346 -12.859 1.00 76.44 390 SER A C 1
ATOM 3190 O O . SER A 1 390 ? 1.228 1.058 -12.522 1.00 76.44 390 SER A O 1
ATOM 3192 N N . ILE A 1 391 ? -0.853 0.845 -13.337 1.00 77.12 391 ILE A N 1
ATOM 3193 C CA . ILE A 1 391 ? -1.068 2.287 -13.511 1.00 77.12 391 ILE A CA 1
ATOM 3194 C C . ILE A 1 391 ? -1.081 2.990 -12.150 1.00 77.12 391 ILE A C 1
ATOM 3196 O O . ILE A 1 391 ? -0.423 4.012 -12.001 1.00 77.12 391 ILE A O 1
ATOM 3200 N N . LEU A 1 392 ? -1.780 2.444 -11.149 1.00 78.00 392 LEU A N 1
ATOM 3201 C CA . LEU A 1 392 ? -1.816 3.026 -9.800 1.00 78.00 392 LEU A CA 1
ATOM 3202 C C . LEU A 1 392 ? -0.427 3.065 -9.148 1.00 78.00 392 LEU A C 1
ATOM 3204 O O . LEU A 1 392 ? -0.053 4.080 -8.559 1.00 78.00 392 LEU A O 1
ATOM 3208 N N . ASN A 1 393 ? 0.365 2.005 -9.314 1.00 78.12 393 ASN A N 1
ATOM 3209 C CA . ASN A 1 393 ? 1.745 1.981 -8.837 1.00 78.12 393 ASN A CA 1
ATOM 3210 C C . ASN A 1 393 ? 2.641 2.979 -9.579 1.00 78.12 393 ASN A C 1
ATOM 3212 O O . ASN A 1 393 ? 3.496 3.594 -8.949 1.00 78.12 393 ASN A O 1
ATOM 3216 N N . ASP A 1 394 ? 2.448 3.171 -10.885 1.00 76.25 394 ASP A N 1
ATOM 3217 C CA . ASP A 1 394 ? 3.191 4.172 -11.657 1.00 76.25 394 ASP A CA 1
ATOM 3218 C C . ASP A 1 394 ? 2.785 5.608 -11.278 1.00 76.25 394 ASP A C 1
ATOM 3220 O O . ASP A 1 394 ? 3.626 6.509 -11.288 1.00 76.25 394 ASP A O 1
ATOM 3224 N N . MET A 1 395 ? 1.515 5.832 -10.910 1.00 75.56 395 MET A N 1
ATOM 3225 C CA . MET A 1 395 ? 1.009 7.118 -10.406 1.00 75.56 395 MET A CA 1
ATOM 3226 C C . MET A 1 395 ? 1.641 7.497 -9.072 1.00 75.56 395 MET A C 1
ATOM 3228 O O . MET A 1 395 ? 2.035 8.643 -8.865 1.00 75.56 395 MET A O 1
ATOM 3232 N N . PHE A 1 396 ? 1.714 6.530 -8.162 1.00 74.88 396 PHE A N 1
ATOM 3233 C CA . PHE A 1 396 ? 2.176 6.730 -6.796 1.00 74.88 396 PHE A CA 1
ATOM 3234 C C . PHE A 1 396 ? 3.448 5.916 -6.555 1.00 74.88 396 PHE A C 1
ATOM 3236 O O . PHE A 1 396 ? 3.577 5.140 -5.611 1.00 74.88 396 PHE A O 1
ATOM 3243 N N . TYR A 1 397 ? 4.416 6.084 -7.456 1.00 60.56 397 TYR A N 1
ATOM 3244 C CA . TYR A 1 397 ? 5.645 5.307 -7.437 1.00 60.56 397 TYR A CA 1
ATOM 3245 C C . TYR A 1 397 ? 6.590 5.810 -6.346 1.00 60.56 397 TYR A C 1
ATOM 3247 O O . TYR A 1 397 ? 7.293 6.798 -6.550 1.00 60.56 397 TYR A O 1
ATOM 3255 N N . THR A 1 398 ? 6.634 5.150 -5.183 1.00 54.47 398 THR A N 1
ATOM 3256 C CA . THR A 1 398 ? 7.786 5.148 -4.254 1.00 54.47 398 THR A CA 1
ATOM 3257 C C . THR A 1 398 ? 7.567 4.198 -3.070 1.00 54.47 398 THR A C 1
ATOM 3259 O O . THR A 1 398 ? 6.455 3.955 -2.632 1.00 54.47 398 THR A O 1
ATOM 3262 N N . HIS A 1 399 ? 8.651 3.731 -2.441 1.00 56.53 399 HIS A N 1
ATOM 3263 C CA . HIS A 1 399 ? 8.581 3.012 -1.158 1.00 56.53 399 HIS A CA 1
ATOM 3264 C C . HIS A 1 399 ? 8.168 3.903 0.041 1.00 56.53 399 HIS A C 1
ATOM 3266 O O . HIS A 1 399 ? 7.999 3.393 1.150 1.00 56.53 399 HIS A O 1
ATOM 3272 N N . LYS A 1 400 ? 8.032 5.231 -0.140 1.00 60.75 400 LYS A N 1
ATOM 3273 C CA . LYS A 1 400 ? 7.631 6.197 0.901 1.00 60.75 400 LYS A CA 1
ATOM 3274 C C . LYS A 1 400 ? 6.797 7.342 0.310 1.00 60.75 400 LYS A C 1
ATOM 3276 O O . LYS A 1 400 ? 7.288 7.996 -0.603 1.00 60.75 400 LYS A O 1
ATOM 3281 N N . PRO A 1 401 ? 5.604 7.641 0.853 1.00 66.31 401 PRO A N 1
ATOM 3282 C CA . PRO A 1 401 ? 4.707 8.658 0.299 1.00 66.31 401 PRO A CA 1
ATOM 3283 C C . PRO A 1 401 ? 5.347 10.047 0.369 1.00 66.31 401 PRO A C 1
ATOM 3285 O O . PRO A 1 401 ? 5.683 10.524 1.461 1.00 66.31 401 PRO A O 1
ATOM 3288 N N . LYS A 1 402 ? 5.506 10.721 -0.775 1.00 79.81 402 LYS A N 1
ATOM 3289 C CA . LYS A 1 402 ? 5.929 12.127 -0.794 1.00 79.81 402 LYS A CA 1
ATOM 3290 C C . LYS A 1 402 ? 4.758 13.026 -0.393 1.00 79.81 402 LYS A C 1
ATOM 3292 O O . LYS A 1 402 ? 3.590 12.656 -0.507 1.00 79.81 402 LYS A O 1
ATOM 3297 N N . LYS A 1 403 ? 5.059 14.246 0.069 1.00 81.94 403 LYS A N 1
ATOM 3298 C CA . LYS A 1 403 ? 4.026 15.245 0.409 1.00 81.94 403 LYS A CA 1
ATOM 3299 C C . LYS A 1 403 ? 3.137 15.574 -0.801 1.00 81.94 403 LYS A C 1
ATOM 3301 O O . LYS A 1 403 ? 1.933 15.729 -0.633 1.00 81.94 403 LYS A O 1
ATOM 3306 N N . SER A 1 404 ? 3.730 15.628 -1.995 1.00 81.00 404 SER A N 1
ATOM 3307 C CA . SER A 1 404 ? 3.027 15.793 -3.273 1.00 81.00 404 SER A CA 1
ATOM 3308 C C . SER A 1 404 ? 2.024 14.669 -3.525 1.00 81.00 404 SER A C 1
ATOM 3310 O O . SER A 1 404 ? 0.879 14.942 -3.859 1.00 81.00 404 SER A O 1
ATOM 3312 N N . ASP A 1 405 ? 2.423 13.419 -3.295 1.00 82.75 405 ASP A N 1
ATOM 3313 C CA . ASP A 1 405 ? 1.602 12.240 -3.592 1.00 82.75 405 ASP A CA 1
ATOM 3314 C C . ASP A 1 405 ? 0.356 12.223 -2.708 1.00 82.75 405 ASP A C 1
ATOM 3316 O O . ASP A 1 405 ? -0.748 11.999 -3.192 1.00 82.75 405 ASP A O 1
ATOM 3320 N N . LYS A 1 406 ? 0.515 12.555 -1.419 1.00 86.62 406 LYS A N 1
ATOM 3321 C CA . LYS A 1 406 ? -0.611 12.696 -0.486 1.00 86.62 406 LYS A CA 1
ATOM 3322 C C . LYS A 1 406 ? -1.566 13.813 -0.893 1.00 86.62 406 LYS A C 1
ATOM 3324 O O . LYS A 1 406 ? -2.775 13.621 -0.837 1.00 86.62 406 LYS A O 1
ATOM 3329 N N . ALA A 1 407 ? -1.029 14.969 -1.286 1.00 86.06 407 ALA A N 1
ATOM 3330 C CA . ALA A 1 407 ? -1.843 16.101 -1.717 1.00 86.06 407 ALA A CA 1
ATOM 3331 C C . ALA A 1 407 ? -2.663 15.748 -2.965 1.00 86.06 407 ALA A C 1
ATOM 3333 O O . ALA A 1 407 ? -3.858 16.020 -2.997 1.00 86.06 407 ALA A O 1
ATOM 3334 N N . ARG A 1 408 ? -2.049 15.069 -3.942 1.00 85.62 408 ARG A N 1
ATOM 3335 C CA . ARG A 1 408 ? -2.735 14.640 -5.166 1.00 85.62 408 ARG A CA 1
ATOM 3336 C C . ARG A 1 408 ? -3.734 13.515 -4.916 1.00 85.62 408 ARG A C 1
ATOM 3338 O O . ARG A 1 408 ? -4.848 13.577 -5.418 1.00 85.62 408 ARG A O 1
ATOM 3345 N N . PHE A 1 409 ? -3.386 12.518 -4.101 1.00 89.00 409 PHE A N 1
ATOM 3346 C CA . PHE A 1 409 ? -4.297 11.418 -3.768 1.00 89.00 409 PHE A CA 1
ATOM 3347 C C . PHE A 1 409 ? -5.540 11.906 -3.008 1.00 89.00 409 PHE A C 1
ATOM 3349 O O . PHE A 1 409 ? -6.641 11.398 -3.223 1.00 89.00 409 PHE A O 1
ATOM 3356 N N . ALA A 1 410 ? -5.390 12.933 -2.164 1.00 90.31 410 ALA A N 1
ATOM 3357 C CA . ALA A 1 410 ? -6.500 13.553 -1.443 1.00 90.31 410 ALA A CA 1
ATOM 3358 C C . ALA A 1 410 ? -7.556 14.192 -2.365 1.00 90.31 410 ALA A C 1
ATOM 3360 O O . ALA A 1 410 ? -8.669 14.445 -1.908 1.00 90.31 410 ALA A O 1
ATOM 3361 N N . LEU A 1 411 ? -7.228 14.442 -3.640 1.00 89.38 411 LEU A N 1
ATOM 3362 C CA . LEU A 1 411 ? -8.162 14.988 -4.624 1.00 89.38 411 LEU A CA 1
ATOM 3363 C C . LEU A 1 411 ? -9.151 13.940 -5.142 1.00 89.38 411 LEU A C 1
ATOM 3365 O O . LEU A 1 411 ? -10.222 14.318 -5.607 1.00 89.38 411 LEU A O 1
ATOM 3369 N N . PHE A 1 412 ? -8.842 12.641 -5.067 1.00 89.50 412 PHE A N 1
ATOM 3370 C CA . PHE A 1 412 ? -9.769 11.623 -5.562 1.00 89.50 412 PHE A CA 1
ATOM 3371 C C . PHE A 1 412 ? -11.073 11.607 -4.778 1.00 89.50 412 PHE A C 1
ATOM 3373 O O . PHE A 1 412 ? -11.081 11.696 -3.544 1.00 89.50 412 PHE A O 1
ATOM 3380 N N . ASN A 1 413 ? -12.169 11.399 -5.511 1.00 89.19 413 ASN A N 1
ATOM 3381 C CA . ASN A 1 413 ? -13.484 11.194 -4.929 1.00 89.19 413 ASN A CA 1
ATOM 3382 C C . ASN A 1 413 ? -13.433 10.041 -3.904 1.00 89.19 413 ASN A C 1
ATOM 3384 O O . ASN A 1 413 ? -13.060 8.919 -4.265 1.00 89.19 413 ASN A O 1
ATOM 3388 N N . PRO A 1 414 ? -13.842 10.264 -2.642 1.00 90.75 414 PRO A N 1
ATOM 3389 C CA . PRO A 1 414 ? -13.788 9.221 -1.625 1.00 90.75 414 PRO A CA 1
ATOM 3390 C C . PRO A 1 414 ? -14.620 7.970 -1.954 1.00 90.75 414 PRO A C 1
ATOM 3392 O O . PRO A 1 414 ? -14.265 6.865 -1.544 1.00 90.75 414 PRO A O 1
ATOM 3395 N N . THR A 1 415 ? -15.687 8.112 -2.748 1.00 90.38 415 THR A N 1
ATOM 3396 C CA . THR A 1 415 ? -16.488 6.978 -3.241 1.00 90.38 415 THR A CA 1
ATOM 3397 C C . THR A 1 415 ? -15.660 6.071 -4.149 1.00 90.38 415 THR A C 1
ATOM 3399 O O . THR A 1 415 ? -15.714 4.849 -4.019 1.00 90.38 415 THR A O 1
ATOM 3402 N N . GLU A 1 416 ? -14.842 6.654 -5.027 1.00 90.81 416 GLU A N 1
ATOM 3403 C CA . GLU A 1 416 ? -13.935 5.901 -5.897 1.00 90.81 416 GLU A CA 1
ATOM 3404 C C . GLU A 1 416 ? -12.793 5.261 -5.101 1.00 90.81 416 GLU A C 1
ATOM 3406 O O . GLU A 1 416 ? -12.441 4.112 -5.365 1.00 90.81 416 GLU A O 1
ATOM 3411 N N . VAL A 1 417 ? -12.279 5.939 -4.066 1.00 92.19 417 VAL A N 1
ATOM 3412 C CA . VAL A 1 417 ? -11.307 5.354 -3.121 1.00 92.19 417 VAL A CA 1
ATOM 3413 C C . VAL A 1 417 ? -11.896 4.123 -2.434 1.00 92.19 417 VAL A C 1
ATOM 3415 O O . VAL A 1 417 ? -11.266 3.067 -2.426 1.00 92.19 417 VAL A O 1
ATOM 3418 N N . GLN A 1 418 ? -13.129 4.204 -1.929 1.00 91.31 418 GLN A N 1
ATOM 3419 C CA . GLN A 1 418 ? -13.819 3.063 -1.323 1.00 91.31 418 GLN A CA 1
ATOM 3420 C C . GLN A 1 418 ? -13.999 1.897 -2.309 1.00 91.31 418 GLN A C 1
ATOM 3422 O O . GLN A 1 418 ? -13.819 0.738 -1.926 1.00 91.31 418 GLN A O 1
ATOM 3427 N N . LEU A 1 419 ? -14.370 2.179 -3.562 1.00 90.56 419 LEU A N 1
ATOM 3428 C CA . LEU A 1 419 ? -14.534 1.158 -4.601 1.00 90.56 419 LEU A CA 1
ATOM 3429 C C . LEU A 1 419 ? -13.201 0.499 -4.972 1.00 90.56 419 LEU A C 1
ATOM 3431 O O . LEU A 1 419 ? -13.146 -0.724 -5.115 1.00 90.56 419 LEU A O 1
ATOM 3435 N N . ALA A 1 420 ? -12.128 1.282 -5.085 1.00 89.62 420 ALA A N 1
ATOM 3436 C CA . ALA A 1 420 ? -10.791 0.784 -5.391 1.00 89.62 420 ALA A CA 1
ATOM 3437 C C . ALA A 1 420 ? -10.218 -0.072 -4.247 1.00 89.62 420 ALA A C 1
ATOM 3439 O O . ALA A 1 420 ? -9.637 -1.124 -4.510 1.00 89.62 420 ALA A O 1
ATOM 3440 N N . LEU A 1 421 ? -10.464 0.315 -2.988 1.00 90.44 421 LEU A N 1
ATOM 3441 C CA . LEU A 1 421 ? -10.162 -0.503 -1.807 1.00 90.44 421 LEU A CA 1
ATOM 3442 C C . LEU A 1 421 ? -10.938 -1.824 -1.841 1.00 90.44 421 LEU A C 1
ATOM 3444 O O . LEU A 1 421 ? -10.349 -2.895 -1.734 1.00 90.44 421 LEU A O 1
ATOM 3448 N N . LYS A 1 422 ? -12.259 -1.775 -2.056 1.00 87.31 422 LYS A N 1
ATOM 3449 C CA . LYS A 1 422 ? -13.100 -2.984 -2.115 1.00 87.31 422 LYS A CA 1
ATOM 3450 C C . LYS A 1 422 ? -12.661 -3.950 -3.221 1.00 87.31 422 LYS A C 1
ATOM 3452 O O . LYS A 1 422 ? -12.735 -5.161 -3.040 1.00 87.31 422 LYS A O 1
ATOM 3457 N N . SER A 1 423 ? -12.218 -3.414 -4.354 1.00 83.81 423 SER A N 1
ATOM 3458 C CA . SER A 1 423 ? -11.786 -4.200 -5.516 1.00 83.81 423 SER A CA 1
ATOM 3459 C C . SER A 1 423 ? -10.347 -4.717 -5.395 1.00 83.81 423 SER A C 1
ATOM 3461 O O . SER A 1 423 ? -9.890 -5.429 -6.282 1.00 83.81 423 SER A O 1
ATOM 3463 N N . GLY A 1 424 ? -9.625 -4.367 -4.322 1.00 82.62 424 GLY A N 1
ATOM 3464 C CA . GLY A 1 424 ? -8.236 -4.778 -4.103 1.00 82.62 424 GLY A CA 1
ATOM 3465 C C . GLY A 1 424 ? -7.210 -4.046 -4.975 1.00 82.62 424 GLY A C 1
ATOM 3466 O O . GLY A 1 424 ? -6.051 -4.439 -4.997 1.00 82.62 424 GLY A O 1
ATOM 3467 N N . PHE A 1 425 ? -7.606 -2.986 -5.687 1.00 81.81 425 PHE A N 1
ATOM 3468 C CA . PHE A 1 425 ? -6.684 -2.180 -6.498 1.00 81.81 425 PHE A CA 1
ATOM 3469 C C . PHE A 1 425 ? -5.832 -1.232 -5.651 1.00 81.81 425 PHE A C 1
ATOM 3471 O O . PHE A 1 425 ? -4.742 -0.847 -6.064 1.00 81.81 425 PHE A O 1
ATOM 3478 N N . LEU A 1 426 ? -6.329 -0.864 -4.467 1.00 84.62 426 LEU A N 1
ATOM 3479 C CA . LEU A 1 426 ? -5.564 -0.167 -3.440 1.00 84.62 426 LEU A CA 1
ATOM 3480 C C . LEU A 1 426 ? -5.268 -1.137 -2.299 1.00 84.62 426 LEU A C 1
ATOM 3482 O O . LEU A 1 426 ? -6.148 -1.450 -1.498 1.00 84.62 426 LEU A O 1
ATOM 3486 N N . ASP A 1 427 ? -4.021 -1.581 -2.216 1.00 84.56 427 ASP A N 1
ATOM 3487 C CA . ASP A 1 427 ? -3.540 -2.490 -1.180 1.00 84.56 427 ASP A CA 1
ATOM 3488 C C . ASP A 1 427 ? -2.212 -2.022 -0.570 1.00 84.56 427 ASP A C 1
ATOM 3490 O O . ASP A 1 427 ? -1.567 -1.085 -1.045 1.00 84.56 427 ASP A O 1
ATOM 3494 N N . GLY A 1 428 ? -1.796 -2.657 0.521 1.00 85.19 428 GLY A N 1
ATOM 3495 C CA . GLY A 1 428 ? -0.484 -2.424 1.091 1.00 85.19 428 GLY A CA 1
ATOM 3496 C C . GLY A 1 428 ? -0.334 -1.092 1.828 1.00 85.19 428 GLY A C 1
ATOM 3497 O O . GLY A 1 428 ? -1.048 -0.099 1.656 1.00 85.19 428 GLY A O 1
ATOM 3498 N N . LYS A 1 429 ? 0.686 -1.062 2.685 1.00 84.75 429 LYS A N 1
ATOM 3499 C CA . LYS A 1 429 ? 0.944 0.042 3.622 1.00 84.75 429 LYS A CA 1
ATOM 3500 C C . LYS A 1 429 ? 1.149 1.392 2.937 1.00 84.75 429 LYS A C 1
ATOM 3502 O O . LYS A 1 429 ? 0.823 2.428 3.514 1.00 84.75 429 LYS A O 1
ATOM 3507 N N . TYR A 1 430 ? 1.713 1.392 1.729 1.00 85.69 430 TYR A N 1
ATOM 3508 C CA . TYR A 1 430 ? 1.972 2.623 0.993 1.00 85.69 430 TYR A CA 1
ATOM 35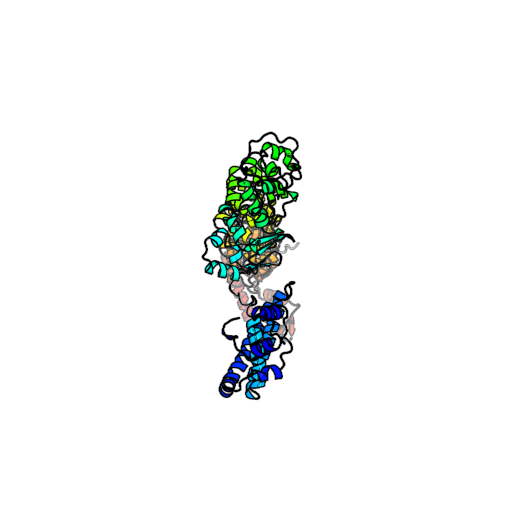09 C C . TYR A 1 430 ? 0.661 3.298 0.568 1.00 85.69 430 TYR A C 1
ATOM 3511 O O . TYR A 1 430 ? 0.430 4.437 0.974 1.00 85.69 430 TYR A O 1
ATOM 3519 N N . HIS A 1 431 ? -0.244 2.597 -0.124 1.00 86.75 431 HIS A N 1
ATOM 3520 C CA . HIS A 1 431 ? -1.530 3.174 -0.530 1.00 86.75 431 HIS A CA 1
ATOM 3521 C C . HIS A 1 431 ? -2.361 3.617 0.679 1.00 86.75 431 HIS A C 1
ATOM 3523 O O . HIS A 1 431 ? -2.897 4.724 0.691 1.00 86.75 431 HIS A O 1
ATOM 3529 N N . MET A 1 432 ? -2.374 2.832 1.763 1.00 89.44 432 MET A N 1
ATOM 3530 C CA . MET A 1 432 ? -3.094 3.204 2.990 1.00 89.44 432 MET A CA 1
ATOM 3531 C C . MET A 1 432 ? -2.558 4.480 3.661 1.00 89.44 432 MET A C 1
ATOM 3533 O O . MET A 1 432 ? -3.272 5.177 4.393 1.00 89.44 432 MET A O 1
ATOM 3537 N N . SER A 1 433 ? -1.288 4.809 3.419 1.00 87.00 433 SER A N 1
ATOM 3538 C CA . SER A 1 433 ? -0.658 6.029 3.925 1.00 87.00 433 SER A CA 1
ATOM 3539 C C . SER A 1 433 ? -0.958 7.281 3.089 1.00 87.00 433 SER A C 1
ATOM 3541 O O . SER A 1 433 ? -0.700 8.390 3.574 1.00 87.00 433 SER A O 1
ATOM 3543 N N . LEU A 1 434 ? -1.490 7.110 1.869 1.00 89.44 434 LEU A N 1
ATOM 3544 C CA . LEU A 1 434 ? -1.921 8.194 0.979 1.00 89.44 434 LEU A CA 1
ATOM 3545 C C . LEU A 1 434 ? -3.340 8.683 1.281 1.00 89.44 434 LEU A C 1
ATOM 3547 O O . LEU A 1 434 ? -3.628 9.853 1.043 1.00 89.44 434 LEU A O 1
ATOM 3551 N N . ILE A 1 435 ? -4.198 7.814 1.828 1.00 91.19 435 ILE A N 1
ATOM 3552 C CA . ILE A 1 435 ? -5.593 8.142 2.149 1.00 91.19 435 ILE A CA 1
ATOM 3553 C C . ILE A 1 435 ? -5.632 9.301 3.148 1.00 91.19 435 ILE A C 1
ATOM 3555 O O . ILE A 1 435 ? -5.079 9.206 4.254 1.00 91.19 435 ILE A O 1
ATOM 3559 N N . SER A 1 436 ? -6.291 10.385 2.744 1.00 91.62 436 SER A N 1
ATOM 3560 C CA . SER A 1 436 ? -6.415 11.601 3.542 1.00 91.62 436 SER A CA 1
ATOM 3561 C C . SER A 1 436 ? -7.400 11.431 4.698 1.00 91.62 436 SER A C 1
ATOM 3563 O O . SER A 1 436 ? -8.248 10.537 4.701 1.00 91.62 436 SER A O 1
ATOM 3565 N N . ASP A 1 437 ? -7.313 12.327 5.677 1.00 91.88 437 ASP A N 1
ATOM 3566 C CA . ASP A 1 437 ? -8.214 12.325 6.829 1.00 91.88 437 ASP A CA 1
ATOM 3567 C C . ASP A 1 437 ? -9.677 12.570 6.415 1.00 91.88 437 ASP A C 1
ATOM 3569 O O . ASP A 1 437 ? -10.582 11.937 6.954 1.00 91.88 437 ASP A O 1
ATOM 3573 N N . GLU A 1 438 ? -9.922 13.416 5.407 1.00 91.12 438 GLU A N 1
ATOM 3574 C CA . GLU A 1 438 ? -11.271 13.633 4.861 1.00 91.12 438 GLU A CA 1
ATOM 3575 C C . GLU A 1 438 ? -11.811 12.399 4.133 1.00 91.12 438 GLU A C 1
ATOM 3577 O O . GLU A 1 438 ? -12.980 12.050 4.285 1.00 91.12 438 GLU A O 1
ATOM 3582 N N . GLN A 1 439 ? -10.960 11.684 3.391 1.00 92.25 439 GLN A N 1
ATOM 3583 C CA . GLN A 1 439 ? -11.357 10.426 2.761 1.00 92.25 439 GLN A CA 1
ATOM 3584 C C . GLN A 1 439 ? -11.711 9.383 3.829 1.00 92.25 439 GLN A C 1
ATOM 3586 O O . GLN A 1 439 ? -12.779 8.777 3.737 1.00 92.25 439 GLN A O 1
ATOM 3591 N N . LEU A 1 440 ? -10.893 9.236 4.882 1.00 90.81 440 LEU A N 1
ATOM 3592 C CA . LEU A 1 440 ? -11.150 8.308 5.995 1.00 90.81 440 LEU A CA 1
ATOM 3593 C C . LEU A 1 440 ? -12.526 8.517 6.645 1.00 90.81 440 LEU A C 1
ATOM 3595 O O . LEU A 1 440 ? -13.215 7.531 6.899 1.00 90.81 440 LEU A O 1
ATOM 3599 N N . LYS A 1 441 ? -12.963 9.769 6.852 1.00 90.94 441 LYS A N 1
ATOM 3600 C CA . LYS A 1 441 ? -14.284 10.083 7.441 1.00 90.94 441 LYS A CA 1
ATOM 3601 C C . LYS A 1 441 ? -15.461 9.511 6.653 1.00 90.94 441 LYS A C 1
ATOM 3603 O O . LYS A 1 441 ? -16.515 9.237 7.222 1.00 90.94 441 LYS A O 1
ATOM 3608 N N . THR A 1 442 ? -15.290 9.359 5.343 1.00 90.81 442 THR A N 1
ATOM 3609 C CA . THR A 1 442 ? -16.339 8.885 4.428 1.00 90.81 442 THR A CA 1
ATOM 3610 C C . THR A 1 442 ? -16.249 7.392 4.113 1.00 90.81 442 THR A C 1
ATOM 3612 O O . THR A 1 442 ? -17.189 6.831 3.545 1.00 90.81 442 THR A O 1
ATOM 3615 N N . LEU A 1 443 ? -15.139 6.736 4.474 1.00 91.25 443 LEU A N 1
ATOM 3616 C CA . LEU A 1 443 ? -14.968 5.306 4.250 1.00 91.25 443 LEU A CA 1
ATOM 3617 C C . LEU A 1 443 ? -15.909 4.501 5.149 1.00 91.25 443 LEU A C 1
ATOM 3619 O O . LEU A 1 443 ? -16.076 4.771 6.338 1.00 91.25 443 LEU A O 1
ATOM 3623 N N . LYS A 1 444 ? -16.482 3.450 4.568 1.00 91.06 444 LYS A N 1
ATOM 3624 C CA . LYS A 1 444 ? -17.329 2.484 5.264 1.00 91.06 444 LYS A CA 1
ATOM 3625 C C . LYS A 1 444 ? -16.480 1.299 5.689 1.00 91.06 444 LYS A C 1
ATOM 3627 O O . LYS A 1 444 ? -16.122 0.470 4.849 1.00 91.06 444 LYS A O 1
ATOM 3632 N N . LEU A 1 445 ? -16.167 1.219 6.984 1.00 88.69 445 LEU A N 1
ATOM 3633 C CA . LEU A 1 445 ? -15.361 0.139 7.570 1.00 88.69 445 LEU A CA 1
ATOM 3634 C C . LEU A 1 445 ? -15.925 -1.242 7.228 1.00 88.69 445 LEU A C 1
ATOM 3636 O O . LEU A 1 445 ? -15.177 -2.126 6.825 1.00 88.69 445 LEU A O 1
ATOM 3640 N N . SER A 1 446 ? -17.251 -1.375 7.283 1.00 82.06 446 SER A N 1
ATOM 3641 C CA . SER A 1 446 ? -18.005 -2.586 6.937 1.00 82.06 446 SER A CA 1
ATOM 3642 C C . SER A 1 446 ? -17.776 -3.103 5.506 1.00 82.06 446 SER A C 1
ATOM 3644 O O . SER A 1 446 ? -18.114 -4.243 5.195 1.00 82.06 446 SER A O 1
ATOM 3646 N N . LYS A 1 447 ? -17.220 -2.277 4.608 1.00 85.19 447 LYS A N 1
ATOM 3647 C CA . LYS A 1 447 ? -16.942 -2.617 3.202 1.00 85.19 447 LYS A CA 1
ATOM 3648 C C . LYS A 1 447 ? -15.458 -2.832 2.902 1.00 85.19 447 LYS A C 1
ATOM 3650 O O . LYS A 1 447 ? -15.115 -3.050 1.738 1.00 85.19 447 LYS A O 1
ATOM 3655 N N . LEU A 1 448 ? -14.583 -2.712 3.898 1.00 87.88 448 LEU A N 1
ATOM 3656 C CA . LEU A 1 448 ? -13.152 -2.963 3.746 1.00 87.88 448 LEU A CA 1
ATOM 3657 C C . LEU A 1 448 ? -12.841 -4.443 3.982 1.00 87.88 448 LEU A C 1
ATOM 3659 O O . LEU A 1 448 ? -13.597 -5.158 4.633 1.00 87.88 448 LEU A O 1
ATOM 3663 N N . SER A 1 449 ? -11.710 -4.909 3.456 1.00 87.81 449 SER A N 1
ATOM 3664 C CA . SER A 1 449 ? -11.172 -6.219 3.822 1.00 87.81 449 SER A CA 1
ATOM 3665 C C . SER A 1 449 ? -10.312 -6.108 5.083 1.00 87.81 449 SER A C 1
ATOM 3667 O O . SER A 1 449 ? -9.741 -5.055 5.380 1.00 87.81 449 SER A O 1
ATOM 3669 N N . TYR A 1 450 ? -10.168 -7.215 5.813 1.00 85.56 450 TYR A N 1
ATOM 3670 C CA . TYR A 1 450 ? -9.350 -7.247 7.028 1.00 85.56 450 TYR A CA 1
ATOM 3671 C C . TYR A 1 450 ? -7.868 -6.951 6.728 1.00 85.56 450 TYR A C 1
ATOM 3673 O O . TYR A 1 450 ? -7.191 -6.279 7.504 1.00 85.56 450 TYR A O 1
ATOM 3681 N N . SER A 1 451 ? -7.376 -7.383 5.558 1.00 87.69 451 SER A N 1
ATOM 3682 C CA . SER A 1 451 ? -6.021 -7.062 5.086 1.00 87.69 451 SER A CA 1
ATOM 3683 C C . SER A 1 451 ? -5.817 -5.556 4.932 1.00 87.69 451 SER A C 1
ATOM 3685 O O . SER A 1 451 ? -4.821 -5.027 5.412 1.00 87.69 451 SER A O 1
ATOM 3687 N N . ILE A 1 452 ? -6.782 -4.856 4.326 1.00 89.44 452 ILE A N 1
ATOM 3688 C CA . ILE A 1 452 ? -6.723 -3.401 4.134 1.00 89.44 452 ILE A CA 1
ATOM 3689 C C . ILE A 1 452 ? -6.689 -2.681 5.480 1.00 89.44 452 ILE A C 1
ATOM 3691 O O . ILE A 1 452 ? -5.875 -1.781 5.681 1.00 89.44 452 ILE A O 1
ATOM 3695 N N . LEU A 1 453 ? -7.536 -3.097 6.424 1.00 88.25 453 LEU A N 1
ATOM 3696 C CA . LEU A 1 453 ? -7.548 -2.514 7.762 1.00 88.25 453 LEU A CA 1
ATOM 3697 C C . LEU A 1 453 ? -6.198 -2.703 8.474 1.00 88.25 453 LEU A C 1
ATOM 3699 O O . LEU A 1 453 ? -5.680 -1.767 9.082 1.00 88.25 453 LEU A O 1
ATOM 3703 N N . ASN A 1 454 ? -5.597 -3.888 8.365 1.00 86.94 454 ASN A N 1
ATOM 3704 C CA . ASN A 1 454 ? -4.271 -4.142 8.926 1.00 86.94 454 ASN A CA 1
ATOM 3705 C C . ASN A 1 454 ? -3.174 -3.353 8.211 1.00 86.94 454 ASN A C 1
ATOM 3707 O O . ASN A 1 454 ? -2.243 -2.896 8.863 1.00 86.94 454 ASN A O 1
ATOM 3711 N N . ASP A 1 455 ? -3.270 -3.131 6.903 1.00 87.38 455 ASP A N 1
ATOM 3712 C CA . ASP A 1 455 ? -2.316 -2.277 6.195 1.00 87.38 455 ASP A CA 1
ATOM 3713 C C . ASP A 1 455 ? -2.444 -0.802 6.608 1.00 87.38 455 ASP A C 1
ATOM 3715 O O . ASP A 1 455 ? -1.432 -0.097 6.686 1.00 87.38 455 ASP A O 1
ATOM 3719 N N . MET A 1 456 ? -3.659 -0.339 6.938 1.00 88.25 456 MET A N 1
ATOM 3720 C CA . MET A 1 456 ? -3.899 0.995 7.505 1.00 88.25 456 MET A CA 1
ATOM 3721 C C . MET A 1 456 ? -3.315 1.133 8.915 1.00 88.25 456 MET A C 1
ATOM 3723 O O . MET A 1 456 ? -2.736 2.173 9.240 1.00 88.25 456 MET A O 1
ATOM 3727 N N . PHE A 1 457 ? -3.435 0.082 9.730 1.00 86.38 457 PHE A N 1
ATOM 3728 C CA . PHE A 1 457 ? -3.072 0.064 11.148 1.00 86.38 457 PHE A CA 1
ATOM 3729 C C . PHE A 1 457 ? -2.161 -1.135 11.466 1.00 86.38 457 PHE A C 1
ATOM 3731 O O . PHE A 1 457 ? -2.512 -2.044 12.208 1.00 86.38 457 PHE A O 1
ATOM 3738 N N . TYR A 1 458 ? -0.964 -1.156 10.873 1.00 72.00 458 TYR A N 1
ATOM 3739 C CA . TYR A 1 458 ? -0.101 -2.353 10.844 1.00 72.00 458 TYR A CA 1
ATOM 3740 C C . TYR A 1 458 ? 0.647 -2.668 12.146 1.00 72.00 458 TYR A C 1
ATOM 3742 O O . TYR A 1 458 ? 1.421 -3.626 12.210 1.00 72.00 458 TYR A O 1
ATOM 3750 N N . THR A 1 459 ? 0.542 -1.811 13.155 1.00 67.19 459 THR A N 1
ATOM 3751 C CA . THR A 1 459 ? 1.376 -1.903 14.354 1.00 67.19 459 THR A CA 1
ATOM 3752 C C . THR A 1 459 ? 0.759 -2.890 15.344 1.00 67.19 459 THR A C 1
ATOM 3754 O O . THR A 1 459 ? -0.441 -2.906 15.525 1.00 67.19 459 THR A O 1
ATOM 3757 N N . HIS A 1 460 ? 1.550 -3.697 16.059 1.00 66.69 460 HIS A N 1
ATOM 3758 C CA . HIS A 1 460 ? 1.000 -4.538 17.144 1.00 66.69 460 HIS A CA 1
ATOM 3759 C C . HIS A 1 460 ? 0.662 -3.736 18.416 1.00 66.69 460 HIS A C 1
ATOM 3761 O O . HIS A 1 460 ? 0.094 -4.273 19.366 1.00 66.69 460 HIS A O 1
ATOM 3767 N N . LYS A 1 461 ? 1.038 -2.450 18.460 1.00 73.44 461 LYS A N 1
ATOM 3768 C CA . LYS A 1 461 ? 0.747 -1.518 19.553 1.00 73.44 461 LYS A CA 1
ATOM 3769 C C . LYS A 1 461 ? 0.246 -0.196 18.970 1.00 73.44 461 LYS A C 1
ATOM 3771 O O . LYS A 1 461 ? 0.972 0.385 18.162 1.00 73.44 461 LYS A O 1
ATOM 3776 N N . PRO A 1 462 ? -0.932 0.298 19.385 1.00 72.75 462 PRO A N 1
ATOM 3777 C CA . PRO A 1 462 ? -1.544 1.481 18.792 1.00 72.75 462 PRO A CA 1
ATOM 3778 C C . PRO A 1 462 ? -0.667 2.713 19.035 1.00 72.75 462 PRO A C 1
ATOM 3780 O O . PRO A 1 462 ? -0.449 3.122 20.179 1.00 72.75 462 PRO A O 1
ATOM 3783 N N . LYS A 1 463 ? -0.153 3.323 17.963 1.00 83.88 463 LYS A N 1
ATOM 3784 C CA . LYS A 1 463 ? 0.548 4.610 18.060 1.00 83.88 463 LYS A CA 1
ATOM 3785 C C . LYS A 1 463 ? -0.467 5.738 18.253 1.00 83.88 463 LYS A C 1
ATOM 3787 O O . LYS A 1 463 ? -1.623 5.622 17.853 1.00 83.88 463 LYS A O 1
ATOM 3792 N N . LYS A 1 464 ? -0.026 6.876 18.806 1.00 85.88 464 LYS A N 1
ATOM 3793 C CA . LYS A 1 464 ? -0.874 8.079 18.939 1.00 85.88 464 LYS A CA 1
ATOM 3794 C C . LYS A 1 464 ? -1.463 8.515 17.587 1.00 85.88 464 LYS A C 1
ATOM 3796 O O . LYS A 1 464 ? -2.623 8.902 17.528 1.00 85.88 464 LYS A O 1
ATOM 3801 N N . SER A 1 465 ? -0.683 8.394 16.510 1.00 85.81 465 SER A N 1
ATOM 3802 C CA . SER A 1 465 ? -1.122 8.654 15.133 1.00 85.81 465 SER A CA 1
ATOM 3803 C C . SER A 1 465 ? -2.220 7.702 14.659 1.00 85.81 465 SER A C 1
ATOM 3805 O O . SER A 1 465 ? -3.147 8.132 13.983 1.00 85.81 465 SER A O 1
ATOM 3807 N N . ASP A 1 466 ? -2.124 6.424 15.024 1.00 87.06 466 ASP A N 1
ATOM 3808 C CA . ASP A 1 466 ? -3.048 5.379 14.575 1.00 87.06 466 ASP A CA 1
ATOM 3809 C C . ASP A 1 466 ? -4.412 5.592 15.238 1.00 87.06 466 ASP A C 1
ATOM 3811 O O . ASP A 1 466 ? -5.433 5.593 14.559 1.00 87.06 466 ASP A O 1
ATOM 3815 N N . LYS A 1 467 ? -4.415 5.902 16.544 1.00 88.75 467 LYS A N 1
ATOM 3816 C CA . LYS A 1 467 ? -5.628 6.295 17.278 1.00 88.75 467 LYS A CA 1
ATOM 3817 C C . LYS A 1 467 ? -6.274 7.551 16.701 1.00 88.75 467 LYS A C 1
ATOM 3819 O O . LYS A 1 467 ? -7.483 7.580 16.518 1.00 88.75 467 LYS A O 1
ATOM 3824 N N . ALA A 1 468 ? -5.473 8.575 16.395 1.00 90.81 468 ALA A N 1
ATOM 3825 C CA . ALA A 1 468 ? -5.979 9.813 15.808 1.00 90.81 468 ALA A CA 1
ATOM 3826 C C . ALA A 1 468 ? -6.638 9.575 14.440 1.00 90.81 468 ALA A C 1
ATOM 3828 O O . ALA A 1 468 ? -7.716 10.103 14.195 1.00 90.81 468 ALA A O 1
ATOM 3829 N N . ARG A 1 469 ? -6.039 8.740 13.578 1.00 91.00 469 ARG A N 1
ATOM 3830 C CA . ARG A 1 469 ? -6.632 8.390 12.277 1.00 91.00 469 ARG A CA 1
ATOM 3831 C C . ARG A 1 469 ? -7.864 7.497 12.416 1.00 91.00 469 ARG A C 1
ATOM 3833 O O . ARG A 1 469 ? -8.846 7.728 11.725 1.00 91.00 469 ARG A O 1
ATOM 3840 N N . PHE A 1 470 ? -7.846 6.506 13.308 1.00 92.94 470 PHE A N 1
ATOM 3841 C CA . PHE A 1 470 ? -8.999 5.626 13.529 1.00 92.94 470 PHE A CA 1
ATOM 3842 C C . PHE A 1 470 ? -10.209 6.386 14.099 1.00 92.94 470 PHE A C 1
ATOM 3844 O O . PHE A 1 470 ? -11.352 6.096 13.748 1.00 92.94 470 PHE A O 1
ATOM 3851 N N . ALA A 1 471 ? -9.965 7.416 14.915 1.00 93.69 471 ALA A N 1
ATOM 3852 C CA . ALA A 1 471 ? -11.007 8.293 15.447 1.00 93.69 471 ALA A CA 1
ATOM 3853 C C . ALA A 1 471 ? -11.794 9.054 14.361 1.00 93.69 471 ALA A C 1
ATOM 3855 O O . ALA A 1 471 ? -12.871 9.564 14.652 1.00 93.69 471 ALA A O 1
ATOM 3856 N N . LEU A 1 472 ? -11.272 9.137 13.130 1.00 94.06 472 LEU A N 1
ATOM 3857 C CA . LEU A 1 472 ? -11.941 9.802 12.011 1.00 94.06 472 LEU A CA 1
ATOM 3858 C C . LEU A 1 472 ? -13.073 8.967 11.407 1.00 94.06 472 LEU A C 1
ATOM 3860 O O . LEU A 1 472 ? -13.929 9.534 10.734 1.00 94.06 472 LEU A O 1
ATOM 3864 N N . PHE A 1 473 ? -13.103 7.649 11.626 1.00 93.50 473 PHE A N 1
ATOM 3865 C CA . PHE A 1 473 ? -14.210 6.825 11.145 1.00 93.50 473 PHE A CA 1
ATOM 3866 C C . PHE A 1 473 ? -15.516 7.193 11.848 1.00 93.50 473 PHE A C 1
ATOM 3868 O O . PHE A 1 473 ? -15.548 7.413 13.064 1.00 93.50 473 PHE A O 1
ATOM 3875 N N . ASN A 1 474 ? -16.608 7.199 11.076 1.00 91.69 474 ASN A N 1
ATOM 3876 C CA . ASN A 1 474 ? -17.949 7.426 11.601 1.00 91.69 474 ASN A CA 1
ATOM 3877 C C . ASN A 1 474 ? -18.257 6.393 12.708 1.00 91.69 474 ASN A C 1
ATOM 3879 O O . ASN A 1 474 ? -18.153 5.192 12.441 1.00 91.69 474 ASN A O 1
ATOM 3883 N N . PRO A 1 475 ? -18.675 6.813 13.918 1.00 92.06 475 PRO A N 1
ATOM 3884 C CA . PRO A 1 475 ? -18.949 5.878 15.006 1.00 92.06 475 PRO A CA 1
ATOM 3885 C C . PRO A 1 475 ? -20.012 4.819 14.681 1.00 92.06 475 PRO A C 1
ATOM 3887 O O . PRO A 1 475 ? -19.909 3.689 15.148 1.00 92.06 475 PRO A O 1
ATOM 3890 N N . THR A 1 476 ? -20.980 5.137 13.815 1.00 91.88 476 THR A N 1
ATOM 3891 C CA . THR A 1 476 ? -21.986 4.172 13.336 1.00 91.88 476 THR A CA 1
ATOM 3892 C C . THR A 1 476 ? -21.340 3.056 12.512 1.00 91.88 476 THR A C 1
ATOM 3894 O O . THR A 1 476 ? -21.683 1.889 12.670 1.00 91.88 476 THR A O 1
ATOM 3897 N N . GLU A 1 477 ? -20.367 3.384 11.656 1.00 93.06 477 GLU A N 1
ATOM 3898 C CA . GLU A 1 477 ? -19.622 2.377 10.886 1.00 93.06 477 GLU A CA 1
ATOM 3899 C C . GLU A 1 477 ? -18.692 1.560 11.789 1.00 93.06 477 GLU A C 1
ATOM 3901 O O . GLU A 1 477 ? -18.516 0.369 11.546 1.00 93.06 477 GLU A O 1
ATOM 3906 N N . VAL A 1 478 ? -18.135 2.161 12.849 1.00 93.75 478 VAL A N 1
ATOM 3907 C CA . VAL A 1 478 ? -17.371 1.424 13.871 1.00 93.75 478 VAL A CA 1
ATOM 3908 C C . VAL A 1 478 ? -18.276 0.420 14.589 1.00 93.75 478 VAL A C 1
ATOM 3910 O O . VAL A 1 478 ? -17.911 -0.748 14.675 1.00 93.75 478 VAL A O 1
ATOM 3913 N N . GLN A 1 479 ? -19.469 0.834 15.031 1.00 92.62 479 GLN A N 1
ATOM 3914 C CA . GLN A 1 479 ? -20.459 -0.053 15.655 1.00 92.62 479 GLN A CA 1
ATOM 3915 C C . GLN A 1 479 ? -20.826 -1.222 14.726 1.00 92.62 479 GLN A C 1
ATOM 3917 O O . GLN A 1 479 ? -20.710 -2.377 15.123 1.00 92.62 479 GLN A O 1
ATOM 3922 N N . LEU A 1 480 ? -21.193 -0.944 13.468 1.00 92.00 480 LEU A N 1
ATOM 3923 C CA . LEU A 1 480 ? -21.538 -1.982 12.484 1.00 92.00 480 LEU A CA 1
ATOM 3924 C C . LEU A 1 480 ? -20.375 -2.947 12.212 1.00 92.00 480 LEU A C 1
ATOM 3926 O O . LEU A 1 480 ? -20.571 -4.152 12.041 1.00 92.00 480 LEU A O 1
ATOM 3930 N N . ALA A 1 481 ? -19.147 -2.431 12.170 1.00 91.75 481 ALA A N 1
ATOM 3931 C CA . ALA A 1 481 ? -17.958 -3.245 11.975 1.00 91.75 481 ALA A CA 1
ATOM 3932 C C . ALA A 1 481 ? -17.667 -4.155 13.187 1.00 91.75 481 ALA A C 1
ATOM 3934 O O . ALA A 1 481 ? -17.191 -5.272 13.008 1.00 91.75 481 ALA A O 1
ATOM 3935 N N . ILE A 1 482 ? -18.000 -3.723 14.405 1.00 91.69 482 ILE A N 1
ATOM 3936 C CA . ILE A 1 482 ? -17.923 -4.564 15.607 1.00 91.69 482 ILE A CA 1
ATOM 3937 C C . ILE A 1 482 ? -19.027 -5.631 15.598 1.00 91.69 482 ILE A C 1
ATOM 3939 O O . ILE A 1 482 ? -18.740 -6.811 15.789 1.00 91.69 482 ILE A O 1
ATOM 3943 N N . GLU A 1 483 ? -20.276 -5.242 15.329 1.00 89.25 483 GLU A N 1
ATOM 3944 C CA . GLU A 1 483 ? -21.435 -6.153 15.309 1.00 89.25 483 GLU A CA 1
ATOM 3945 C C . GLU A 1 483 ? -21.303 -7.258 14.253 1.00 89.25 483 GLU A C 1
ATOM 3947 O O . GLU A 1 483 ? -21.703 -8.396 14.485 1.00 89.25 483 GLU A O 1
ATOM 3952 N N . SER A 1 484 ? -20.700 -6.945 13.103 1.00 88.50 484 SER A N 1
ATOM 3953 C CA . SER A 1 484 ? -20.417 -7.926 12.044 1.00 88.50 484 SER A CA 1
ATOM 3954 C C . SER A 1 484 ? -19.220 -8.840 12.338 1.00 88.50 484 SER A C 1
ATOM 3956 O O . SER A 1 484 ? -18.934 -9.734 11.543 1.00 88.50 484 SER A O 1
ATOM 3958 N N . GLY A 1 485 ? -18.500 -8.621 13.444 1.00 87.06 485 GLY A N 1
ATOM 3959 C CA . GLY A 1 485 ? -17.271 -9.343 13.780 1.00 87.06 485 GLY A CA 1
ATOM 3960 C C . GLY A 1 485 ? -16.054 -8.943 12.938 1.00 87.06 485 GLY A C 1
ATOM 3961 O O . GLY A 1 485 ? -15.006 -9.566 13.056 1.00 87.06 485 GLY A O 1
ATOM 3962 N N . PHE A 1 486 ? -16.159 -7.906 12.097 1.00 87.19 486 PHE A N 1
ATOM 3963 C CA . PHE A 1 486 ? -15.028 -7.392 11.316 1.00 87.19 486 PHE A CA 1
ATOM 3964 C C . PHE A 1 486 ? -13.964 -6.730 12.205 1.00 87.19 486 PHE A C 1
ATOM 3966 O O . PHE A 1 486 ? -12.767 -6.824 11.932 1.00 87.19 486 PHE A O 1
ATOM 3973 N N . LEU A 1 487 ? -14.404 -6.064 13.276 1.00 88.81 487 LEU A N 1
ATOM 3974 C CA . LEU A 1 487 ? -13.556 -5.571 14.355 1.00 88.81 487 LEU A CA 1
ATOM 3975 C C . LEU A 1 487 ? -13.777 -6.438 15.592 1.00 88.81 487 LEU A C 1
ATOM 3977 O O . LEU A 1 487 ? -14.705 -6.195 16.359 1.00 88.81 487 LEU A O 1
ATOM 3981 N N . ASP A 1 488 ? -12.906 -7.416 15.811 1.00 87.38 488 ASP A N 1
ATOM 3982 C CA . ASP A 1 488 ? -12.971 -8.303 16.977 1.00 87.38 488 ASP A CA 1
ATOM 3983 C C . ASP A 1 488 ? -11.659 -8.374 17.775 1.00 87.38 488 ASP A C 1
ATOM 3985 O O . ASP A 1 488 ? -11.665 -8.682 18.967 1.00 87.38 488 ASP A O 1
ATOM 3989 N N . GLY A 1 489 ? -10.530 -8.028 17.154 1.00 86.44 489 GLY A N 1
ATOM 3990 C CA . GLY A 1 489 ? -9.204 -8.126 17.745 1.00 86.44 489 GLY A CA 1
ATOM 3991 C C . GLY A 1 489 ? -8.909 -7.074 18.819 1.00 86.44 489 GLY A C 1
ATOM 3992 O O . GLY A 1 489 ? -9.239 -5.894 18.693 1.00 86.44 489 GLY A O 1
ATOM 3993 N N . LYS A 1 490 ? -8.155 -7.479 19.851 1.00 85.94 490 LYS A N 1
ATOM 3994 C CA . LYS A 1 490 ? -7.673 -6.599 20.943 1.00 85.94 490 LYS A CA 1
ATOM 3995 C C . LYS A 1 490 ? -6.983 -5.334 20.439 1.00 85.94 490 LYS A C 1
ATOM 3997 O O . LYS A 1 490 ? -7.126 -4.262 21.021 1.00 85.94 490 LYS A O 1
ATOM 4002 N N . TYR A 1 491 ? -6.208 -5.464 19.364 1.00 86.25 491 TYR A N 1
ATOM 4003 C CA . TYR A 1 491 ? -5.519 -4.328 18.770 1.00 86.25 491 TYR A CA 1
ATOM 4004 C C . TYR A 1 491 ? -6.513 -3.295 18.230 1.00 86.25 491 TYR A C 1
ATOM 4006 O O . TYR A 1 491 ? -6.431 -2.129 18.612 1.00 86.25 491 TYR A O 1
ATOM 4014 N N . HIS A 1 492 ? -7.491 -3.707 17.420 1.00 87.50 492 HIS A N 1
ATOM 4015 C CA . HIS A 1 492 ? -8.476 -2.782 16.859 1.00 87.50 492 HIS A CA 1
ATOM 4016 C C . HIS A 1 492 ? -9.361 -2.163 17.945 1.00 87.50 492 HIS A C 1
ATOM 4018 O O . HIS A 1 492 ? -9.573 -0.954 17.933 1.00 87.50 492 HIS A O 1
ATOM 4024 N N . MET A 1 493 ? -9.752 -2.935 18.964 1.00 89.50 493 MET A N 1
ATOM 4025 C CA . MET A 1 493 ? -10.465 -2.406 20.138 1.00 89.50 493 MET A CA 1
ATOM 4026 C C . MET A 1 493 ? -9.679 -1.313 20.882 1.00 89.50 493 MET A C 1
ATOM 4028 O O . MET A 1 493 ? -10.248 -0.376 21.449 1.00 89.50 493 MET A O 1
ATOM 4032 N N . SER A 1 494 ? -8.347 -1.397 20.871 1.00 87.44 494 SER A N 1
ATOM 4033 C CA . SER A 1 494 ? -7.482 -0.391 21.491 1.00 87.44 494 SER A CA 1
ATOM 4034 C C . SER A 1 494 ? -7.348 0.909 20.680 1.00 87.44 494 SER A C 1
ATOM 4036 O O . SER A 1 494 ? -6.866 1.908 21.230 1.00 87.44 494 SER A O 1
ATOM 4038 N N . LEU A 1 495 ? -7.766 0.907 19.404 1.00 90.38 495 LEU A N 1
ATOM 4039 C CA . LEU A 1 495 ? -7.783 2.080 18.523 1.00 90.38 495 LEU A CA 1
ATOM 4040 C C . LEU A 1 495 ? -9.035 2.947 18.696 1.00 90.38 495 LEU A C 1
ATOM 4042 O O . LEU A 1 495 ? -8.957 4.143 18.421 1.00 90.38 495 LEU A O 1
ATOM 4046 N N . ILE A 1 496 ? -10.146 2.369 19.172 1.00 91.56 496 ILE A N 1
ATOM 4047 C CA . ILE A 1 496 ? -11.414 3.079 19.395 1.00 91.56 496 ILE A CA 1
ATOM 4048 C C . ILE A 1 496 ? -11.183 4.259 20.345 1.00 91.56 496 ILE A C 1
ATOM 4050 O O . ILE A 1 496 ? -10.665 4.088 21.458 1.00 91.56 496 ILE A O 1
ATOM 4054 N N . SER A 1 497 ? -11.557 5.452 19.882 1.00 92.00 497 SER A N 1
ATOM 4055 C CA . SER A 1 497 ? -11.391 6.698 20.626 1.00 92.00 497 SER A CA 1
ATOM 4056 C C . SER A 1 497 ? -12.430 6.856 21.736 1.00 92.00 497 SER A C 1
ATOM 4058 O O . SER A 1 497 ? -13.477 6.210 21.734 1.00 92.00 497 SER A O 1
ATOM 4060 N N . ASP A 1 498 ? -12.155 7.758 22.674 1.00 91.25 498 ASP A N 1
ATOM 4061 C CA . ASP A 1 498 ? -13.066 8.063 23.780 1.00 91.25 498 ASP A CA 1
ATOM 4062 C C . ASP A 1 498 ? -14.400 8.650 23.285 1.00 91.25 498 ASP A C 1
ATOM 4064 O O . ASP A 1 498 ? -15.452 8.323 23.825 1.00 91.25 498 ASP A O 1
ATOM 4068 N N . GLU A 1 499 ? -14.389 9.451 22.213 1.00 91.50 499 GLU A N 1
ATOM 4069 C CA . GLU A 1 499 ? -15.624 9.970 21.605 1.00 91.50 499 GLU A CA 1
ATOM 4070 C C . GLU A 1 499 ? -16.428 8.878 20.894 1.00 91.50 499 GLU A C 1
ATOM 4072 O O . GLU A 1 499 ? -17.651 8.848 20.999 1.00 91.50 499 GLU A O 1
ATOM 4077 N N . GLN A 1 500 ? -15.757 7.937 20.219 1.00 92.75 500 GLN A N 1
ATOM 4078 C CA . GLN A 1 500 ? -16.434 6.785 19.621 1.00 92.75 500 GLN A CA 1
ATOM 4079 C C . GLN A 1 500 ? -17.068 5.910 20.713 1.00 92.75 500 GLN A C 1
ATOM 4081 O O . GLN A 1 500 ? -18.235 5.546 20.584 1.00 92.75 500 GLN A O 1
ATOM 4086 N N . LEU A 1 501 ? -16.356 5.653 21.820 1.00 90.75 501 LEU A N 1
ATOM 4087 C CA . LEU A 1 501 ? -16.865 4.887 22.967 1.00 90.75 501 LEU A CA 1
ATOM 4088 C C . LEU A 1 501 ? -18.182 5.441 23.524 1.00 90.75 501 LEU A C 1
ATOM 4090 O O . LEU A 1 501 ? -19.096 4.659 23.772 1.00 90.75 501 LEU A O 1
ATOM 4094 N N . LYS A 1 502 ? -18.317 6.768 23.664 1.00 91.31 502 LYS A N 1
ATOM 4095 C CA . LYS A 1 502 ? -19.552 7.407 24.165 1.00 91.31 502 LYS A CA 1
ATOM 4096 C C . LYS A 1 502 ? -20.789 7.095 23.319 1.00 91.31 502 LYS A C 1
ATOM 4098 O O . LYS A 1 502 ? -21.906 7.147 23.826 1.00 91.31 502 LYS A O 1
ATOM 4103 N N . THR A 1 503 ? -20.590 6.811 22.033 1.00 92.12 503 THR A N 1
ATOM 4104 C CA . THR A 1 503 ? -21.667 6.552 21.063 1.00 92.12 503 THR A CA 1
ATOM 4105 C C . THR A 1 503 ? -21.897 5.069 20.772 1.00 92.12 503 THR A C 1
ATOM 4107 O O . THR A 1 503 ? -22.880 4.733 20.114 1.00 92.12 503 THR A O 1
ATOM 4110 N N . LEU A 1 504 ? -21.009 4.183 21.236 1.00 92.69 504 LEU A N 1
ATOM 4111 C CA . LEU A 1 504 ? -21.150 2.743 21.029 1.00 92.69 504 LEU A CA 1
ATOM 4112 C C . LEU A 1 504 ? -22.307 2.186 21.866 1.00 92.69 504 LEU A C 1
ATOM 4114 O O . LEU A 1 504 ? -22.477 2.525 23.039 1.00 92.69 504 LEU A O 1
ATOM 4118 N N . GLN A 1 505 ? -23.071 1.281 21.262 1.00 93.06 505 GLN A N 1
ATOM 4119 C CA . GLN A 1 505 ? -24.181 0.594 21.913 1.00 93.06 505 GLN A CA 1
ATOM 4120 C C . GLN A 1 505 ? -23.643 -0.625 22.652 1.00 93.06 505 GLN A C 1
ATOM 4122 O O . GLN A 1 505 ? -23.483 -1.703 22.074 1.00 93.06 505 GLN A O 1
ATOM 4127 N N . LEU A 1 506 ? -23.335 -0.437 23.938 1.00 91.25 506 LEU A N 1
ATOM 4128 C CA . LEU A 1 506 ? -22.749 -1.468 24.795 1.00 91.25 506 LEU A CA 1
ATOM 4129 C C . LEU A 1 506 ? -23.614 -2.735 24.840 1.00 91.25 506 LEU A C 1
ATOM 4131 O O . LEU A 1 506 ? -23.088 -3.845 24.856 1.00 91.25 506 LEU A O 1
ATOM 4135 N N . SER A 1 507 ? -24.935 -2.560 24.798 1.00 90.56 507 SER A N 1
ATOM 4136 C CA . SER A 1 507 ? -25.936 -3.631 24.807 1.00 90.56 507 SER A CA 1
ATOM 4137 C C . SER A 1 507 ? -25.899 -4.554 23.584 1.00 90.56 507 SER A C 1
ATOM 4139 O O . SER A 1 507 ? -26.496 -5.625 23.612 1.00 90.56 507 SER A O 1
ATOM 4141 N N . LYS A 1 508 ? -25.182 -4.171 22.524 1.00 90.56 508 LYS A N 1
ATOM 4142 C CA . LYS A 1 508 ? -25.002 -4.975 21.308 1.00 90.56 508 LYS A CA 1
ATOM 4143 C C . LYS A 1 508 ? -23.616 -5.606 21.195 1.00 90.56 508 LYS A C 1
ATOM 4145 O O . LYS A 1 508 ? -23.323 -6.276 20.205 1.00 90.56 508 LYS A O 1
ATOM 4150 N N . LEU A 1 509 ? -22.744 -5.384 22.177 1.00 89.06 509 LEU A N 1
ATOM 4151 C CA . LEU A 1 509 ? -21.396 -5.937 22.166 1.00 89.06 509 LEU A CA 1
ATOM 4152 C C . LEU A 1 509 ? -21.401 -7.334 22.784 1.00 89.06 509 LEU A C 1
ATOM 4154 O O . LEU A 1 509 ? -21.878 -7.536 23.898 1.00 89.06 509 LEU A O 1
ATOM 4158 N N . SER A 1 510 ? -20.828 -8.307 22.076 1.00 87.44 510 SER A N 1
ATOM 4159 C CA . SER A 1 510 ? -20.688 -9.655 22.623 1.00 87.44 510 SER A CA 1
ATOM 4160 C C . SER A 1 510 ? -19.689 -9.680 23.784 1.00 87.44 510 SER A C 1
ATOM 4162 O O . SER A 1 510 ? -18.767 -8.862 23.865 1.00 87.44 510 SER A O 1
ATOM 4164 N N . TYR A 1 511 ? -19.812 -10.685 24.651 1.00 84.44 511 TYR A N 1
ATOM 4165 C CA . TYR A 1 511 ? -18.872 -10.910 25.753 1.00 84.44 511 TYR A CA 1
ATOM 4166 C C . TYR A 1 511 ? -17.405 -10.975 25.285 1.00 84.44 511 TYR A C 1
ATOM 4168 O O . TYR A 1 511 ? -16.506 -10.441 25.936 1.00 84.44 511 TYR A O 1
ATOM 4176 N N . PHE A 1 512 ? -17.154 -11.588 24.122 1.00 87.31 512 PHE A N 1
ATOM 4177 C CA . PHE A 1 512 ? -15.813 -11.681 23.544 1.00 87.31 512 PHE A CA 1
ATOM 4178 C C . PHE A 1 512 ? -15.241 -10.305 23.174 1.00 87.31 512 PHE A C 1
ATOM 4180 O O . PHE A 1 512 ? -14.082 -10.018 23.478 1.00 87.31 512 PHE A O 1
ATOM 4187 N N . ILE A 1 513 ? -16.058 -9.437 22.570 1.00 89.56 513 ILE A N 1
ATOM 4188 C CA . ILE A 1 513 ? -15.664 -8.067 22.222 1.00 89.56 513 ILE A CA 1
ATOM 4189 C C . ILE A 1 513 ? -15.351 -7.261 23.482 1.00 89.56 513 ILE A C 1
ATOM 4191 O O . ILE A 1 513 ? -14.297 -6.631 23.554 1.00 89.56 513 ILE A O 1
ATOM 4195 N N . LEU A 1 514 ? -16.215 -7.334 24.498 1.00 88.38 514 LEU A N 1
ATOM 4196 C CA . LEU A 1 514 ? -16.012 -6.647 25.777 1.00 88.38 514 LEU A CA 1
ATOM 4197 C C . LEU A 1 514 ? -14.694 -7.059 26.439 1.00 88.38 514 LEU A C 1
ATOM 4199 O O . LEU A 1 514 ? -13.897 -6.197 26.812 1.00 88.38 514 LEU A O 1
ATOM 4203 N N . ASN A 1 515 ? -14.402 -8.361 26.472 1.00 86.62 515 ASN A N 1
ATOM 4204 C CA . ASN A 1 515 ? -13.127 -8.876 26.970 1.00 86.62 515 ASN A CA 1
ATOM 4205 C C . ASN A 1 515 ? -11.923 -8.381 26.155 1.00 86.62 515 ASN A C 1
ATOM 4207 O O . ASN A 1 515 ? -10.844 -8.181 26.707 1.00 86.62 515 ASN A O 1
ATOM 4211 N N . ASN A 1 516 ? -12.064 -8.184 24.843 1.00 87.88 516 ASN A N 1
ATOM 4212 C CA . ASN A 1 516 ? -10.979 -7.645 24.022 1.00 87.88 516 ASN A CA 1
ATOM 4213 C C . ASN A 1 516 ? -10.812 -6.126 24.180 1.00 87.88 516 ASN A C 1
ATOM 4215 O O . ASN A 1 516 ? -9.692 -5.630 24.036 1.00 87.88 516 ASN A O 1
ATOM 4219 N N . MET A 1 517 ? -11.881 -5.397 24.516 1.00 87.94 517 MET A N 1
ATOM 4220 C CA . MET A 1 517 ? -11.831 -3.973 24.869 1.00 87.94 517 MET A CA 1
ATOM 4221 C C . MET A 1 517 ? -11.216 -3.739 26.255 1.00 87.94 517 MET A C 1
ATOM 4223 O O . MET A 1 517 ? -10.434 -2.798 26.421 1.00 87.94 517 MET A O 1
ATOM 4227 N N . PHE A 1 518 ? -11.524 -4.613 27.218 1.00 84.88 518 PHE A N 1
ATOM 4228 C CA . PHE A 1 518 ? -11.147 -4.513 28.631 1.00 84.88 518 PHE A CA 1
ATOM 4229 C C . PHE A 1 518 ? -10.446 -5.804 29.090 1.00 84.88 518 PHE A C 1
ATOM 4231 O O . PHE A 1 518 ? -10.975 -6.618 29.834 1.00 84.88 518 PHE A O 1
ATOM 4238 N N . TYR A 1 519 ? -9.230 -6.027 28.590 1.00 64.31 519 TYR A N 1
ATOM 4239 C CA . TYR A 1 519 ? -8.547 -7.329 28.641 1.00 64.31 519 TYR A CA 1
ATOM 4240 C C . TYR A 1 519 ? -7.846 -7.676 29.974 1.00 64.31 519 TYR A C 1
ATOM 4242 O O . TYR A 1 519 ? -7.095 -8.649 30.061 1.00 64.31 519 TYR A O 1
ATOM 4250 N N . THR A 1 520 ? -7.998 -6.884 31.032 1.00 59.22 520 THR A N 1
ATOM 4251 C CA . THR A 1 520 ? -7.209 -7.096 32.257 1.00 59.22 520 THR A CA 1
ATOM 4252 C C . THR A 1 520 ? -7.929 -8.022 33.242 1.00 59.22 520 THR A C 1
ATOM 4254 O O . THR A 1 520 ? -9.118 -7.898 33.460 1.00 59.22 520 THR A O 1
ATOM 4257 N N . HIS A 1 521 ? -7.222 -8.960 33.888 1.00 54.97 521 HIS A N 1
ATOM 4258 C CA . HIS A 1 521 ? -7.811 -9.798 34.954 1.00 54.97 521 HIS A CA 1
ATOM 4259 C C . HIS A 1 521 ? -8.065 -9.024 36.266 1.00 54.97 521 HIS A C 1
ATOM 4261 O O . HIS A 1 521 ? -8.713 -9.535 37.176 1.00 54.97 521 HIS A O 1
ATOM 4267 N N . ALA A 1 522 ? -7.565 -7.788 36.360 1.00 57.03 522 ALA A N 1
ATOM 4268 C CA . ALA A 1 522 ? -7.827 -6.848 37.442 1.00 57.03 522 ALA A CA 1
ATOM 4269 C C . ALA A 1 522 ? -7.975 -5.438 36.844 1.00 57.03 522 ALA A C 1
ATOM 4271 O O . ALA A 1 522 ? -7.120 -5.047 36.043 1.00 57.03 522 ALA A O 1
ATOM 4272 N N . PRO A 1 523 ? -9.023 -4.677 37.208 1.00 60.78 523 PRO A N 1
ATOM 4273 C CA . PRO A 1 523 ? -9.341 -3.405 36.566 1.00 60.78 523 PRO A CA 1
ATOM 4274 C C . PRO A 1 523 ? -8.214 -2.399 36.790 1.00 60.78 523 PRO A C 1
ATOM 4276 O O . PRO A 1 523 ? -7.975 -1.944 37.910 1.00 60.78 523 PRO A O 1
ATOM 4279 N N . LYS A 1 524 ? -7.519 -2.024 35.714 1.00 76.62 524 LYS A N 1
ATOM 4280 C CA . LYS A 1 524 ? -6.621 -0.866 35.746 1.00 76.62 524 LYS A CA 1
ATOM 4281 C C . LYS A 1 524 ? -7.465 0.402 35.820 1.00 76.62 524 LYS A C 1
ATOM 4283 O O . LYS A 1 524 ? -8.545 0.458 35.236 1.00 76.62 524 LYS A O 1
ATOM 4288 N N . ASN A 1 525 ? -6.950 1.453 36.461 1.00 81.56 525 ASN A N 1
ATOM 4289 C CA . ASN A 1 525 ? -7.641 2.749 36.497 1.00 81.56 525 ASN A CA 1
ATOM 4290 C C . ASN A 1 525 ? -7.996 3.251 35.086 1.00 81.56 525 ASN A C 1
ATOM 4292 O O . ASN A 1 525 ? -9.077 3.789 34.893 1.00 81.56 525 ASN A O 1
ATOM 4296 N N . SER A 1 526 ? -7.151 2.980 34.085 1.00 82.56 526 SER A N 1
ATOM 4297 C CA . SER A 1 526 ? -7.429 3.297 32.679 1.00 82.56 526 SER A CA 1
ATOM 4298 C C . SER A 1 526 ? -8.687 2.623 32.124 1.00 82.56 526 SER A C 1
ATOM 4300 O O . SER A 1 526 ? -9.398 3.231 31.329 1.00 82.56 526 SER A O 1
ATOM 4302 N N . ASP A 1 527 ? -8.960 1.381 32.525 1.00 86.12 527 ASP A N 1
ATOM 4303 C CA . ASP A 1 527 ? -10.096 0.604 32.019 1.00 86.12 527 ASP A CA 1
ATOM 4304 C C . ASP A 1 527 ? -11.392 1.125 32.642 1.00 86.12 527 ASP A C 1
ATOM 4306 O O . ASP A 1 527 ? -12.365 1.345 31.927 1.00 86.12 527 ASP A O 1
ATOM 4310 N N . LYS A 1 528 ? -11.364 1.447 33.945 1.00 87.62 528 LYS A N 1
ATOM 4311 C CA . LYS A 1 528 ? -12.469 2.130 34.635 1.00 87.62 528 LYS A CA 1
ATOM 4312 C C . LYS A 1 528 ? -12.772 3.493 34.015 1.00 87.62 528 LYS A C 1
ATOM 4314 O O . LYS A 1 528 ? -13.926 3.791 33.734 1.00 87.62 528 LYS A O 1
ATOM 4319 N N . THR A 1 529 ? -11.743 4.305 33.754 1.00 89.44 529 THR A N 1
ATOM 4320 C CA . THR A 1 529 ? -11.919 5.619 33.119 1.00 89.44 529 THR A CA 1
ATOM 4321 C C . THR A 1 529 ? -12.531 5.496 31.725 1.00 89.44 529 THR A C 1
ATOM 4323 O O . THR A 1 529 ? -13.422 6.271 31.399 1.00 89.44 529 THR A O 1
ATOM 4326 N N . ARG A 1 530 ? -12.107 4.514 30.915 1.00 89.38 530 ARG A N 1
ATOM 4327 C CA . ARG A 1 530 ? -12.693 4.288 29.582 1.00 89.38 530 ARG A CA 1
ATOM 4328 C C . ARG A 1 530 ? -14.115 3.736 29.653 1.00 89.38 530 ARG A C 1
ATOM 4330 O O . ARG A 1 530 ? -14.961 4.182 28.891 1.00 89.38 530 ARG A O 1
ATOM 4337 N N . PHE A 1 531 ? -14.397 2.796 30.555 1.00 92.38 531 PHE A N 1
ATOM 4338 C CA . PHE A 1 531 ? -15.738 2.222 30.713 1.00 92.38 531 PHE A CA 1
ATOM 4339 C C . PHE A 1 531 ? -16.755 3.255 31.223 1.00 92.38 531 PHE A C 1
ATOM 4341 O O . PHE A 1 531 ? -17.912 3.258 30.804 1.00 92.38 531 PHE A O 1
ATOM 4348 N N . ALA A 1 532 ? -16.314 4.197 32.062 1.00 93.06 532 ALA A N 1
ATOM 4349 C CA . ALA A 1 532 ? -17.138 5.306 32.540 1.00 93.06 532 ALA A CA 1
ATOM 4350 C C . ALA A 1 532 ? -17.646 6.234 31.417 1.00 93.06 532 ALA A C 1
ATOM 4352 O O . ALA A 1 532 ? -18.561 7.018 31.654 1.00 93.06 532 ALA A O 1
ATOM 4353 N N . LEU A 1 533 ? -17.073 6.158 30.207 1.00 93.38 533 LEU A N 1
ATOM 4354 C CA . LEU A 1 533 ? -17.517 6.938 29.048 1.00 93.38 533 LEU A CA 1
ATOM 4355 C C . LEU A 1 533 ? -18.801 6.396 28.409 1.00 93.38 533 LEU A C 1
ATOM 4357 O O . LEU A 1 533 ? -19.446 7.129 27.662 1.00 93.38 533 LEU A O 1
ATOM 4361 N N . PHE A 1 534 ? -19.181 5.141 28.670 1.00 93.50 534 PHE A N 1
ATOM 4362 C CA . PHE A 1 534 ? -20.441 4.606 28.159 1.00 93.50 534 PHE A CA 1
ATOM 4363 C C . PHE A 1 534 ? -21.636 5.303 28.809 1.00 93.50 534 PHE A C 1
ATOM 4365 O O . PHE A 1 534 ? -21.656 5.543 30.021 1.00 93.50 534 PHE A O 1
ATOM 4372 N N . ASN A 1 535 ? -22.664 5.570 27.997 1.00 90.81 535 ASN A N 1
ATOM 4373 C CA . ASN A 1 535 ? -23.935 6.100 28.476 1.00 90.81 535 ASN A CA 1
ATOM 4374 C C . ASN A 1 535 ? -24.522 5.150 29.541 1.00 90.81 535 ASN A C 1
ATOM 4376 O O . ASN A 1 535 ? -24.660 3.957 29.259 1.00 90.81 535 ASN A O 1
ATOM 4380 N N . PRO A 1 536 ? -24.913 5.641 30.732 1.00 91.88 536 PRO A N 1
ATOM 4381 C CA . PRO A 1 536 ? -25.482 4.784 31.768 1.00 91.88 536 PRO A CA 1
ATOM 4382 C C . PRO A 1 536 ? -26.721 3.990 31.324 1.00 91.88 536 PRO A C 1
ATOM 4384 O O . PRO A 1 536 ? -26.923 2.866 31.775 1.00 91.88 536 PRO A O 1
ATOM 4387 N N . THR A 1 537 ? -27.507 4.520 30.381 1.00 92.06 537 THR A N 1
ATOM 4388 C CA . THR A 1 537 ? -28.643 3.806 29.772 1.00 92.06 537 THR A CA 1
ATOM 4389 C C . THR A 1 537 ? -28.181 2.563 29.008 1.00 92.06 537 THR A C 1
ATOM 4391 O O . THR A 1 537 ? -28.792 1.507 29.128 1.00 92.06 537 THR A O 1
ATOM 4394 N N . GLU A 1 538 ? -27.076 2.653 28.264 1.00 93.75 538 GLU A N 1
ATOM 4395 C CA . GLU A 1 538 ? -26.494 1.501 27.561 1.00 93.75 538 GLU A CA 1
ATOM 4396 C C . GLU A 1 538 ? -25.867 0.498 28.535 1.00 93.75 538 GLU A C 1
ATOM 4398 O O . GLU A 1 538 ? -25.954 -0.706 28.306 1.00 93.75 538 GLU A O 1
ATOM 4403 N N . VAL A 1 539 ? -25.291 0.965 29.651 1.00 93.38 539 VAL A N 1
ATOM 4404 C CA . VAL A 1 539 ? -24.820 0.082 30.734 1.00 93.38 539 VAL A CA 1
ATOM 4405 C C . VAL A 1 539 ? -25.982 -0.704 31.334 1.00 93.38 539 VAL A C 1
ATOM 4407 O O . VAL A 1 539 ? -25.888 -1.924 31.457 1.00 93.38 539 VAL A O 1
ATOM 4410 N N . GLN A 1 540 ? -27.097 -0.036 31.636 1.00 92.06 540 GLN A N 1
ATOM 4411 C CA . GLN A 1 540 ? -28.317 -0.684 32.112 1.00 92.06 540 GLN A CA 1
ATOM 4412 C C . GLN A 1 540 ? -28.824 -1.731 31.106 1.00 92.06 540 GLN A C 1
ATOM 4414 O O . GLN A 1 540 ? -29.064 -2.874 31.485 1.00 92.06 540 GLN A O 1
ATOM 4419 N N . LEU A 1 541 ? -28.937 -1.376 29.822 1.00 92.62 541 LEU A N 1
ATOM 4420 C CA . LEU A 1 541 ? -29.394 -2.302 28.779 1.00 92.62 541 LEU A CA 1
ATOM 4421 C C . LEU A 1 541 ? -28.453 -3.504 28.606 1.00 92.62 541 LEU A C 1
ATOM 4423 O O . LEU A 1 541 ? -28.920 -4.625 28.407 1.00 92.62 541 LEU A O 1
ATOM 4427 N N . ALA A 1 542 ? -27.138 -3.301 28.705 1.00 91.38 542 ALA A N 1
ATOM 4428 C CA . ALA A 1 542 ? -26.150 -4.375 28.608 1.00 91.38 542 ALA A CA 1
ATOM 4429 C C . ALA A 1 542 ? -26.183 -5.331 29.816 1.00 91.38 542 ALA A C 1
ATOM 4431 O O . ALA A 1 542 ? -25.929 -6.528 29.649 1.00 91.38 542 ALA A O 1
ATOM 4432 N N . LEU A 1 543 ? -26.525 -4.826 31.009 1.00 89.50 543 LEU A N 1
ATOM 4433 C CA . LEU A 1 543 ? -26.795 -5.642 32.198 1.00 89.50 543 LEU A CA 1
ATOM 4434 C C . LEU A 1 543 ? -28.097 -6.439 32.041 1.00 89.50 543 LEU A C 1
ATOM 4436 O O . LEU A 1 543 ? -28.098 -7.647 32.255 1.00 89.50 543 LEU A O 1
ATOM 4440 N N . GLU A 1 544 ? -29.185 -5.792 31.613 1.00 87.69 544 GLU A N 1
ATOM 4441 C CA . GLU A 1 544 ? -30.488 -6.442 31.383 1.00 87.69 544 GLU A CA 1
ATOM 4442 C C . GLU A 1 544 ? -30.402 -7.542 30.313 1.00 87.69 544 GLU A C 1
ATOM 4444 O O . GLU A 1 544 ? -31.005 -8.603 30.456 1.00 87.69 544 GLU A O 1
ATOM 4449 N N . SER A 1 545 ? -29.603 -7.315 29.269 1.00 84.56 545 SER A N 1
ATOM 4450 C CA . SER A 1 545 ? -29.389 -8.275 28.176 1.00 84.56 545 SER A CA 1
ATOM 4451 C C . SER A 1 545 ? -28.410 -9.402 28.533 1.00 84.56 545 SER A C 1
ATOM 4453 O O . SER A 1 545 ? -28.223 -10.327 27.747 1.00 84.56 545 SER A O 1
ATOM 4455 N N . GLY A 1 546 ? -27.751 -9.324 29.693 1.00 81.19 546 GLY A N 1
ATOM 4456 C CA . GLY A 1 546 ? -26.791 -10.322 30.163 1.00 81.19 546 GLY A CA 1
ATOM 4457 C C . GLY A 1 546 ? -25.471 -10.389 29.393 1.00 81.19 546 GLY A C 1
ATOM 4458 O O . GLY A 1 546 ? -24.784 -11.406 29.452 1.00 81.19 546 GLY A O 1
ATOM 4459 N N . PHE A 1 547 ? -25.085 -9.319 28.691 1.00 79.75 547 PHE A N 1
ATOM 4460 C CA . PHE A 1 547 ? -23.782 -9.233 28.018 1.00 79.75 547 PHE A CA 1
ATOM 4461 C C . PHE A 1 547 ? -22.657 -8.806 28.968 1.00 79.75 547 PHE A C 1
ATOM 4463 O O . PHE A 1 547 ? -21.512 -9.244 28.821 1.00 79.75 547 PHE A O 1
ATOM 4470 N N . LEU A 1 548 ? -22.979 -7.988 29.975 1.00 83.00 548 LEU A N 1
ATOM 4471 C CA . LEU A 1 548 ? -22.071 -7.668 31.073 1.00 83.00 548 LEU A CA 1
ATOM 4472 C C . LEU A 1 548 ? -22.171 -8.753 32.148 1.00 83.00 548 LEU A C 1
ATOM 4474 O O . LEU A 1 548 ? -23.085 -8.748 32.964 1.00 83.00 548 LEU A O 1
ATOM 4478 N N . VAL A 1 549 ? -21.214 -9.681 32.150 1.00 81.00 549 VAL A N 1
ATOM 4479 C CA . VAL A 1 549 ? -21.142 -10.791 33.118 1.00 81.00 549 VAL A CA 1
ATOM 4480 C C . VAL A 1 549 ? -19.801 -10.815 33.839 1.00 81.00 549 VAL A C 1
ATOM 4482 O O . VAL A 1 549 ? -18.769 -10.436 33.274 1.00 81.00 549 VAL A O 1
ATOM 4485 N N . GLY A 1 550 ? -19.802 -11.330 35.067 1.00 82.38 550 GLY A N 1
ATOM 4486 C CA . GLY A 1 550 ? -18.598 -11.569 35.841 1.00 82.38 550 GLY A CA 1
ATOM 4487 C C . GLY A 1 550 ? -18.092 -10.344 36.598 1.00 82.38 550 GLY A C 1
ATOM 4488 O O . GLY A 1 550 ? -18.203 -9.190 36.178 1.00 82.38 550 GLY A O 1
ATOM 4489 N N . LYS A 1 551 ? -17.439 -10.632 37.723 1.00 83.31 551 LYS A N 1
ATOM 4490 C CA . LYS A 1 551 ? -16.925 -9.649 38.692 1.00 83.31 551 LYS A CA 1
ATOM 4491 C C . LYS A 1 551 ? -16.055 -8.561 38.076 1.00 83.31 551 LYS A C 1
ATOM 4493 O O . LYS A 1 551 ? -16.088 -7.416 38.516 1.00 83.31 551 LYS A O 1
ATOM 4498 N N . TYR A 1 552 ? -15.262 -8.913 37.064 1.00 85.56 552 TYR A N 1
ATOM 4499 C CA . TYR A 1 552 ? -14.391 -7.951 36.401 1.00 85.56 552 TYR A CA 1
ATOM 4500 C C . TYR A 1 552 ? -15.199 -6.833 35.734 1.00 85.56 552 TYR A C 1
ATOM 4502 O O . TYR A 1 552 ? -14.977 -5.668 36.054 1.00 85.56 552 TYR A O 1
ATOM 4510 N N . HIS A 1 553 ? -16.182 -7.160 34.893 1.00 87.06 553 HIS A N 1
ATOM 4511 C CA . HIS A 1 553 ? -17.006 -6.149 34.229 1.00 87.06 553 HIS A CA 1
ATOM 4512 C C . HIS A 1 553 ? -17.818 -5.321 35.232 1.00 87.06 553 HIS A C 1
ATOM 4514 O O . HIS A 1 553 ? -17.856 -4.098 35.123 1.00 87.06 553 HIS A O 1
ATOM 4520 N N . MET A 1 554 ? -18.360 -5.950 36.280 1.00 88.00 554 MET A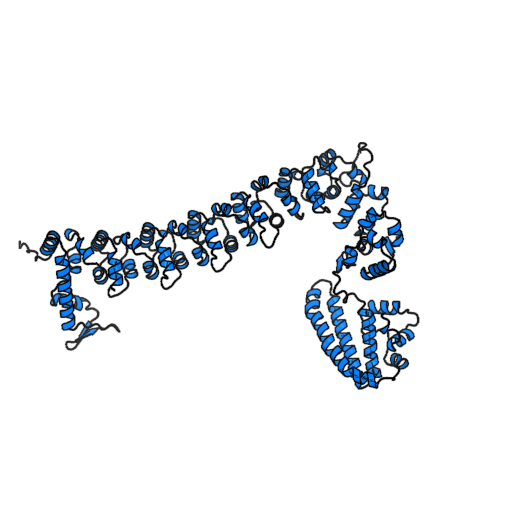 N 1
ATOM 4521 C CA . MET A 1 554 ? -19.066 -5.228 37.351 1.00 88.00 554 MET A CA 1
ATOM 4522 C C . MET A 1 554 ? -18.156 -4.248 38.108 1.00 88.00 554 MET A C 1
ATOM 4524 O O . MET A 1 554 ? -18.583 -3.187 38.572 1.00 88.00 554 MET A O 1
ATOM 4528 N N . SER A 1 555 ? -16.865 -4.567 38.216 1.00 86.38 555 SER A N 1
ATOM 4529 C CA . SER A 1 555 ? -15.877 -3.678 38.830 1.00 86.38 555 SER A CA 1
ATOM 4530 C C . SER A 1 555 ? -15.504 -2.464 37.965 1.00 86.38 555 SER A C 1
ATOM 4532 O O . SER A 1 555 ? -14.902 -1.526 38.494 1.00 86.38 555 SER A O 1
ATOM 4534 N N . LEU A 1 556 ? -15.853 -2.463 36.669 1.00 90.06 556 LEU A N 1
ATOM 4535 C CA . LEU A 1 556 ? -15.613 -1.343 35.749 1.00 90.06 556 LEU A CA 1
ATOM 4536 C C . LEU A 1 556 ? -16.682 -0.249 35.835 1.00 90.06 556 LEU A C 1
ATOM 4538 O O . LEU A 1 556 ? -16.379 0.897 35.509 1.00 90.06 556 LEU A O 1
ATOM 4542 N N . ILE A 1 557 ? -17.897 -0.588 36.280 1.00 91.06 557 ILE A N 1
ATOM 4543 C CA . ILE A 1 557 ? -19.014 0.358 36.412 1.00 91.06 557 ILE A CA 1
ATOM 4544 C C . ILE A 1 557 ? -18.615 1.480 37.376 1.00 91.06 557 ILE A C 1
ATOM 4546 O O . ILE A 1 557 ? -18.215 1.219 38.515 1.00 91.06 557 ILE A O 1
ATOM 4550 N N . SER A 1 558 ? -18.711 2.727 36.924 1.00 92.06 558 SER A N 1
ATOM 4551 C CA . SER A 1 558 ? -18.354 3.886 37.739 1.00 92.06 558 SER A CA 1
ATOM 4552 C C . SER A 1 558 ? -19.414 4.199 38.797 1.00 92.06 558 SER A C 1
ATOM 4554 O O . SER A 1 558 ? -20.576 3.808 38.681 1.00 92.06 558 SER A O 1
ATOM 4556 N N . ASP A 1 559 ? -19.019 4.955 39.817 1.00 91.75 559 ASP A N 1
ATOM 4557 C CA . ASP A 1 559 ? -19.927 5.419 40.870 1.00 91.75 559 ASP A CA 1
ATOM 4558 C C . ASP A 1 559 ? -21.057 6.302 40.310 1.00 91.75 559 ASP A C 1
ATOM 4560 O O . ASP A 1 559 ? -22.196 6.208 40.757 1.00 91.75 559 ASP A O 1
ATOM 4564 N N . GLU A 1 560 ? -20.782 7.102 39.274 1.00 91.69 560 GLU A N 1
ATOM 4565 C CA . GLU A 1 560 ? -21.810 7.900 38.590 1.00 91.69 560 GLU A CA 1
ATOM 4566 C C . GLU A 1 560 ? -22.787 7.038 37.785 1.00 91.69 560 GLU A C 1
ATOM 4568 O O . GLU A 1 560 ? -23.988 7.299 37.788 1.00 91.69 560 GLU A O 1
ATOM 4573 N N . GLN A 1 561 ? -22.304 5.976 37.131 1.00 92.62 561 GLN A N 1
ATOM 4574 C CA . GLN A 1 561 ? -23.181 5.029 36.443 1.00 92.62 561 GLN A CA 1
ATOM 4575 C C . GLN A 1 561 ? -24.096 4.322 37.455 1.00 92.62 561 GLN A C 1
ATOM 4577 O O . GLN A 1 561 ? -25.304 4.266 37.230 1.00 92.62 561 GLN A O 1
ATOM 4582 N N . LEU A 1 562 ? -23.557 3.882 38.602 1.00 89.88 562 LEU A N 1
ATOM 4583 C CA . LEU A 1 562 ? -24.317 3.225 39.677 1.00 89.88 562 LEU A CA 1
ATOM 4584 C C . LEU A 1 562 ? -25.507 4.046 40.178 1.00 89.88 562 LEU A C 1
ATOM 4586 O O . LEU A 1 562 ? -26.594 3.493 40.318 1.00 89.88 562 LEU A O 1
ATOM 4590 N N . LYS A 1 563 ? -25.338 5.361 40.368 1.00 90.50 563 LYS A N 1
ATOM 4591 C CA . LYS A 1 563 ? -26.419 6.261 40.820 1.00 90.50 563 LYS A CA 1
ATOM 4592 C C . LYS A 1 563 ? -27.648 6.253 39.910 1.00 90.50 563 LYS A C 1
ATOM 4594 O O . LYS A 1 563 ? -28.750 6.558 40.355 1.00 90.50 563 LYS A O 1
ATOM 4599 N N . THR A 1 564 ? -27.457 5.932 38.632 1.00 91.56 564 THR A N 1
ATOM 4600 C CA . THR A 1 564 ? -28.513 5.950 37.608 1.00 91.56 564 THR A CA 1
ATOM 4601 C C . THR A 1 564 ? -29.036 4.560 37.236 1.00 91.56 564 THR A C 1
ATOM 4603 O O . THR A 1 564 ? -30.017 4.458 36.498 1.00 91.56 564 THR A O 1
ATOM 4606 N N . LEU A 1 565 ? -28.397 3.492 37.726 1.00 92.12 565 LEU A N 1
ATOM 4607 C CA . LEU A 1 565 ? -28.807 2.118 37.445 1.00 92.12 565 LEU A CA 1
ATOM 4608 C C . LEU A 1 565 ? -30.115 1.779 38.167 1.00 92.12 565 LEU A C 1
ATOM 4610 O O . LEU A 1 565 ? -30.310 2.093 39.342 1.00 92.12 565 LEU A O 1
ATOM 4614 N N . LYS A 1 566 ? -30.997 1.068 37.464 1.00 92.62 566 LYS A N 1
ATOM 4615 C CA . LYS A 1 566 ? -32.266 0.577 38.004 1.00 92.62 566 LYS A CA 1
ATOM 4616 C C . LYS A 1 566 ? -32.050 -0.786 38.636 1.00 92.62 566 LYS A C 1
ATOM 4618 O O . LYS A 1 566 ? -32.127 -1.815 37.958 1.00 92.62 566 LYS A O 1
ATOM 4623 N N . LEU A 1 567 ? -31.775 -0.783 39.939 1.00 89.62 567 LEU A N 1
ATOM 4624 C CA . LEU A 1 567 ? -31.524 -1.991 40.727 1.00 89.62 567 LEU A CA 1
ATOM 4625 C C . LEU A 1 567 ? -32.668 -3.005 40.590 1.00 89.62 567 LEU A C 1
ATOM 4627 O O . LEU A 1 567 ? -32.432 -4.203 40.461 1.00 89.62 567 LEU A O 1
ATOM 4631 N N . SER A 1 568 ? -33.904 -2.506 40.515 1.00 89.94 568 SER A N 1
ATOM 4632 C CA . SER A 1 568 ? -35.136 -3.290 40.391 1.00 89.94 568 SER A CA 1
ATOM 4633 C C . SER A 1 568 ? -35.301 -4.061 39.071 1.00 89.94 568 SER A C 1
ATOM 4635 O O . SER A 1 568 ? -36.323 -4.725 38.862 1.00 89.94 568 SER A O 1
ATOM 4637 N N . LYS A 1 569 ? -34.338 -3.935 38.154 1.00 89.88 569 LYS A N 1
ATOM 4638 C CA . LYS A 1 569 ? -34.279 -4.653 36.877 1.00 89.88 569 LYS A CA 1
ATOM 4639 C C . LYS A 1 569 ? -33.072 -5.584 36.758 1.00 89.88 569 LYS A C 1
ATOM 4641 O O . LYS A 1 569 ? -32.931 -6.266 35.746 1.00 89.88 569 LYS A O 1
ATOM 4646 N N . LEU A 1 570 ? -32.189 -5.599 37.753 1.00 87.50 570 LEU A N 1
ATOM 4647 C CA . LEU A 1 570 ? -31.026 -6.477 37.754 1.00 87.50 570 LEU A CA 1
ATOM 4648 C C . LEU A 1 570 ? -31.406 -7.864 38.274 1.00 87.50 570 LEU A C 1
ATOM 4650 O O . LEU A 1 570 ? -32.272 -8.010 39.134 1.00 87.50 570 LEU A O 1
ATOM 4654 N N . SER A 1 571 ? -30.732 -8.893 37.763 1.00 85.31 571 SER A N 1
ATOM 4655 C CA . SER A 1 571 ? -30.861 -10.242 38.308 1.00 85.31 571 SER A CA 1
ATOM 4656 C C . SER A 1 571 ? -30.077 -10.376 39.616 1.00 85.31 571 SER A C 1
ATOM 4658 O O . SER A 1 571 ? -29.042 -9.732 39.812 1.00 85.31 571 SER A O 1
ATOM 4660 N N . TYR A 1 572 ? -30.523 -11.288 40.481 1.00 82.19 572 TYR A N 1
ATOM 4661 C CA . TYR A 1 572 ? -29.800 -11.662 41.699 1.00 82.19 572 TYR A CA 1
ATOM 4662 C C . TYR A 1 572 ? -28.344 -12.085 41.414 1.00 82.19 572 TYR A C 1
ATOM 4664 O O . TYR A 1 572 ? -27.431 -11.735 42.163 1.00 82.19 572 TYR A O 1
ATOM 4672 N N . PHE A 1 573 ? -28.100 -12.777 40.293 1.00 82.94 573 PHE A N 1
ATOM 4673 C CA . PHE A 1 573 ? -26.754 -13.184 39.879 1.00 82.94 573 PHE A CA 1
ATOM 4674 C C . PHE A 1 573 ? -25.834 -11.987 39.606 1.00 82.94 573 PHE A C 1
ATOM 4676 O O . PHE A 1 573 ? -24.676 -12.010 40.019 1.00 82.94 573 PHE A O 1
ATOM 4683 N N . PHE A 1 574 ? -26.335 -10.925 38.968 1.00 85.31 574 PHE A N 1
ATOM 4684 C CA . PHE A 1 574 ? -25.528 -9.728 38.707 1.00 85.31 574 PHE A CA 1
ATOM 4685 C C . PHE A 1 574 ? -25.187 -8.963 39.978 1.00 85.31 574 PHE A C 1
ATOM 4687 O O . PHE A 1 574 ? -24.073 -8.458 40.102 1.00 85.31 574 PHE A O 1
ATOM 4694 N N . LEU A 1 575 ? -26.114 -8.912 40.935 1.00 84.62 575 LEU A N 1
ATOM 4695 C CA . LEU A 1 575 ? -25.855 -8.297 42.234 1.00 84.62 575 LEU A CA 1
ATOM 4696 C C . LEU A 1 575 ? -24.766 -9.043 43.000 1.00 84.62 575 LEU A C 1
ATOM 4698 O O . LEU A 1 575 ? -23.834 -8.405 43.482 1.00 84.62 575 LEU A O 1
ATOM 4702 N N . ASN A 1 576 ? -24.813 -10.376 43.001 1.00 84.62 576 ASN A N 1
ATOM 4703 C CA . ASN A 1 576 ? -23.753 -11.201 43.581 1.00 84.62 576 ASN A CA 1
ATOM 4704 C C . ASN A 1 576 ? -22.396 -10.997 42.885 1.00 84.62 576 ASN A C 1
ATOM 4706 O O . ASN A 1 576 ? -21.357 -11.013 43.538 1.00 84.62 576 ASN A O 1
ATOM 4710 N N . ASP A 1 577 ? -22.365 -10.813 41.563 1.00 84.50 577 ASP A N 1
ATOM 4711 C CA . ASP A 1 577 ? -21.111 -10.527 40.854 1.00 84.50 577 ASP A CA 1
ATOM 4712 C C . ASP A 1 577 ? -20.579 -9.113 41.148 1.00 84.50 577 ASP A C 1
ATOM 4714 O O . ASP A 1 577 ? -19.364 -8.892 41.137 1.00 84.50 577 ASP A O 1
ATOM 4718 N N . MET A 1 578 ? -21.472 -8.156 41.413 1.00 85.94 578 MET A N 1
ATOM 4719 C CA . MET A 1 578 ? -21.130 -6.770 41.741 1.00 85.94 578 MET A CA 1
ATOM 4720 C C . MET A 1 578 ? -20.669 -6.604 43.195 1.00 85.94 578 MET A C 1
ATOM 4722 O O . MET A 1 578 ? -19.748 -5.824 43.456 1.00 85.94 578 MET A O 1
ATOM 4726 N N . PHE A 1 579 ? -21.262 -7.374 44.109 1.00 83.88 579 PHE A N 1
ATOM 4727 C CA . PHE A 1 579 ? -21.009 -7.390 45.549 1.00 83.88 579 PHE A CA 1
ATOM 4728 C C . PHE A 1 579 ? -20.770 -8.844 45.988 1.00 83.88 579 PHE A C 1
ATOM 4730 O O . PHE A 1 579 ? -21.679 -9.559 46.391 1.00 83.88 579 PHE A O 1
ATOM 4737 N N . TYR A 1 580 ? -19.538 -9.327 45.814 1.00 68.38 580 TYR A N 1
ATOM 4738 C CA . TYR A 1 580 ? -19.235 -10.768 45.825 1.00 68.38 580 TYR A CA 1
ATOM 4739 C C . TYR A 1 580 ? -18.846 -11.339 47.198 1.00 68.38 580 TYR A C 1
ATOM 4741 O O . TYR A 1 580 ? -18.650 -12.546 47.359 1.00 68.38 580 TYR A O 1
ATOM 4749 N N . THR A 1 581 ? -18.631 -10.502 48.205 1.00 63.28 581 THR A N 1
ATOM 4750 C CA . THR A 1 581 ? -18.129 -11.000 49.490 1.00 63.28 581 THR A CA 1
ATOM 4751 C C . THR A 1 581 ? -19.225 -11.733 50.271 1.00 63.28 581 THR A C 1
ATOM 4753 O O . THR A 1 581 ? -20.396 -11.419 50.170 1.00 63.28 581 THR A O 1
ATOM 4756 N N . HIS A 1 582 ? -18.870 -12.719 51.102 1.00 60.88 582 HIS A N 1
ATOM 4757 C CA . HIS A 1 582 ? -19.836 -13.331 52.035 1.00 60.88 582 HIS A CA 1
ATOM 4758 C C . HIS A 1 582 ? -20.106 -12.454 53.273 1.00 60.88 582 HIS A C 1
ATOM 4760 O O . HIS A 1 582 ? -20.970 -12.768 54.088 1.00 60.88 582 HIS A O 1
ATOM 4766 N N . ARG A 1 583 ? -19.342 -11.364 53.439 1.00 66.56 583 ARG A N 1
ATOM 4767 C CA . ARG A 1 583 ? -19.506 -10.349 54.485 1.00 66.56 583 ARG A CA 1
ATOM 4768 C C . ARG A 1 583 ? -19.226 -8.973 53.886 1.00 66.56 583 ARG A C 1
ATOM 4770 O O . ARG A 1 583 ? -18.126 -8.801 53.358 1.00 66.56 583 ARG A O 1
ATOM 4777 N N . PRO A 1 584 ? -20.164 -8.018 53.984 1.00 67.62 584 PRO A N 1
ATOM 4778 C CA . PRO A 1 584 ? -20.052 -6.741 53.294 1.00 67.62 584 PRO A CA 1
ATOM 4779 C C . PRO A 1 584 ? -18.846 -5.963 53.818 1.00 67.62 584 PRO A C 1
ATOM 4781 O O . PRO A 1 584 ? -18.761 -5.660 55.009 1.00 67.62 584 PRO A O 1
ATOM 4784 N N . LYS A 1 585 ? -17.904 -5.639 52.930 1.00 81.12 585 LYS A N 1
ATOM 4785 C CA . LYS A 1 585 ? -16.816 -4.709 53.251 1.00 81.12 585 LYS A CA 1
ATOM 4786 C C . LYS A 1 585 ? -17.365 -3.287 53.291 1.00 81.12 585 LYS A C 1
ATOM 4788 O O . LYS A 1 585 ? -18.279 -2.964 52.536 1.00 81.12 585 LYS A O 1
ATOM 4793 N N . ASP A 1 586 ? -16.754 -2.407 54.081 1.00 82.25 586 ASP A N 1
ATOM 4794 C CA . ASP A 1 586 ? -17.170 -0.996 54.140 1.00 82.25 586 ASP A CA 1
ATOM 4795 C C . ASP A 1 586 ? -17.172 -0.343 52.752 1.00 82.25 586 ASP A C 1
ATOM 4797 O O . ASP A 1 586 ? -18.101 0.370 52.400 1.00 82.25 586 ASP A O 1
ATOM 4801 N N . SER A 1 587 ? -16.203 -0.687 51.899 1.00 83.31 587 SER A N 1
ATOM 4802 C CA . SER A 1 587 ? -16.157 -0.230 50.505 1.00 83.31 587 SER A CA 1
ATOM 4803 C C . SER A 1 587 ? -17.368 -0.659 49.665 1.00 83.31 587 SER A C 1
ATOM 4805 O O . SER A 1 587 ? -17.777 0.070 48.769 1.00 83.31 587 SER A O 1
ATOM 4807 N N . GLU A 1 588 ? -17.923 -1.849 49.915 1.00 85.25 588 GLU A N 1
ATOM 4808 C CA . GLU A 1 588 ? -19.103 -2.357 49.203 1.00 85.25 588 GLU A CA 1
ATOM 4809 C C . GLU A 1 588 ? -20.372 -1.686 49.716 1.00 85.25 588 GLU A C 1
ATOM 4811 O O . GLU A 1 588 ? -21.199 -1.295 48.901 1.00 85.25 588 GLU A O 1
ATOM 4816 N N . LYS A 1 589 ? -20.481 -1.467 51.034 1.00 85.62 589 LYS A N 1
ATOM 4817 C CA . LYS A 1 589 ? -21.569 -0.679 51.631 1.00 85.62 589 LYS A CA 1
ATOM 4818 C C . LYS A 1 589 ? -21.587 0.744 51.084 1.00 85.62 589 LYS A C 1
ATOM 4820 O O . LYS A 1 589 ? -22.623 1.203 50.620 1.00 85.62 589 LYS A O 1
ATOM 4825 N N . THR A 1 590 ? -20.433 1.412 51.050 1.00 89.12 590 THR A N 1
ATOM 4826 C CA . THR A 1 590 ? -20.307 2.762 50.480 1.00 89.12 590 THR A CA 1
ATOM 4827 C C . THR A 1 590 ? -20.718 2.794 49.010 1.00 89.12 590 THR A C 1
ATOM 4829 O O . THR A 1 590 ? -21.389 3.726 48.583 1.00 89.12 590 THR A O 1
ATOM 4832 N N . ARG A 1 591 ? -20.352 1.769 48.231 1.00 89.00 591 ARG A N 1
ATOM 4833 C CA . ARG A 1 591 ? -20.704 1.687 46.808 1.00 89.00 591 ARG A CA 1
ATOM 4834 C C . ARG A 1 591 ? -22.182 1.339 46.589 1.00 89.00 591 ARG A C 1
ATOM 4836 O O . ARG A 1 591 ? -22.786 1.875 45.669 1.00 89.00 591 ARG A O 1
ATOM 4843 N N . PHE A 1 592 ? -22.778 0.494 47.432 1.00 91.81 592 PHE A N 1
ATOM 4844 C CA . PHE A 1 592 ? -24.209 0.164 47.395 1.00 91.81 592 PHE A CA 1
ATOM 4845 C C . PHE A 1 592 ? -25.086 1.351 47.827 1.00 91.81 592 PHE A C 1
ATOM 4847 O O . PHE A 1 592 ? -26.154 1.578 47.259 1.00 91.81 592 PHE A O 1
ATOM 4854 N N . ALA A 1 593 ? -24.603 2.171 48.763 1.00 91.62 593 ALA A N 1
ATOM 4855 C CA . ALA A 1 593 ? -25.269 3.399 49.194 1.00 91.62 593 ALA A CA 1
ATOM 4856 C C . ALA A 1 593 ? -25.448 4.434 48.062 1.00 91.62 593 ALA A C 1
ATOM 4858 O O . ALA A 1 593 ? -26.230 5.370 48.206 1.00 91.62 593 ALA A O 1
ATOM 4859 N N . LEU A 1 594 ? -24.750 4.272 46.929 1.00 92.38 594 LEU A N 1
ATOM 4860 C CA . LEU A 1 594 ? -24.901 5.133 45.753 1.00 92.38 594 LEU A CA 1
ATOM 4861 C C . LEU A 1 594 ? -26.197 4.882 44.972 1.00 92.38 594 LEU A C 1
ATOM 4863 O O . LEU A 1 594 ? -26.586 5.745 44.187 1.00 92.38 594 LEU A O 1
ATOM 4867 N N . PHE A 1 595 ? -26.859 3.733 45.145 1.00 92.31 595 PHE A N 1
ATOM 4868 C CA . PHE A 1 595 ? -28.151 3.488 44.504 1.00 92.31 595 PHE A CA 1
ATOM 4869 C C . PHE A 1 595 ? -29.233 4.403 45.084 1.00 92.31 595 PHE A C 1
ATOM 4871 O O . PHE A 1 595 ? -29.283 4.637 46.294 1.00 92.31 595 PHE A O 1
ATOM 4878 N N . ASN A 1 596 ? -30.138 4.867 44.216 1.00 90.44 596 ASN A N 1
ATOM 4879 C CA . ASN A 1 596 ? -31.313 5.628 44.633 1.00 90.44 596 ASN A CA 1
ATOM 4880 C C . ASN A 1 596 ? -32.156 4.791 45.628 1.00 90.44 596 ASN A C 1
ATOM 4882 O O . ASN A 1 596 ? -32.527 3.667 45.273 1.00 90.44 596 ASN A O 1
ATOM 4886 N N . PRO A 1 597 ? -32.480 5.315 46.830 1.00 91.06 597 PRO A N 1
ATOM 4887 C CA . PRO A 1 597 ? -33.325 4.632 47.812 1.00 91.06 597 PRO A CA 1
ATOM 4888 C C . PRO A 1 597 ? -34.629 4.061 47.237 1.00 91.06 597 PRO A C 1
ATOM 4890 O O . PRO A 1 597 ? -34.975 2.927 47.564 1.00 91.06 597 PRO A O 1
ATOM 4893 N N . ASP A 1 598 ? -35.293 4.776 46.324 1.00 91.69 598 ASP A N 1
ATOM 4894 C CA . ASP A 1 598 ? -36.542 4.324 45.692 1.00 91.69 598 ASP A CA 1
ATOM 4895 C C . ASP A 1 598 ? -36.333 3.042 44.867 1.00 91.69 598 ASP A C 1
ATOM 4897 O O . ASP A 1 598 ? -37.155 2.126 44.886 1.00 91.69 598 ASP A O 1
ATOM 4901 N N . GLU A 1 599 ? -35.201 2.933 44.161 1.00 93.56 599 GLU A N 1
ATOM 4902 C CA . GLU A 1 599 ? -34.851 1.732 43.391 1.00 93.56 599 GLU A CA 1
ATOM 4903 C C . GLU A 1 599 ? -34.415 0.576 44.299 1.00 93.56 599 GLU A C 1
ATOM 4905 O O . GLU A 1 599 ? -34.676 -0.584 43.972 1.00 93.56 599 GLU A O 1
ATOM 4910 N N . VAL A 1 600 ? -33.785 0.867 45.447 1.00 92.69 600 VAL A N 1
ATOM 4911 C CA . VAL A 1 600 ? -33.460 -0.151 46.461 1.00 92.69 600 VAL A CA 1
ATOM 4912 C C . VAL A 1 600 ? -34.736 -0.722 47.072 1.00 92.69 600 VAL A C 1
ATOM 4914 O O . VAL A 1 600 ? -34.874 -1.944 47.160 1.00 92.69 600 VAL A O 1
ATOM 4917 N N . GLN A 1 601 ? -35.691 0.138 47.433 1.00 92.50 601 GLN A N 1
ATOM 4918 C CA . GLN A 1 601 ? -37.002 -0.290 47.908 1.00 92.50 601 GLN A CA 1
ATOM 4919 C C . GLN A 1 601 ? -37.722 -1.129 46.847 1.00 92.50 601 GLN A C 1
ATOM 4921 O O . GLN A 1 601 ? -38.164 -2.237 47.137 1.00 92.50 601 GLN A O 1
ATOM 4926 N N . LEU A 1 602 ? -37.785 -0.658 45.601 1.00 92.81 602 LEU A N 1
ATOM 4927 C CA . LEU A 1 602 ? -38.451 -1.395 44.529 1.00 92.81 602 LEU A CA 1
ATOM 4928 C C . LEU A 1 602 ? -37.783 -2.757 44.253 1.00 92.81 602 LEU A C 1
ATOM 4930 O O . LEU A 1 602 ? -38.457 -3.727 43.907 1.00 92.81 602 LEU A O 1
ATOM 4934 N N . ALA A 1 603 ? -36.462 -2.868 44.418 1.00 91.56 603 ALA A N 1
ATOM 4935 C CA . ALA A 1 603 ? -35.755 -4.146 44.333 1.00 91.56 603 ALA A CA 1
ATOM 4936 C C . ALA A 1 603 ? -36.089 -5.090 45.507 1.00 91.56 603 ALA A C 1
ATOM 4938 O O . ALA A 1 603 ? -36.160 -6.303 45.302 1.00 91.56 603 ALA A O 1
ATOM 4939 N N . LEU A 1 604 ? -36.327 -4.560 46.714 1.00 90.44 604 LEU A N 1
ATOM 4940 C CA . LEU A 1 604 ? -36.836 -5.332 47.856 1.00 90.44 604 LEU A CA 1
ATOM 4941 C C . LEU A 1 604 ? -38.269 -5.826 47.617 1.00 90.44 604 LEU A C 1
ATOM 4943 O O . LEU A 1 604 ? -38.552 -6.994 47.874 1.00 90.44 604 LEU A O 1
ATOM 4947 N N . GLU A 1 605 ? -39.150 -4.965 47.101 1.00 89.56 605 GLU A N 1
ATOM 4948 C CA . GLU A 1 605 ? -40.543 -5.305 46.766 1.00 89.56 605 GLU A CA 1
ATOM 4949 C C . GLU A 1 605 ? -40.619 -6.443 45.743 1.00 89.56 605 GLU A C 1
ATOM 4951 O O . GLU A 1 605 ? -41.454 -7.338 45.855 1.00 89.56 605 GLU A O 1
ATOM 4956 N N . LYS A 1 606 ? -39.704 -6.447 44.768 1.00 87.94 606 LYS A N 1
ATOM 4957 C CA . LYS A 1 606 ? -39.625 -7.469 43.715 1.00 87.94 606 LYS A CA 1
ATOM 4958 C C . LYS A 1 606 ? -38.865 -8.742 44.104 1.00 87.94 606 LYS A C 1
ATOM 4960 O O . LYS A 1 606 ? -38.674 -9.593 43.241 1.00 87.94 606 LYS A O 1
ATOM 4965 N N . GLY A 1 607 ? -38.379 -8.867 45.342 1.00 86.12 607 GLY A N 1
ATOM 4966 C CA . GLY A 1 607 ? -37.596 -10.035 45.774 1.00 86.12 607 GLY A CA 1
ATOM 4967 C C . GLY A 1 607 ? -36.192 -10.125 45.155 1.00 86.12 607 GLY A C 1
ATOM 4968 O O . GLY A 1 607 ? -35.515 -11.139 45.242 1.00 86.12 607 GLY A O 1
ATOM 4969 N N . ILE A 1 608 ? -35.676 -9.059 44.545 1.00 86.31 608 ILE A N 1
ATOM 4970 C CA . ILE A 1 608 ? -34.332 -9.098 43.945 1.00 86.31 608 ILE A CA 1
ATOM 4971 C C . ILE A 1 608 ? -33.247 -9.159 45.042 1.00 86.31 608 ILE A C 1
ATOM 4973 O O . ILE A 1 608 ? -32.200 -9.788 44.873 1.00 86.31 608 ILE A O 1
ATOM 4977 N N . LEU A 1 609 ? -33.510 -8.546 46.201 1.00 86.75 609 LEU A N 1
ATOM 4978 C CA . LEU A 1 609 ? -32.609 -8.490 47.360 1.00 86.75 609 LEU A CA 1
ATOM 4979 C C . LEU A 1 609 ? -32.950 -9.565 48.415 1.00 86.75 609 LEU A C 1
ATOM 4981 O O . LEU A 1 609 ? -33.099 -9.281 49.601 1.00 86.75 609 LEU A O 1
ATOM 4985 N N . GLU A 1 610 ? -33.075 -10.825 47.993 1.00 73.06 610 GLU A N 1
ATOM 4986 C CA . GLU A 1 610 ? -33.610 -11.913 48.830 1.00 73.06 610 GLU A CA 1
ATOM 4987 C C . GLU A 1 610 ? -32.683 -12.402 49.968 1.00 73.06 610 GLU A C 1
ATOM 4989 O O . GLU A 1 610 ? -33.186 -12.884 50.982 1.00 73.06 610 GLU A O 1
ATOM 4994 N N . GLY A 1 611 ? -31.360 -12.210 49.886 1.00 75.50 611 GLY A N 1
ATOM 4995 C CA . GLY A 1 611 ? -30.392 -12.725 50.874 1.00 75.50 611 GLY A CA 1
ATOM 4996 C C . GLY A 1 611 ? -29.993 -11.754 51.999 1.00 75.50 611 GLY A C 1
ATOM 4997 O O . GLY A 1 611 ? -29.929 -10.543 51.787 1.00 75.50 611 GLY A O 1
ATOM 4998 N N . GLU A 1 612 ? -29.630 -12.294 53.177 1.00 75.12 612 GLU A N 1
ATOM 4999 C CA . GLU A 1 612 ? -29.132 -11.520 54.341 1.00 75.12 612 GLU A CA 1
ATOM 5000 C C . GLU A 1 612 ? -27.935 -10.633 53.959 1.00 75.12 612 GLU A C 1
ATOM 5002 O O . GLU A 1 612 ? -27.849 -9.480 54.379 1.00 75.12 612 GLU A O 1
ATOM 5007 N N . TYR A 1 613 ? -27.055 -11.132 53.084 1.00 82.44 613 TYR A N 1
ATOM 5008 C CA . TYR A 1 613 ? -25.910 -10.374 52.587 1.00 82.44 613 TYR A CA 1
ATOM 5009 C C . TYR A 1 613 ? -26.322 -9.088 51.852 1.00 82.44 613 TYR A C 1
ATOM 5011 O O . TYR A 1 613 ? -25.891 -8.005 52.240 1.00 82.44 613 TYR A O 1
ATOM 5019 N N . HIS A 1 614 ? -27.189 -9.170 50.839 1.00 84.44 614 HIS A N 1
ATOM 5020 C CA . HIS A 1 614 ? -27.601 -7.989 50.074 1.00 84.44 614 HIS A CA 1
ATOM 5021 C C . HIS A 1 614 ? -28.329 -6.964 50.941 1.00 84.44 614 HIS A C 1
ATOM 5023 O O . HIS A 1 614 ? -28.115 -5.766 50.797 1.00 84.44 614 HIS A O 1
ATOM 5029 N N . ARG A 1 615 ? -29.134 -7.425 51.901 1.00 85.31 615 ARG A N 1
ATOM 5030 C CA . ARG A 1 615 ? -29.818 -6.535 52.848 1.00 85.31 615 ARG A CA 1
ATOM 5031 C C . ARG A 1 615 ? -28.844 -5.850 53.795 1.00 85.31 615 ARG A C 1
ATOM 5033 O O . ARG A 1 615 ? -29.031 -4.687 54.122 1.00 85.31 615 ARG A O 1
ATOM 5040 N N . SER A 1 616 ? -27.765 -6.534 54.174 1.00 83.81 616 SER A N 1
ATOM 5041 C CA . SER A 1 616 ? -26.703 -5.954 55.002 1.00 83.81 616 SER A CA 1
ATOM 5042 C C . SER A 1 616 ? -25.855 -4.885 54.291 1.00 83.81 616 SER A C 1
ATOM 5044 O O . SER A 1 616 ? -25.056 -4.214 54.952 1.00 83.81 616 SER A O 1
ATOM 5046 N N . LEU A 1 617 ? -26.012 -4.718 52.969 1.00 87.81 617 LEU A N 1
ATOM 5047 C CA . LEU A 1 617 ? -25.408 -3.627 52.195 1.00 87.81 617 LEU A CA 1
ATOM 5048 C C . LEU A 1 617 ? -26.233 -2.333 52.231 1.00 87.81 617 LEU A C 1
ATOM 5050 O O . LEU A 1 617 ? -25.675 -1.273 51.954 1.00 87.81 617 LEU A O 1
ATOM 5054 N N . ILE A 1 618 ? -27.527 -2.411 52.561 1.00 89.94 618 ILE A N 1
ATOM 5055 C CA . ILE A 1 618 ? -28.434 -1.259 52.581 1.00 89.94 618 ILE A CA 1
ATOM 5056 C C . ILE A 1 618 ? -28.013 -0.321 53.715 1.00 89.94 618 ILE A C 1
ATOM 5058 O O . ILE A 1 618 ? -27.868 -0.746 54.864 1.00 89.94 618 ILE A O 1
ATOM 5062 N N . SER A 1 619 ? -27.799 0.955 53.393 1.00 88.88 619 SER A N 1
ATOM 5063 C CA . SER A 1 619 ? -27.403 1.952 54.388 1.00 88.88 619 SER A CA 1
ATOM 5064 C C . SER A 1 619 ? -28.599 2.425 55.221 1.00 88.88 619 SER A C 1
ATOM 5066 O O . SER A 1 619 ? -29.752 2.361 54.788 1.00 88.88 619 SER A O 1
ATOM 5068 N N . ASN A 1 620 ? -28.333 2.945 56.420 1.00 84.88 620 ASN A N 1
ATOM 5069 C CA . ASN A 1 620 ? -29.388 3.476 57.287 1.00 84.88 620 ASN A CA 1
ATOM 5070 C C . ASN A 1 620 ? -30.112 4.670 56.636 1.00 84.88 620 ASN A C 1
ATOM 5072 O O . ASN A 1 620 ? -31.317 4.831 56.805 1.00 84.88 620 ASN A O 1
ATOM 5076 N N . GLU A 1 621 ? -29.387 5.472 55.857 1.00 86.31 621 GLU A N 1
ATOM 5077 C CA . GLU A 1 621 ? -29.915 6.606 55.096 1.00 86.31 621 GLU A CA 1
ATOM 5078 C C . GLU A 1 621 ? -30.859 6.145 53.978 1.00 86.31 621 GLU A C 1
ATOM 5080 O O . GLU A 1 621 ? -31.883 6.778 53.742 1.00 86.31 621 GLU A O 1
ATOM 5085 N N . GLN A 1 622 ? -30.564 5.018 53.317 1.00 90.25 622 GLN A N 1
ATOM 5086 C CA . GLN A 1 622 ? -31.474 4.435 52.327 1.00 90.25 622 GLN A CA 1
ATOM 5087 C C . GLN A 1 622 ? -32.764 3.935 52.991 1.00 90.25 622 GLN A C 1
ATOM 5089 O O . GLN A 1 622 ? -33.847 4.220 52.488 1.00 90.25 622 GLN A O 1
ATOM 5094 N N . ILE A 1 623 ? -32.664 3.272 54.153 1.00 87.25 623 ILE A N 1
ATOM 5095 C CA . ILE A 1 623 ? -33.832 2.785 54.913 1.00 87.25 623 ILE A CA 1
ATOM 5096 C C . ILE A 1 623 ? -34.734 3.940 55.363 1.00 87.25 623 ILE A C 1
ATOM 5098 O O . ILE A 1 623 ? -35.955 3.800 55.362 1.00 87.25 623 ILE A O 1
ATOM 5102 N N . GLN A 1 624 ? -34.159 5.094 55.714 1.00 84.56 624 GLN A N 1
ATOM 5103 C CA . GLN A 1 624 ? -34.930 6.283 56.084 1.00 84.56 624 GLN A CA 1
ATOM 5104 C C . GLN A 1 624 ? -35.883 6.738 54.968 1.00 84.56 624 GLN A C 1
ATOM 5106 O O . GLN A 1 624 ? -36.949 7.278 55.260 1.00 84.56 624 GLN A O 1
ATOM 5111 N N . GLY A 1 625 ? -35.526 6.505 53.703 1.00 85.25 625 GLY A N 1
ATOM 5112 C CA . GLY A 1 625 ? -36.366 6.826 52.552 1.00 85.25 625 GLY A CA 1
ATOM 5113 C C . GLY A 1 625 ? -37.493 5.825 52.285 1.00 85.25 625 GLY A C 1
ATOM 5114 O O . GLY A 1 625 ? -38.333 6.103 51.437 1.00 85.25 625 GLY A O 1
ATOM 5115 N N . PHE A 1 626 ? -37.532 4.678 52.973 1.00 90.81 626 PHE A N 1
ATOM 5116 C CA . PHE A 1 626 ? -38.462 3.604 52.628 1.00 90.81 626 PHE A CA 1
ATOM 5117 C C . PHE A 1 626 ? -39.898 3.872 53.082 1.00 90.81 626 PHE A C 1
ATOM 5119 O O . PHE A 1 626 ? -40.167 4.294 54.208 1.00 90.81 626 PHE A O 1
ATOM 5126 N N . ASP A 1 627 ? -40.841 3.527 52.216 1.00 87.69 627 ASP A N 1
ATOM 5127 C CA . ASP A 1 627 ? -42.265 3.439 52.518 1.00 87.69 627 ASP A CA 1
ATOM 5128 C C . ASP A 1 627 ? -42.612 2.001 52.934 1.00 87.69 627 ASP A C 1
ATOM 5130 O O . ASP A 1 627 ? -42.878 1.142 52.089 1.00 87.69 627 ASP A O 1
ATOM 5134 N N . PHE A 1 628 ? -42.580 1.725 54.243 1.00 85.00 628 PHE A N 1
ATOM 5135 C CA . PHE A 1 628 ? -42.799 0.379 54.787 1.00 85.00 628 PHE A CA 1
ATOM 5136 C C . PHE A 1 628 ? -44.180 -0.196 54.459 1.00 85.00 628 PHE A C 1
ATOM 5138 O O . PHE A 1 628 ? -44.312 -1.415 54.401 1.00 85.00 628 PHE A O 1
ATOM 5145 N N . SER A 1 629 ? -45.178 0.641 54.159 1.00 82.81 629 SER A N 1
ATOM 5146 C CA . SER A 1 629 ? -46.519 0.177 53.776 1.00 82.81 629 SER A CA 1
ATOM 5147 C C . SER A 1 629 ? -46.540 -0.645 52.478 1.00 82.81 629 SER A C 1
ATOM 5149 O O . SER A 1 629 ? -47.480 -1.402 52.238 1.00 82.81 629 SER A O 1
ATOM 5151 N N . LYS A 1 630 ? -45.496 -0.527 51.646 1.00 84.94 630 LYS A N 1
ATOM 5152 C CA . LYS A 1 630 ? -45.358 -1.253 50.372 1.00 84.94 630 LYS A CA 1
ATOM 5153 C C . LYS A 1 630 ? -44.521 -2.525 50.472 1.00 84.94 630 LYS A C 1
ATOM 5155 O O . LYS A 1 630 ? -44.465 -3.299 49.519 1.00 84.94 630 LYS A O 1
ATOM 5160 N N . LEU A 1 631 ? -43.859 -2.753 51.603 1.00 85.50 631 LEU A N 1
ATOM 5161 C CA . LEU A 1 631 ? -43.010 -3.921 51.806 1.00 85.50 631 LEU A CA 1
ATOM 5162 C C . LEU A 1 631 ? -43.802 -5.046 52.478 1.00 85.50 631 LEU A C 1
ATOM 5164 O O . LEU A 1 631 ? -44.621 -4.817 53.363 1.00 85.50 631 LEU A O 1
ATOM 5168 N N . SER A 1 632 ? -43.532 -6.293 52.081 1.00 85.12 632 SER A N 1
ATOM 5169 C CA . SER A 1 632 ? -44.133 -7.444 52.760 1.00 85.12 632 SER A CA 1
ATOM 5170 C C . SER A 1 632 ? -43.644 -7.533 54.208 1.00 85.12 632 SER A C 1
ATOM 5172 O O . SER A 1 632 ? -42.488 -7.206 54.500 1.00 85.12 632 SER A O 1
ATOM 5174 N N . GLN A 1 633 ? -44.481 -8.056 55.107 1.00 80.31 633 GLN A N 1
ATOM 5175 C CA . GLN A 1 633 ? -44.100 -8.272 56.506 1.00 80.31 633 GLN A CA 1
ATOM 5176 C C . GLN A 1 633 ? -42.816 -9.110 56.622 1.00 80.31 633 GLN A C 1
ATOM 5178 O O . GLN A 1 633 ? -41.939 -8.785 57.415 1.00 80.31 633 GLN A O 1
ATOM 5183 N N . ASN A 1 634 ? -42.647 -10.128 55.772 1.00 81.44 634 ASN A N 1
ATOM 5184 C CA . ASN A 1 634 ? -41.426 -10.933 55.727 1.00 81.44 634 ASN A CA 1
ATOM 5185 C C . ASN A 1 634 ? -40.193 -10.096 55.331 1.00 81.44 634 ASN A C 1
ATOM 5187 O O . ASN A 1 634 ? -39.147 -10.184 55.972 1.00 81.44 634 ASN A O 1
ATOM 5191 N N . THR A 1 635 ? -40.317 -9.230 54.319 1.00 83.75 635 THR A N 1
ATOM 5192 C CA . THR A 1 635 ? -39.236 -8.324 53.896 1.00 83.75 635 THR A CA 1
ATOM 5193 C C . THR A 1 635 ? -38.830 -7.381 55.027 1.00 83.75 635 THR A C 1
ATOM 5195 O O . THR A 1 635 ? -37.637 -7.211 55.281 1.00 83.75 635 THR A O 1
ATOM 5198 N N . ILE A 1 636 ? -39.811 -6.823 55.740 1.00 81.38 636 ILE A N 1
ATOM 5199 C CA . ILE A 1 636 ? -39.610 -5.921 56.880 1.00 81.38 636 ILE A CA 1
ATOM 5200 C C . ILE A 1 636 ? -38.957 -6.661 58.049 1.00 81.38 636 ILE A C 1
ATOM 5202 O O . ILE A 1 636 ? -37.946 -6.197 58.570 1.00 81.38 636 ILE A O 1
ATOM 5206 N N . MET A 1 637 ? -39.449 -7.848 58.408 1.00 77.25 637 MET A N 1
ATOM 5207 C CA . MET A 1 637 ? -38.846 -8.694 59.446 1.00 77.25 637 MET A CA 1
ATOM 5208 C C . MET A 1 637 ? -37.401 -9.081 59.128 1.00 77.25 637 MET A C 1
ATOM 5210 O O . MET A 1 637 ? -36.600 -9.294 60.028 1.00 77.25 637 MET A O 1
ATOM 5214 N N . GLN A 1 638 ? -37.044 -9.182 57.854 1.00 77.06 638 GLN A N 1
ATOM 5215 C CA . GLN A 1 638 ? -35.682 -9.487 57.433 1.00 77.06 638 GLN A CA 1
ATOM 5216 C C . GLN A 1 638 ? -34.773 -8.241 57.382 1.00 77.06 638 GLN A C 1
ATOM 5218 O O . GLN A 1 638 ? -33.556 -8.390 57.475 1.00 77.06 638 GLN A O 1
ATOM 5223 N N . LEU A 1 639 ? -35.327 -7.026 57.257 1.00 78.62 639 LEU A N 1
ATOM 5224 C CA . LEU A 1 639 ? -34.596 -5.758 57.452 1.00 78.62 639 LEU A CA 1
ATOM 5225 C C . LEU A 1 639 ? -34.397 -5.444 58.944 1.00 78.62 639 LEU A C 1
ATOM 5227 O O . LEU A 1 639 ? -33.352 -4.926 59.335 1.00 78.62 639 LEU A O 1
ATOM 5231 N N . PHE A 1 640 ? -35.377 -5.816 59.770 1.00 77.44 640 PHE A N 1
ATOM 5232 C CA . PHE A 1 640 ? -35.397 -5.667 61.225 1.00 77.44 640 PHE A CA 1
ATOM 5233 C C . PHE A 1 640 ? -35.512 -7.045 61.898 1.00 77.44 640 PHE A C 1
ATOM 5235 O O . PHE A 1 640 ? -36.568 -7.385 62.440 1.00 77.44 640 PHE A O 1
ATOM 5242 N N . PRO A 1 641 ? -34.454 -7.878 61.836 1.00 65.56 641 PRO A N 1
ATOM 5243 C CA . PRO A 1 641 ? -34.494 -9.231 62.375 1.00 65.56 641 PRO A CA 1
ATOM 5244 C C . PRO A 1 641 ? -34.833 -9.235 63.865 1.00 65.56 641 PRO A C 1
ATOM 5246 O O . PRO A 1 641 ? -34.392 -8.370 64.622 1.00 65.56 641 PRO A O 1
ATOM 5249 N N . SER A 1 642 ? -35.593 -10.255 64.277 1.00 63.38 642 SER A N 1
ATOM 5250 C CA . SER A 1 642 ? -36.022 -10.438 65.664 1.00 63.38 642 SER A CA 1
ATOM 5251 C C . SER A 1 642 ? -34.842 -10.352 66.639 1.00 63.38 642 SER A C 1
ATOM 5253 O O . SER A 1 642 ? -33.766 -10.905 66.397 1.00 63.38 642 SER A O 1
ATOM 5255 N N . LEU A 1 643 ? -35.072 -9.652 67.751 1.00 66.31 643 LEU A N 1
ATOM 5256 C CA . LEU A 1 643 ? -34.126 -9.494 68.858 1.00 66.31 643 LEU A CA 1
ATOM 5257 C C . LEU A 1 643 ? -34.228 -10.639 69.885 1.00 66.31 643 LEU A C 1
ATOM 5259 O O . LEU A 1 643 ? -33.589 -10.575 70.934 1.00 66.31 643 LEU A O 1
ATOM 5263 N N . ASP A 1 644 ? -35.047 -11.652 69.592 1.00 66.12 644 ASP A N 1
ATOM 5264 C CA . ASP A 1 644 ? -35.283 -12.829 70.424 1.00 66.12 644 ASP A CA 1
ATOM 5265 C C . ASP A 1 644 ? -34.167 -13.871 70.226 1.00 66.12 644 ASP A C 1
ATOM 5267 O O . ASP A 1 644 ? -33.921 -14.326 69.104 1.00 66.12 644 ASP A O 1
ATOM 5271 N N . ILE A 1 645 ? -33.491 -14.233 71.324 1.00 57.53 645 ILE A N 1
ATOM 5272 C CA . ILE A 1 645 ? -32.396 -15.216 71.364 1.00 57.53 645 ILE A CA 1
ATOM 5273 C C . ILE A 1 645 ? -32.852 -16.567 70.812 1.00 57.53 645 ILE A C 1
ATOM 5275 O O . ILE A 1 645 ? -32.108 -17.182 70.045 1.00 57.53 645 ILE A O 1
ATOM 5279 N N . ASP A 1 646 ? -34.066 -17.005 71.145 1.00 61.28 646 ASP A N 1
ATOM 5280 C CA . ASP A 1 646 ? -34.545 -18.341 70.795 1.00 61.28 646 ASP A CA 1
ATOM 5281 C C . ASP A 1 646 ? -34.894 -18.429 69.305 1.00 61.28 646 ASP A C 1
ATOM 5283 O O . ASP A 1 646 ? -34.508 -19.386 68.633 1.00 61.28 646 ASP A O 1
ATOM 5287 N N . LYS A 1 647 ? -35.467 -17.364 68.725 1.00 63.41 647 LYS A N 1
ATOM 5288 C CA . LYS A 1 647 ? -35.669 -17.260 67.266 1.00 63.41 647 LYS A CA 1
ATOM 5289 C C . LYS A 1 647 ? -34.355 -17.138 66.496 1.00 63.41 647 LYS A C 1
ATOM 5291 O O . LYS A 1 647 ? -34.232 -17.651 65.383 1.00 63.41 647 LYS A O 1
ATOM 5296 N N . LEU A 1 648 ? -33.346 -16.476 67.068 1.00 58.16 648 LEU A N 1
ATOM 5297 C CA . LEU A 1 648 ? -32.002 -16.419 66.482 1.00 58.16 648 LEU A CA 1
ATOM 5298 C C . LEU A 1 648 ? -31.347 -17.808 66.486 1.00 58.16 648 LEU A C 1
ATOM 5300 O O . LEU A 1 648 ? -30.732 -18.206 65.491 1.00 58.16 648 LEU A O 1
ATOM 5304 N N . ARG A 1 649 ? -31.534 -18.562 67.574 1.00 58.31 649 ARG A N 1
ATOM 5305 C CA . ARG A 1 649 ? -31.083 -19.948 67.735 1.00 58.31 649 ARG A CA 1
ATOM 5306 C C . ARG A 1 649 ? -31.800 -20.890 66.755 1.00 58.31 649 ARG A C 1
ATOM 5308 O O . ARG A 1 649 ? -31.131 -21.678 66.096 1.00 58.31 649 ARG A O 1
ATOM 5315 N N . GLU A 1 650 ? -33.107 -20.732 66.541 1.00 56.47 650 GLU A N 1
ATOM 5316 C CA . GLU A 1 650 ? -33.880 -21.459 65.514 1.00 56.47 650 GLU A CA 1
ATOM 5317 C C . GLU A 1 650 ? -33.472 -21.106 64.071 1.00 56.47 650 GLU A C 1
ATOM 5319 O O . GLU A 1 650 ? -33.347 -21.977 63.210 1.00 56.47 650 GLU A O 1
ATOM 5324 N N . SER A 1 651 ? -33.207 -19.830 63.772 1.00 53.78 651 SER A N 1
ATOM 5325 C CA . SER A 1 651 ? -32.767 -19.404 62.429 1.00 53.78 651 SER A CA 1
ATOM 5326 C C . SER A 1 651 ? -31.359 -19.898 62.064 1.00 53.78 651 SER A C 1
ATOM 5328 O O . SER A 1 651 ? -31.031 -20.062 60.891 1.00 53.78 651 SER A O 1
ATOM 5330 N N . THR A 1 652 ? -30.520 -20.155 63.072 1.00 50.75 652 THR A N 1
ATOM 5331 C CA . THR A 1 652 ? -29.174 -20.716 62.891 1.00 50.75 652 THR A CA 1
ATOM 5332 C C . THR A 1 652 ? -29.183 -22.246 62.884 1.00 50.75 652 THR A C 1
ATOM 5334 O O . THR A 1 652 ? -28.343 -22.841 62.209 1.00 50.75 652 THR A O 1
ATOM 5337 N N . SER A 1 653 ? -30.157 -22.886 63.544 1.00 44.28 653 SER A N 1
ATOM 5338 C CA . SER A 1 653 ? -30.339 -24.343 63.553 1.00 44.28 653 SER A CA 1
ATOM 5339 C C . SER A 1 653 ? -31.164 -24.881 62.374 1.00 44.28 653 SER A C 1
ATOM 5341 O O . SER A 1 653 ? -30.936 -26.012 61.957 1.00 44.28 653 SER A O 1
ATOM 5343 N N . SER A 1 654 ? -32.050 -24.083 61.763 1.00 40.94 654 SER A N 1
ATOM 5344 C CA . SER A 1 654 ? -32.904 -24.468 60.616 1.00 40.94 654 SER A CA 1
ATOM 5345 C C . SER A 1 654 ? -32.166 -24.711 59.287 1.00 40.94 654 SER A C 1
ATOM 5347 O O . SER A 1 654 ? -32.747 -25.272 58.360 1.00 40.94 654 SER A O 1
ATOM 5349 N N . ASN A 1 655 ? -30.851 -24.470 59.213 1.00 41.59 655 ASN A N 1
ATOM 5350 C CA . ASN A 1 655 ? -29.960 -25.077 58.205 1.00 41.59 655 ASN A CA 1
ATOM 5351 C C . ASN A 1 655 ? -29.608 -26.550 58.553 1.00 41.59 655 ASN A C 1
ATOM 5353 O O . ASN A 1 655 ? -28.496 -27.029 58.306 1.00 41.59 655 ASN A O 1
ATOM 5357 N N . ALA A 1 656 ? -30.568 -27.270 59.144 1.00 38.78 656 ALA A N 1
ATOM 5358 C CA . ALA A 1 656 ? -30.426 -28.549 59.842 1.00 38.78 656 ALA A CA 1
ATOM 5359 C C . ALA A 1 656 ? -30.007 -29.736 58.962 1.00 38.78 656 ALA A C 1
ATOM 5361 O O . ALA A 1 656 ? -29.664 -30.791 59.486 1.00 38.78 656 ALA A O 1
ATOM 5362 N N . SER A 1 657 ? -29.964 -29.603 57.633 1.00 40.88 657 SER A N 1
ATOM 5363 C CA . SER A 1 657 ? -29.494 -30.693 56.766 1.00 40.88 657 SER A CA 1
ATOM 5364 C C . SER A 1 657 ? -27.987 -30.980 56.888 1.00 40.88 657 SER A C 1
ATOM 5366 O O . SER A 1 657 ? -27.493 -31.893 56.232 1.00 40.88 657 SER A O 1
ATOM 5368 N N . TYR A 1 658 ? -27.241 -30.212 57.693 1.00 41.66 658 TYR A N 1
ATOM 5369 C CA . TYR A 1 658 ? -25.777 -30.295 57.772 1.00 41.66 658 TYR A CA 1
ATOM 5370 C C . TYR A 1 658 ? -25.198 -30.534 59.168 1.00 41.66 658 TYR A C 1
ATOM 5372 O O . TYR A 1 658 ? -23.978 -30.660 59.272 1.00 41.66 658 TYR A O 1
ATOM 5380 N N . PHE A 1 659 ? -26.023 -30.633 60.214 1.00 43.28 659 PHE A N 1
ATOM 5381 C CA . PHE A 1 659 ? -25.540 -30.690 61.593 1.00 43.28 659 PHE A CA 1
ATOM 5382 C C . PHE A 1 659 ? -26.109 -31.884 62.373 1.00 43.28 659 PHE A C 1
ATOM 5384 O O . PHE A 1 659 ? -27.312 -32.126 62.349 1.00 43.28 659 PHE A O 1
ATOM 5391 N N . ARG A 1 660 ? -25.240 -32.620 63.078 1.00 44.66 660 ARG A N 1
ATOM 5392 C CA . ARG A 1 660 ? -25.601 -33.671 64.044 1.00 44.66 660 ARG A CA 1
ATOM 5393 C C . ARG A 1 660 ? -25.138 -33.245 65.429 1.00 44.66 660 ARG A C 1
ATOM 5395 O O . ARG A 1 660 ? -23.991 -32.851 65.588 1.00 44.66 660 ARG A O 1
ATOM 5402 N N . GLU A 1 661 ? -26.000 -33.356 66.425 1.00 42.84 661 GLU A N 1
ATOM 5403 C CA . GLU A 1 661 ? -25.625 -33.137 67.820 1.00 42.84 661 GLU A CA 1
ATOM 5404 C C . GLU A 1 661 ? -25.109 -34.449 68.439 1.00 42.84 661 GLU A C 1
ATOM 5406 O O . GLU A 1 661 ? -25.796 -35.470 68.410 1.00 42.84 661 GLU A O 1
ATOM 5411 N N . GLU A 1 662 ? -23.885 -34.437 68.970 1.00 44.66 662 GLU A N 1
ATOM 5412 C CA . GLU A 1 662 ? -23.308 -35.516 69.778 1.00 44.66 662 GLU A CA 1
ATOM 5413 C C . GLU A 1 662 ? -22.816 -34.931 71.109 1.00 44.66 662 GLU A C 1
ATOM 5415 O O . GLU A 1 662 ? -21.977 -34.035 71.139 1.00 44.66 662 GLU A O 1
ATOM 5420 N N . ASN A 1 663 ? -23.344 -35.441 72.228 1.00 43.59 663 ASN A N 1
ATOM 5421 C CA . ASN A 1 663 ? -22.946 -35.071 73.597 1.00 43.59 663 ASN A CA 1
ATOM 5422 C C . ASN A 1 663 ? -23.018 -33.562 73.917 1.00 43.59 663 ASN A C 1
ATOM 5424 O O . ASN A 1 663 ? -22.127 -33.021 74.569 1.00 43.59 663 ASN A O 1
ATOM 5428 N N . GLY A 1 664 ? -24.072 -32.875 73.462 1.00 47.97 664 GLY A N 1
ATOM 5429 C CA . GLY A 1 664 ? -24.244 -31.430 73.675 1.00 47.97 664 GLY A CA 1
ATOM 5430 C C . GLY A 1 664 ? -23.334 -30.560 72.801 1.00 47.97 664 GLY A C 1
ATOM 5431 O O . GLY A 1 664 ? -23.188 -29.366 73.057 1.00 47.97 664 GLY A O 1
ATOM 5432 N N . VAL A 1 665 ? -22.708 -31.152 71.777 1.00 40.03 665 VAL A N 1
ATOM 5433 C CA . VAL A 1 665 ? -21.874 -30.462 70.791 1.00 40.03 665 VAL A CA 1
ATOM 5434 C C . VAL A 1 665 ? -22.433 -30.722 69.393 1.00 40.03 665 VAL A C 1
ATOM 5436 O O . VAL A 1 665 ? -22.601 -31.863 68.967 1.00 40.03 665 VAL A O 1
ATOM 5439 N N . VAL A 1 666 ? -22.722 -29.649 68.657 1.00 44.47 666 VAL A N 1
ATOM 5440 C CA . VAL A 1 666 ? -23.278 -29.703 67.298 1.00 44.47 666 VAL A CA 1
ATOM 5441 C C . VAL A 1 666 ? -22.140 -29.785 66.267 1.00 44.47 666 VAL A C 1
ATOM 5443 O O . VAL A 1 666 ? -21.313 -28.880 66.172 1.00 44.47 666 VAL A O 1
ATOM 5446 N N . ILE A 1 667 ? -22.089 -30.861 65.478 1.00 46.56 667 ILE A N 1
ATOM 5447 C CA . ILE A 1 667 ? -21.028 -31.190 64.508 1.00 46.56 667 ILE A CA 1
ATOM 5448 C C . ILE A 1 667 ? -21.543 -31.015 63.068 1.00 46.56 667 ILE A C 1
ATOM 5450 O O . ILE A 1 667 ? -22.596 -31.546 62.722 1.00 46.56 667 ILE A O 1
ATOM 5454 N N . ASN A 1 668 ? -20.793 -30.301 62.214 1.00 40.19 668 ASN A N 1
ATOM 5455 C CA . ASN A 1 668 ? -21.099 -30.091 60.787 1.00 40.19 668 ASN A CA 1
ATOM 5456 C C . ASN A 1 668 ? -20.405 -31.129 59.881 1.00 40.19 668 ASN A C 1
ATOM 5458 O O . ASN A 1 668 ? -19.204 -31.350 60.021 1.00 40.19 668 ASN A O 1
ATOM 5462 N N . ASN A 1 669 ? -21.119 -31.692 58.901 1.00 45.66 669 ASN A N 1
ATOM 5463 C CA . ASN A 1 669 ? -20.599 -32.689 57.951 1.00 45.66 669 ASN A CA 1
ATOM 5464 C C . ASN A 1 669 ? -19.922 -32.134 56.674 1.00 45.66 669 ASN A C 1
ATOM 5466 O O . ASN A 1 669 ? -19.498 -32.922 55.826 1.00 45.66 669 ASN A O 1
ATOM 5470 N N . ARG A 1 670 ? -19.783 -30.812 56.482 1.00 38.62 670 ARG A N 1
ATOM 5471 C CA . ARG A 1 670 ? -19.023 -30.247 55.345 1.00 38.62 670 ARG A CA 1
ATOM 5472 C C . ARG A 1 670 ? -17.645 -29.737 55.762 1.00 38.62 670 ARG A C 1
ATOM 5474 O O . ARG A 1 670 ? -17.510 -28.866 56.616 1.00 38.62 670 ARG A O 1
ATOM 5481 N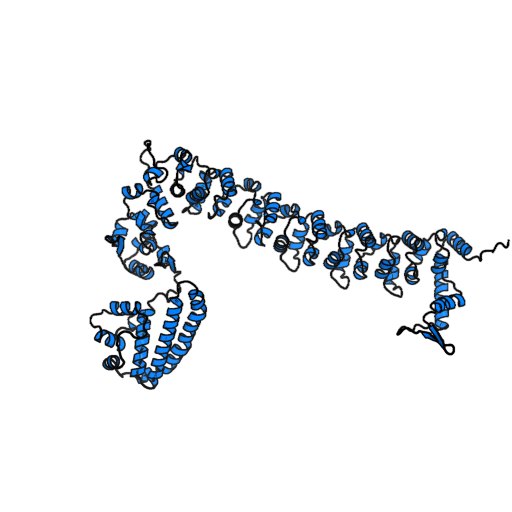 N . GLN A 1 671 ? -16.625 -30.267 55.089 1.00 40.44 671 GLN A N 1
ATOM 5482 C CA . GLN A 1 671 ? -15.220 -29.884 55.208 1.00 40.44 671 GLN A CA 1
ATOM 5483 C C . GLN A 1 671 ? -15.026 -28.353 55.224 1.00 40.44 671 GLN A C 1
ATOM 5485 O O . GLN A 1 671 ? -15.258 -27.674 54.225 1.00 40.44 671 GLN A O 1
ATOM 5490 N N . GLY A 1 672 ? -14.515 -27.828 56.343 1.00 38.97 672 GLY A N 1
ATOM 5491 C CA . GLY A 1 672 ? -13.523 -26.748 56.312 1.00 38.97 672 GLY A CA 1
ATOM 5492 C C . GLY A 1 672 ? -13.893 -25.356 56.832 1.00 38.97 672 GLY A C 1
ATOM 5493 O O . GLY A 1 672 ? -12.983 -24.540 56.924 1.00 38.97 672 GLY A O 1
ATOM 5494 N N . TRP A 1 673 ? -15.139 -25.044 57.206 1.00 33.00 673 TRP A N 1
ATOM 5495 C CA . TRP A 1 673 ? -15.473 -23.717 57.765 1.00 33.00 673 TRP A CA 1
ATOM 5496 C C . TRP A 1 673 ? -16.258 -23.838 59.068 1.00 33.00 673 TRP A C 1
ATOM 5498 O O . TRP A 1 673 ? -17.483 -23.916 59.090 1.00 33.00 673 TRP A O 1
ATOM 5508 N N . VAL A 1 674 ? -15.518 -23.844 60.172 1.00 35.12 674 VAL A N 1
ATOM 5509 C CA . VAL A 1 674 ? -16.060 -23.729 61.522 1.00 35.12 674 VAL A CA 1
ATOM 5510 C C . VAL A 1 674 ? -16.191 -22.244 61.862 1.00 35.12 674 VAL A C 1
ATOM 5512 O O . VAL A 1 674 ? -15.195 -21.548 62.025 1.00 35.12 674 VAL A O 1
ATOM 5515 N N . SER A 1 675 ? -17.421 -21.754 61.988 1.00 40.09 675 SER A N 1
ATOM 5516 C CA . SER A 1 675 ? -17.718 -20.504 62.691 1.00 40.09 675 SER A CA 1
ATOM 5517 C C . SER A 1 675 ? -18.763 -20.822 63.752 1.00 40.09 675 SER A C 1
ATOM 5519 O O . SER A 1 675 ? -19.949 -20.577 63.543 1.00 40.09 675 SER A O 1
ATOM 5521 N N . PHE A 1 676 ? -18.337 -21.397 64.877 1.00 49.88 676 PHE A N 1
ATOM 5522 C CA . PHE A 1 676 ? -19.175 -21.434 66.074 1.00 49.88 676 PHE A CA 1
ATOM 5523 C C . PHE A 1 676 ? -19.295 -20.002 66.609 1.00 49.88 676 PHE A C 1
ATOM 5525 O O . PHE A 1 676 ? -18.275 -19.340 66.793 1.00 49.88 676 PHE A O 1
ATOM 5532 N N . MET A 1 677 ? -20.522 -19.520 66.819 1.00 54.94 677 MET A N 1
ATOM 5533 C CA . MET A 1 677 ? -20.763 -18.380 67.703 1.00 54.94 677 MET A CA 1
ATOM 5534 C C . MET A 1 677 ? -21.033 -18.957 69.092 1.00 54.94 677 MET A C 1
ATOM 5536 O O . MET A 1 677 ? -22.030 -19.650 69.270 1.00 54.94 677 MET A O 1
ATOM 5540 N N . ASN A 1 678 ? -20.135 -18.741 70.051 1.00 70.62 678 ASN A N 1
ATOM 5541 C CA . ASN A 1 678 ? -20.406 -19.059 71.455 1.00 70.62 678 ASN A CA 1
ATOM 5542 C C . ASN A 1 678 ? -21.489 -18.109 72.023 1.00 70.62 678 ASN A C 1
ATOM 5544 O O . ASN A 1 678 ? -21.842 -17.118 71.383 1.00 70.62 678 ASN A O 1
ATOM 5548 N N . GLU A 1 679 ? -22.028 -18.399 73.212 1.00 66.25 679 GLU A N 1
ATOM 5549 C CA . GLU A 1 679 ? -23.066 -17.565 73.858 1.00 66.25 679 GLU A CA 1
ATOM 5550 C C . GLU A 1 679 ? -22.662 -16.086 73.966 1.00 66.25 679 GLU A C 1
ATOM 5552 O O . GLU A 1 679 ? -23.469 -15.190 73.733 1.00 66.25 679 GLU A O 1
ATOM 5557 N N . GLU A 1 680 ? -21.383 -15.815 74.226 1.00 72.69 680 GLU A N 1
ATOM 5558 C CA . GLU A 1 680 ? -20.842 -14.456 74.264 1.00 72.69 680 GLU A CA 1
ATOM 5559 C C . GLU A 1 680 ? -20.909 -13.769 72.887 1.00 72.69 680 GLU A C 1
ATOM 5561 O O . GLU A 1 680 ? -21.358 -12.632 72.774 1.00 72.69 680 GLU A O 1
ATOM 5566 N N . GLN A 1 681 ? -20.536 -14.461 71.810 1.00 71.38 681 GLN A N 1
ATOM 5567 C CA . GLN A 1 681 ? -20.622 -13.969 70.433 1.00 71.38 681 GLN A CA 1
ATOM 5568 C C . GLN A 1 681 ? -22.073 -13.807 69.967 1.00 71.38 681 GLN A C 1
ATOM 5570 O O . GLN A 1 681 ? -22.368 -12.863 69.233 1.00 71.38 681 GLN A O 1
ATOM 5575 N N . LEU A 1 682 ? -22.980 -14.692 70.392 1.00 68.56 682 LEU A N 1
ATOM 5576 C CA . LEU A 1 682 ? -24.411 -14.592 70.107 1.00 68.56 682 LEU A CA 1
ATOM 5577 C C . LEU A 1 682 ? -25.019 -13.378 70.822 1.00 68.56 682 LEU A C 1
ATOM 5579 O O . LEU A 1 682 ? -25.685 -12.562 70.185 1.00 68.56 682 LEU A O 1
ATOM 5583 N N . SER A 1 683 ? -24.710 -13.209 72.110 1.00 71.62 683 SER A N 1
ATOM 5584 C CA . SER A 1 683 ? -25.109 -12.052 72.915 1.00 71.62 683 SER A CA 1
ATOM 5585 C C . SER A 1 683 ? -24.558 -10.743 72.339 1.00 71.62 683 SER A C 1
ATOM 5587 O O . SER A 1 683 ? -25.310 -9.786 72.157 1.00 71.62 683 SER A O 1
ATOM 5589 N N . ASN A 1 684 ? -23.277 -10.709 71.955 1.00 75.94 684 ASN A N 1
ATOM 5590 C CA . ASN A 1 684 ? -22.659 -9.543 71.316 1.00 75.94 684 ASN A CA 1
ATOM 5591 C C . ASN A 1 684 ? -23.335 -9.203 69.982 1.00 75.94 684 ASN A C 1
ATOM 5593 O O . ASN A 1 684 ? -23.655 -8.044 69.732 1.00 75.94 684 ASN A O 1
ATOM 5597 N N . LYS A 1 685 ? -23.635 -10.206 69.149 1.00 71.38 685 LYS A N 1
ATOM 5598 C CA . LYS A 1 685 ? -24.341 -10.011 67.874 1.00 71.38 685 LYS A CA 1
ATOM 5599 C C . LYS A 1 685 ? -25.774 -9.505 68.076 1.00 71.38 685 LYS A C 1
ATOM 5601 O O . LYS A 1 685 ? -26.280 -8.742 67.253 1.00 71.38 685 LYS A O 1
ATOM 5606 N N . ILE A 1 686 ? -26.434 -9.905 69.161 1.00 73.00 686 ILE A N 1
ATOM 5607 C CA . ILE A 1 686 ? -27.760 -9.399 69.531 1.00 73.00 686 ILE A CA 1
ATOM 5608 C C . ILE A 1 686 ? -27.680 -7.958 70.006 1.00 73.00 686 ILE A C 1
ATOM 5610 O O . ILE A 1 686 ? -28.504 -7.153 69.579 1.00 73.00 686 ILE A O 1
ATOM 5614 N N . GLU A 1 687 ? -26.690 -7.597 70.823 1.00 75.94 687 GLU A N 1
ATOM 5615 C CA . GLU A 1 687 ? -26.509 -6.195 71.194 1.00 75.94 687 GLU A CA 1
ATOM 5616 C C . GLU A 1 687 ? -26.127 -5.318 70.000 1.00 75.94 687 GLU A C 1
ATOM 5618 O O . GLU A 1 687 ? -26.672 -4.227 69.851 1.00 75.94 687 GLU A O 1
ATOM 5623 N N . GLU A 1 688 ? -25.316 -5.809 69.062 1.00 76.44 688 GLU A N 1
ATOM 5624 C CA . GLU A 1 688 ? -25.083 -5.122 67.788 1.00 76.44 688 GLU A CA 1
ATOM 5625 C C . GLU A 1 688 ? -26.386 -4.928 66.995 1.00 76.44 688 GLU A C 1
ATOM 5627 O O . GLU A 1 688 ? -26.658 -3.820 66.522 1.00 76.44 688 GLU A O 1
ATOM 5632 N N . ARG A 1 689 ? -27.237 -5.963 66.893 1.00 74.69 689 ARG A N 1
ATOM 5633 C CA . ARG A 1 689 ? -28.559 -5.863 66.246 1.00 74.69 689 ARG A CA 1
ATOM 5634 C C . ARG A 1 689 ? -29.482 -4.883 66.972 1.00 74.69 689 ARG A C 1
ATOM 5636 O O . ARG A 1 689 ? -30.154 -4.101 66.301 1.00 74.69 689 ARG A O 1
ATOM 5643 N N . LYS A 1 690 ? -29.496 -4.862 68.309 1.00 74.19 690 LYS A N 1
ATOM 5644 C CA . LYS A 1 690 ? -30.274 -3.905 69.118 1.00 74.19 690 LYS A CA 1
ATOM 5645 C C . LYS A 1 690 ? -29.793 -2.478 68.902 1.00 74.19 690 LYS A C 1
ATOM 5647 O O . LYS A 1 690 ? -30.613 -1.595 68.665 1.00 74.19 690 LYS A O 1
ATOM 5652 N N . ILE A 1 691 ? -28.482 -2.245 68.957 1.00 76.50 691 ILE A N 1
ATOM 5653 C CA . ILE A 1 691 ? -27.879 -0.930 68.716 1.00 76.50 691 ILE A CA 1
ATOM 5654 C C . ILE A 1 691 ? -28.213 -0.456 67.300 1.00 76.50 691 ILE A C 1
ATOM 5656 O O . ILE A 1 691 ? -28.634 0.688 67.131 1.00 76.50 691 ILE A O 1
ATOM 5660 N N . ASN A 1 692 ? -28.080 -1.322 66.292 1.00 72.62 692 ASN A N 1
ATOM 5661 C CA . ASN A 1 692 ? -28.386 -0.962 64.911 1.00 72.62 692 ASN A CA 1
ATOM 5662 C C . ASN A 1 692 ? -29.883 -0.691 64.700 1.00 72.62 692 ASN A C 1
ATOM 5664 O O . ASN A 1 692 ? -30.239 0.331 64.124 1.00 72.62 692 ASN A O 1
ATOM 5668 N N . THR A 1 693 ? -30.760 -1.539 65.244 1.00 73.75 693 THR A N 1
ATOM 5669 C CA . THR A 1 693 ? -32.219 -1.345 65.186 1.00 73.75 693 THR A CA 1
ATOM 5670 C C . THR A 1 693 ? -32.619 -0.032 65.855 1.00 73.75 693 THR A C 1
ATOM 5672 O O . THR A 1 693 ? -33.342 0.757 65.260 1.00 73.75 693 THR A O 1
ATOM 5675 N N . ARG A 1 694 ? -32.080 0.274 67.045 1.00 76.75 694 ARG A N 1
ATOM 5676 C CA . ARG A 1 694 ? -32.314 1.559 67.730 1.00 76.75 694 ARG A CA 1
ATOM 5677 C C . ARG A 1 694 ? -31.841 2.749 66.899 1.00 76.75 694 ARG A C 1
ATOM 5679 O O . ARG A 1 694 ? -32.544 3.753 66.842 1.00 76.75 694 ARG A O 1
ATOM 5686 N N . ARG A 1 695 ? -30.673 2.645 66.252 1.00 77.88 695 ARG A N 1
ATOM 5687 C CA . ARG A 1 695 ? -30.154 3.689 65.354 1.00 77.88 695 ARG A CA 1
ATOM 5688 C C . ARG A 1 695 ? -31.073 3.911 64.160 1.00 77.88 695 ARG A C 1
ATOM 5690 O O . ARG A 1 695 ? -31.385 5.059 63.877 1.00 77.88 695 ARG A O 1
ATOM 5697 N N . ILE A 1 696 ? -31.534 2.845 63.504 1.00 76.56 696 ILE A N 1
ATOM 5698 C CA . ILE A 1 696 ? -32.466 2.959 62.377 1.00 76.56 696 ILE A CA 1
ATOM 5699 C C . ILE A 1 696 ? -33.787 3.568 62.854 1.00 76.56 696 ILE A C 1
ATOM 5701 O O . ILE A 1 696 ? -34.202 4.581 62.306 1.00 76.56 696 ILE A O 1
ATOM 5705 N N . CYS A 1 697 ? -34.399 3.047 63.924 1.00 76.25 697 CYS A N 1
ATOM 5706 C CA . CYS A 1 697 ? -35.657 3.577 64.463 1.00 76.25 697 CYS A CA 1
ATOM 5707 C C . CYS A 1 697 ? -35.573 5.061 64.853 1.00 76.25 697 CYS A C 1
ATOM 5709 O O . CYS A 1 697 ? -36.557 5.782 64.708 1.00 76.25 697 CYS A O 1
ATOM 5711 N N . ALA A 1 698 ? -34.411 5.536 65.317 1.00 79.81 698 ALA A N 1
ATOM 5712 C CA . ALA A 1 698 ? -34.190 6.949 65.624 1.00 79.81 698 ALA A CA 1
ATOM 5713 C C . ALA A 1 698 ? -34.162 7.852 64.375 1.00 79.81 698 ALA A C 1
ATOM 5715 O O . ALA A 1 698 ? -34.436 9.045 64.488 1.00 79.81 698 ALA A O 1
ATOM 5716 N N . LEU A 1 699 ? -33.846 7.299 63.201 1.00 78.25 699 LEU A N 1
ATOM 5717 C CA . LEU A 1 699 ? -33.820 8.014 61.919 1.00 78.25 699 LEU A CA 1
ATOM 5718 C C . LEU A 1 699 ? -35.191 8.038 61.225 1.00 78.25 699 LEU A C 1
ATOM 5720 O O . LEU A 1 699 ? -35.415 8.864 60.340 1.00 78.25 699 LEU A O 1
ATOM 5724 N N . LEU A 1 700 ? -36.115 7.163 61.628 1.00 82.19 700 LEU A N 1
ATOM 5725 C CA . LEU A 1 700 ? -37.443 7.054 61.033 1.00 82.19 700 LEU A CA 1
ATOM 5726 C C . LEU A 1 700 ? -38.386 8.176 61.486 1.00 82.19 700 LEU A C 1
ATOM 5728 O O . LEU A 1 700 ? -38.435 8.579 62.659 1.00 82.19 700 LEU A O 1
ATOM 5732 N N . THR A 1 701 ? -39.209 8.639 60.548 1.00 83.56 701 THR A N 1
ATOM 5733 C CA . THR A 1 701 ? -40.320 9.556 60.832 1.00 83.56 701 THR A CA 1
ATOM 5734 C C . THR A 1 701 ? -41.336 8.908 61.780 1.00 83.56 701 THR A C 1
ATOM 5736 O O . THR A 1 701 ? -41.397 7.683 61.892 1.00 83.56 701 THR A O 1
ATOM 5739 N N . SER A 1 702 ? -42.150 9.713 62.475 1.00 82.19 702 SER A N 1
ATOM 5740 C CA . SER A 1 702 ? -43.193 9.183 63.371 1.00 82.19 702 SER A CA 1
ATOM 5741 C C . SER A 1 702 ? -44.142 8.231 62.639 1.00 82.19 702 SER A C 1
ATOM 5743 O O . SER A 1 702 ? -44.427 7.157 63.148 1.00 82.19 702 SER A O 1
ATOM 5745 N N . LYS A 1 703 ? -44.518 8.566 61.398 1.00 81.25 703 LYS A N 1
ATOM 5746 C CA . LYS A 1 703 ? -45.373 7.724 60.554 1.00 81.25 703 LYS A CA 1
ATOM 5747 C C . LYS A 1 703 ? -44.733 6.365 60.237 1.00 81.25 703 LYS A C 1
ATOM 5749 O O . LYS A 1 703 ? -45.363 5.338 60.422 1.00 81.25 703 LYS A O 1
ATOM 5754 N N . GLN A 1 704 ? -43.464 6.344 59.827 1.00 82.06 704 GLN A N 1
ATOM 5755 C CA . GLN A 1 704 ? -42.748 5.086 59.560 1.00 82.06 704 GLN A CA 1
ATOM 5756 C C . GLN A 1 704 ? -42.611 4.208 60.811 1.00 82.06 704 GLN A C 1
ATOM 5758 O O . GLN A 1 704 ? -42.599 2.984 60.705 1.00 82.06 704 GLN A O 1
ATOM 5763 N N . ARG A 1 705 ? -42.483 4.826 61.993 1.00 81.06 705 ARG A N 1
ATOM 5764 C CA . ARG A 1 705 ? -42.469 4.103 63.270 1.00 81.06 705 ARG A CA 1
ATOM 5765 C C . ARG A 1 705 ? -43.833 3.512 63.598 1.00 81.06 705 ARG A C 1
ATOM 5767 O O . ARG A 1 705 ? -43.879 2.346 63.959 1.00 81.06 705 ARG A O 1
ATOM 5774 N N . GLU A 1 706 ? -44.910 4.270 63.414 1.00 79.94 706 GLU A N 1
ATOM 5775 C CA . GLU A 1 706 ? -46.284 3.776 63.570 1.00 79.94 706 GLU A CA 1
ATOM 5776 C C . GLU A 1 706 ? -46.575 2.611 62.609 1.00 79.94 706 GLU A C 1
ATOM 5778 O O . GLU A 1 706 ? -47.097 1.585 63.041 1.00 79.94 706 GLU A O 1
ATOM 5783 N N . ASP A 1 707 ? -46.158 2.717 61.341 1.00 77.06 707 ASP A N 1
ATOM 5784 C CA . ASP A 1 707 ? -46.308 1.652 60.338 1.00 77.06 707 ASP A CA 1
ATOM 5785 C C . ASP A 1 707 ? -45.546 0.374 60.748 1.00 77.06 707 ASP A C 1
ATOM 5787 O O . ASP A 1 707 ? -46.072 -0.734 60.635 1.00 77.06 707 ASP A O 1
ATOM 5791 N N . LEU A 1 708 ? -44.319 0.509 61.273 1.00 76.38 708 LEU A N 1
ATOM 5792 C CA . LEU A 1 708 ? -43.554 -0.620 61.814 1.00 76.38 708 LEU A CA 1
ATOM 5793 C C . LEU A 1 708 ? -44.210 -1.210 63.067 1.00 76.38 708 LEU A C 1
ATOM 5795 O O . LEU A 1 708 ? -44.344 -2.426 63.166 1.00 76.38 708 LEU A O 1
ATOM 5799 N N . GLU A 1 709 ? -44.625 -0.377 64.022 1.00 75.38 709 GLU A N 1
ATOM 5800 C CA . GLU A 1 709 ? -45.268 -0.822 65.262 1.00 75.38 709 GLU A CA 1
ATOM 5801 C C . GLU A 1 709 ? -46.569 -1.579 64.977 1.00 75.38 709 GLU A C 1
ATOM 5803 O O . GLU A 1 709 ? -46.783 -2.643 65.558 1.00 75.38 709 GLU A O 1
ATOM 5808 N N . ALA A 1 710 ? -47.389 -1.107 64.033 1.00 71.25 710 ALA A N 1
ATOM 5809 C CA . ALA A 1 710 ? -48.611 -1.784 63.601 1.00 71.25 710 ALA A CA 1
ATOM 5810 C C . ALA A 1 710 ? -48.346 -3.192 63.032 1.00 71.25 710 ALA A C 1
ATOM 5812 O O . ALA A 1 710 ? -49.144 -4.101 63.247 1.00 71.25 710 ALA A O 1
ATOM 5813 N N . LEU A 1 711 ? -47.209 -3.399 62.359 1.00 66.50 711 LEU A N 1
ATOM 5814 C CA . LEU A 1 711 ? -46.806 -4.695 61.792 1.00 66.50 711 LEU A CA 1
ATOM 5815 C C . LEU A 1 711 ? -46.238 -5.683 62.824 1.00 66.50 711 LEU A C 1
ATOM 5817 O O . LEU A 1 711 ? -46.206 -6.890 62.562 1.00 66.50 711 LEU A O 1
ATOM 5821 N N . PHE A 1 712 ? -45.765 -5.184 63.970 1.00 65.31 712 PHE A N 1
ATOM 5822 C CA . PHE A 1 712 ? -45.242 -5.992 65.077 1.00 65.31 712 PHE A CA 1
ATOM 5823 C C . PHE A 1 712 ? -46.253 -6.206 66.208 1.00 65.31 712 PHE A C 1
ATOM 5825 O O . PHE A 1 712 ? -45.972 -6.985 67.125 1.00 65.31 712 PHE A O 1
ATOM 5832 N N . GLN A 1 713 ? -47.427 -5.569 66.161 1.00 62.16 713 GLN A N 1
ATOM 5833 C CA . GLN A 1 713 ? -48.513 -5.927 67.067 1.00 62.16 713 GLN A CA 1
ATOM 5834 C C . GLN A 1 713 ? -48.992 -7.347 66.734 1.00 62.16 713 GLN A C 1
ATOM 5836 O O . GLN A 1 713 ? -49.257 -7.645 65.568 1.00 62.16 713 GLN A O 1
ATOM 5841 N N . PRO A 1 714 ? -49.090 -8.252 67.727 1.00 48.88 714 PRO A N 1
ATOM 5842 C CA . PRO A 1 714 ? -49.654 -9.570 67.495 1.00 48.88 714 PRO A CA 1
ATOM 5843 C C . PRO A 1 714 ? -51.069 -9.366 66.968 1.00 48.88 714 PRO A C 1
ATOM 5845 O O . PRO A 1 714 ? -51.888 -8.724 67.628 1.00 48.88 714 PRO A O 1
ATOM 5848 N N . SER A 1 715 ? -51.331 -9.870 65.762 1.00 42.88 715 SER A N 1
ATOM 5849 C CA . SER A 1 715 ? -52.666 -9.906 65.182 1.00 42.88 715 SER A CA 1
ATOM 5850 C C . SER A 1 715 ? -53.614 -10.430 66.252 1.00 42.88 715 SER A C 1
ATOM 5852 O O . SER A 1 715 ? -53.491 -11.585 66.670 1.00 42.88 715 SER A O 1
ATOM 5854 N N . ARG A 1 716 ? -54.515 -9.565 66.737 1.00 42.16 716 ARG A N 1
ATOM 5855 C CA . ARG A 1 716 ? -55.698 -10.014 67.462 1.00 42.16 716 ARG A CA 1
ATOM 5856 C C . ARG A 1 716 ? -56.393 -10.962 66.502 1.00 42.16 716 ARG A C 1
ATOM 5858 O O . ARG A 1 716 ? -56.959 -10.523 65.508 1.00 42.16 716 ARG A O 1
ATOM 5865 N N . VAL A 1 717 ? -56.241 -12.255 66.758 1.00 40.06 717 VAL A N 1
ATOM 5866 C CA . VAL A 1 717 ? -57.128 -13.268 66.213 1.00 40.06 717 VAL A CA 1
ATOM 5867 C C . VAL A 1 717 ? -58.506 -12.831 66.690 1.00 40.06 717 VAL A C 1
ATOM 5869 O O . VAL A 1 717 ? -58.775 -12.839 67.890 1.00 40.06 717 VAL A O 1
ATOM 5872 N N . GLU A 1 718 ? -59.310 -12.305 65.770 1.00 44.91 718 GLU A N 1
ATOM 5873 C CA . GLU A 1 718 ? -60.749 -12.250 65.962 1.00 44.91 718 GLU A CA 1
ATOM 5874 C C . GLU A 1 718 ? -61.185 -13.710 66.099 1.00 44.91 718 GLU A C 1
ATOM 5876 O O . GLU A 1 718 ? -61.139 -14.485 65.145 1.00 44.91 718 GLU A O 1
ATOM 5881 N N . GLU A 1 719 ? -61.453 -14.108 67.341 1.00 43.50 719 GLU A N 1
ATOM 5882 C CA . GLU A 1 719 ? -62.221 -15.305 67.646 1.00 43.50 719 GLU A CA 1
ATOM 5883 C C . GLU A 1 719 ? -63.648 -15.066 67.129 1.00 43.50 719 GLU A C 1
ATOM 5885 O O . GLU A 1 719 ? -64.416 -14.330 67.751 1.00 43.50 719 GLU A O 1
ATOM 5890 N N . GLU A 1 720 ? -63.979 -15.672 65.988 1.00 37.44 720 GLU A N 1
ATOM 5891 C CA . GLU A 1 720 ? -65.341 -16.126 65.674 1.00 37.44 720 GLU A CA 1
ATOM 5892 C C . GLU A 1 720 ? -65.395 -17.655 65.684 1.00 37.44 720 GLU A C 1
ATOM 5894 O O . GLU A 1 720 ? -64.508 -18.293 65.064 1.00 37.44 720 GLU A O 1
#

pLDDT: mean 79.29, std 13.53, range [33.0, 94.06]

Sequence (720 aa):
MTGYFQDTAYLRAIKQITPQFSNREICKFAKQNLFFKYTNVNHQAFNAQYSPDGWMGRKFIAIPATLFSGLVKTTYHLAKAIFIGIPKAIFPRSRYFTAQIFHIGRDFQEAFGRFSSLFNDRFGQFHIQESQFHKSCYDLTPTQHNGLDAHTEYGVWITNFAEKTSLFDYKAKTLEERCDLETLSSLETTTIQISDTQSLILDDILEQLGDDTLKNLYLKDLVIPFEYSSLKYALLSEEEFSALKLADLTLNRKQTSFIRERFSLLKTKNPEKVEDLDYENPSLECLSRLTGSEINKNRNEMPPLAFSFLRNDQLTDIKLSDLDAPKCQALFNGLNKEQMKKRFSLYFDTKDTLNAIRMGYFKGINVSVFFDLIPDEQLKDLPISKLSYSILNDMFYTHKPKKSDKARFALFNPTEVQLALKSGFLDGKYHMSLISDEQLKTLKLSKLSYSILNDMFYTHKPKKSDKARFALFNPTEVQLAIESGFLDGKYHMSLISDEQLKTLQLSKLSYFILNNMFYTHAPKNSDKTRFALFNPTEVQLALESGFLVGKYHMSLISDEQLKTLKLSKLSYFFLNDMFYTHRPKDSEKTRFALFNPDEVQLALEKGILEGEYHRSLISNEQIQGFDFSKLSQNTIMQLFPSLDIDKLRESTSSNASYFREENGVVINNRQGWVSFMNEEQLSNKIEERKINTRRICALLTSKQREDLEALFQPSRVEEE